Protein AF-A0A2D6JM67-F1 (afdb_monomer)

Foldseek 3Di:
DPPVVVVVVVVVVVVPPPPPPPPPDPQQDKAWEFAFDQDPVRDTDGDTDIDGDAPDLQQ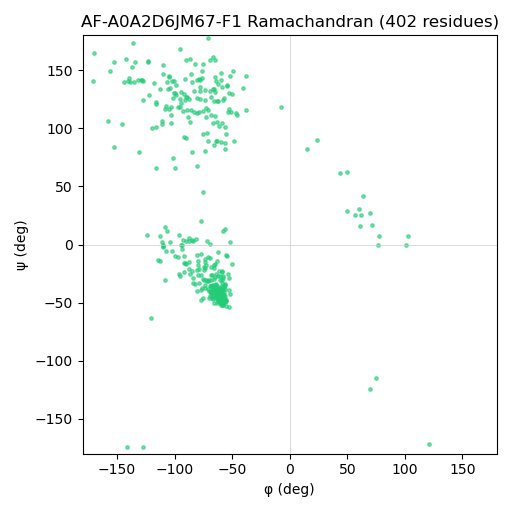SHDLQAGEFEDPDPVQFDQDPVVRATEGNGDGGGWDWDDDPRYTYTDDDVVNRLVSLLRRLSRLVVVLCVVLVNPCSQLGQNYEYEQHDPDEQAWAQDLRHSYIYAHDYDPPAPRCSNDSLSSQLRSLLSLLCRQAVVVQQVPPPPDHLVVCLVVPPDPLSVLLVLLLLLQSNLVSLLRSCLSPVQQQRCPRRDDPDDCLSRQLDQLDDDDPPVDPPDPDVVVSPSLNSNLNSLLVQLLCVLVVHHSNCSSVDDNVSSSVSSSVSSVCSNPCLSVQSSVVPSNDPVSSQVSSQVVSCVSVVDNDDGPCSDPDDPVVVVPDDPPPPVPVPDDDPPPPDDDDDDDDD

Mean predicted aligned error: 12.89 Å

Secondary structure (DSSP, 8-state):
--SSTTHHHHHHHHT-----------TT-EEEEEEEEE-TTS-EEEEEEEEEPPS-TTT---SS-EEEE---GGGEEEETTTTEEEE-PPPP--EEEEETTEEEEESSHHHHHHHHHHHHHHHHHHHHHHTT--GGGS---EEEET-SS-SS-EEEETTTTEEEE-PPPTTS--GGG-HHHHHHHHHHHHHIIIIIHHHHHH-SSS-HHHHHTT---HHHHHHHHHHHHHHHHHHHHHHHHHH--SBTTTTT-TT--GGGBTTSPPPP------TT---HHHHHHHHHHHHHHHHHHHHHHTT--GGGGGG--HHHHHHHHHHHHHHHHSTHHHHHHHH-SS-HHHHHHHHHHHHHHHHTS-----------HHHHHS-----GGGG-----TT----------

Sequence (404 aa):
MKNILKLSIVCLVMLAVNVSCSKPEPDSAMIKMQVPVLHEDGEYKLTVVEVPRPKSMETLESDFVNFKYYVGSDDIKYNRRDGKFRIDGESPNFEFVKKGDVYIPAGQIESLEAATMYYLMYSLKQKMSALNWNFDNYWPRRIVLHSVPSKNNAFYSAGGDYFGMVVYEEKYIPATINADVWYHEAFHSIYYHAYANQLNQNSNTYNPLTKMLFANDGLAIAKMDSVKTYNEGFSDLFAFLMTGSTEIMNHFARGHSSYRNFSEKPKSYAPFSDTNYVSEDHFYIMGSYFAKSFLAIQMEKYGLEFSEVSQLSEDIRNEILKEALRFLTEDVFTDIYLENDGSVEASIKVLNQYRNEVLGKESTELHFYSSDPEAMKNAKPQSILEEFTSVSEDGSFLEVKNEK

pLDDT: mean 71.81, std 20.61, range [26.39, 97.81]

Solvent-accessible surface area (backbone atoms only — not comparable to full-atom values): 23514 Å² total; per-residue (Å²): 138,81,73,70,72,65,60,61,55,60,60,55,59,67,70,63,66,70,75,73,72,66,66,81,71,59,77,82,38,72,39,36,35,50,29,63,40,79,45,97,88,75,46,74,41,82,37,81,42,81,41,70,41,41,85,35,77,41,47,51,32,52,98,68,35,37,49,24,39,50,90,54,76,86,32,55,41,73,38,84,89,81,72,38,37,40,75,70,45,57,65,53,82,37,41,69,46,75,61,87,78,33,39,32,54,31,90,56,70,64,21,44,33,52,51,23,39,54,47,53,55,49,52,48,51,51,55,38,50,76,68,72,43,80,52,85,82,36,57,56,34,33,37,31,41,53,55,51,94,63,67,58,40,70,43,55,38,81,68,53,50,28,38,34,33,27,50,66,56,97,87,62,57,50,49,58,60,38,64,42,52,52,38,23,34,50,36,53,37,38,48,37,53,62,35,59,49,49,63,52,69,75,37,92,57,85,33,66,70,63,46,48,78,70,44,97,44,70,64,60,49,37,27,47,53,47,53,51,18,43,52,52,12,43,11,52,46,47,13,26,47,72,71,65,48,40,59,52,53,57,77,64,43,95,86,65,54,81,63,52,24,60,61,51,73,64,71,56,78,72,80,74,84,59,96,84,68,87,47,78,63,51,41,55,46,54,5,27,37,52,32,43,49,54,49,44,50,53,32,50,73,74,76,44,59,64,90,48,52,81,68,60,49,70,67,58,30,51,52,50,45,52,50,55,56,46,49,56,67,42,64,54,62,55,48,45,54,71,70,26,82,54,50,71,67,44,53,51,52,54,52,44,53,51,41,29,67,76,64,72,40,95,61,81,72,84,69,70,51,81,65,59,71,69,62,56,77,67,54,68,83,79,63,83,71,75,83,72,83,82,79,76,94,76,83,72,86,79,79,83,73,89,77,134

Structure (mmCIF, N/CA/C/O backbone):
data_AF-A0A2D6JM67-F1
#
_entry.id   AF-A0A2D6JM67-F1
#
loop_
_atom_site.group_PDB
_atom_site.id
_atom_site.type_symbol
_atom_site.label_atom_id
_atom_site.label_alt_id
_atom_site.label_comp_id
_atom_site.label_asym_id
_atom_site.label_entity_id
_atom_site.label_seq_id
_atom_site.pdbx_PDB_ins_code
_atom_site.Cartn_x
_atom_site.Cartn_y
_atom_site.Cartn_z
_atom_site.occupancy
_atom_site.B_iso_or_equiv
_atom_site.auth_seq_id
_atom_site.auth_comp_id
_atom_site.auth_asym_id
_atom_site.auth_atom_id
_atom_site.pdbx_PDB_model_num
ATOM 1 N N . MET A 1 1 ? 24.566 -26.084 -67.868 1.00 47.06 1 MET A N 1
ATOM 2 C CA . MET A 1 1 ? 23.140 -26.043 -67.452 1.00 47.06 1 MET A CA 1
ATOM 3 C C . MET A 1 1 ? 22.813 -26.760 -66.125 1.00 47.06 1 MET A C 1
ATOM 5 O O . MET A 1 1 ? 21.640 -26.932 -65.837 1.00 47.06 1 MET A O 1
ATOM 9 N N . LYS A 1 2 ? 23.782 -27.130 -65.264 1.00 42.22 2 LYS A N 1
ATOM 10 C CA . LYS A 1 2 ? 23.502 -27.752 -63.942 1.00 42.22 2 LYS A CA 1
ATOM 11 C C . LYS A 1 2 ? 23.807 -26.866 -62.718 1.00 42.22 2 LYS A C 1
ATOM 13 O O . LYS A 1 2 ? 23.504 -27.267 -61.603 1.00 42.22 2 LYS A O 1
ATOM 18 N N . ASN A 1 3 ? 24.313 -25.645 -62.923 1.00 48.44 3 ASN A N 1
ATOM 19 C CA . ASN A 1 3 ? 24.705 -24.737 -61.830 1.00 48.44 3 ASN A CA 1
ATOM 20 C C . ASN A 1 3 ? 23.795 -23.507 -61.656 1.00 48.44 3 ASN A C 1
ATOM 22 O O . ASN A 1 3 ? 23.993 -22.751 -60.717 1.00 48.44 3 ASN A O 1
ATOM 26 N N . ILE A 1 4 ? 22.773 -23.323 -62.502 1.00 44.06 4 ILE A N 1
ATOM 27 C CA . ILE A 1 4 ? 21.796 -22.224 -62.350 1.00 44.06 4 ILE A CA 1
ATOM 28 C C . ILE A 1 4 ? 20.627 -22.641 -61.436 1.00 44.06 4 ILE A C 1
ATOM 30 O O . ILE A 1 4 ? 20.009 -21.801 -60.797 1.00 44.06 4 ILE A O 1
ATOM 34 N N . LEU A 1 5 ? 20.390 -23.948 -61.261 1.00 39.91 5 LEU A N 1
ATOM 35 C CA . LEU A 1 5 ? 19.282 -24.461 -60.444 1.00 39.91 5 LEU A CA 1
ATOM 36 C C . LEU A 1 5 ? 19.554 -24.450 -58.924 1.00 39.91 5 LEU A C 1
ATOM 38 O O . LEU A 1 5 ? 18.626 -24.613 -58.140 1.00 39.91 5 LEU A O 1
ATOM 42 N N . LYS A 1 6 ? 20.810 -24.262 -58.487 1.00 39.25 6 LYS A N 1
ATOM 43 C CA . LYS A 1 6 ? 21.170 -24.230 -57.054 1.00 39.25 6 LYS A CA 1
ATOM 44 C C . LYS A 1 6 ? 21.108 -22.835 -56.427 1.00 39.25 6 LYS A C 1
ATOM 46 O O . LYS A 1 6 ? 21.035 -22.742 -55.207 1.00 39.25 6 LYS A O 1
ATOM 51 N N . LEU A 1 7 ? 21.081 -21.766 -57.227 1.00 39.16 7 LEU A N 1
ATOM 52 C CA . LEU A 1 7 ? 21.013 -20.395 -56.705 1.00 39.16 7 LEU A CA 1
ATOM 53 C C . LEU A 1 7 ? 19.572 -19.946 -56.400 1.00 39.16 7 LEU A C 1
ATOM 55 O O . LEU A 1 7 ? 19.356 -19.094 -55.545 1.00 39.16 7 LEU A O 1
ATOM 59 N N . SER A 1 8 ? 18.575 -20.572 -57.031 1.00 42.03 8 SER A N 1
ATOM 60 C CA . SER A 1 8 ? 17.158 -20.234 -56.840 1.00 42.03 8 SER A CA 1
ATOM 61 C C . SER A 1 8 ? 16.553 -20.805 -55.551 1.00 42.03 8 SER A C 1
ATOM 63 O O . SER A 1 8 ? 15.562 -20.275 -55.063 1.00 42.03 8 SER A O 1
ATOM 65 N N . ILE A 1 9 ? 17.153 -21.847 -54.963 1.00 43.31 9 ILE A N 1
ATOM 66 C CA . ILE A 1 9 ? 16.665 -22.462 -53.713 1.00 43.31 9 ILE A CA 1
ATOM 67 C C . ILE A 1 9 ? 17.188 -21.706 -52.480 1.00 43.31 9 ILE A C 1
ATOM 69 O O . ILE A 1 9 ? 16.490 -21.611 -51.477 1.00 43.31 9 ILE A O 1
ATOM 73 N N . VAL A 1 10 ? 18.361 -21.070 -52.568 1.00 42.75 10 VAL A N 1
ATOM 74 C CA . VAL A 1 10 ? 18.924 -20.284 -51.453 1.00 42.75 10 VAL A CA 1
ATOM 75 C C . VAL A 1 10 ? 18.195 -18.942 -51.274 1.00 42.75 10 VAL A C 1
ATOM 77 O O . VAL A 1 10 ? 18.020 -18.493 -50.146 1.00 42.75 10 VAL A O 1
ATOM 80 N N . CYS A 1 11 ? 17.664 -18.343 -52.349 1.00 40.84 11 CYS A N 1
ATOM 81 C CA . CYS A 1 11 ? 16.815 -17.147 -52.234 1.00 40.84 11 CYS A CA 1
ATOM 82 C C . CYS A 1 11 ? 15.379 -17.453 -51.772 1.00 40.84 11 CYS A C 1
ATOM 84 O O . CYS A 1 11 ? 14.761 -16.601 -51.141 1.00 40.84 11 CYS A O 1
ATOM 86 N N . LEU A 1 12 ? 14.848 -18.659 -52.022 1.00 38.91 12 LEU A N 1
ATOM 87 C CA . LEU A 1 12 ? 13.495 -19.024 -51.577 1.00 38.91 12 LEU A CA 1
ATOM 88 C C . LEU A 1 12 ? 13.432 -19.424 -50.092 1.00 38.91 12 LEU A C 1
ATOM 90 O O . LEU A 1 12 ? 12.396 -19.248 -49.461 1.00 38.91 12 LEU A O 1
ATOM 94 N N . VAL A 1 13 ? 14.535 -19.913 -49.516 1.00 44.84 13 VAL A N 1
ATOM 95 C CA . VAL A 1 13 ? 14.616 -20.247 -48.079 1.00 44.84 13 VAL A CA 1
ATOM 96 C C . VAL A 1 13 ? 14.865 -18.999 -47.213 1.00 44.84 13 VAL A C 1
ATOM 98 O O . VAL A 1 13 ? 14.464 -18.973 -46.055 1.00 44.84 13 VAL A O 1
ATOM 101 N N . MET A 1 14 ? 15.410 -17.916 -47.780 1.00 40.56 14 MET A N 1
ATOM 102 C CA . MET A 1 14 ? 15.553 -16.616 -47.093 1.00 40.56 14 MET A CA 1
ATOM 103 C C . MET A 1 14 ? 14.252 -15.789 -47.060 1.00 40.56 14 MET A C 1
ATOM 105 O O . MET A 1 14 ? 14.123 -14.892 -46.235 1.00 40.56 14 MET A O 1
ATOM 109 N N . LEU A 1 15 ? 13.267 -16.111 -47.907 1.00 41.38 15 LEU A N 1
ATOM 110 C CA . LEU A 1 15 ? 11.929 -15.492 -47.921 1.00 41.38 15 LEU A CA 1
ATOM 111 C C . LEU A 1 15 ? 10.888 -16.260 -47.086 1.00 41.38 15 LEU A C 1
ATOM 113 O O . LEU A 1 15 ? 9.744 -15.828 -46.985 1.00 41.38 15 LEU A O 1
ATOM 117 N N . ALA A 1 16 ? 11.287 -17.377 -46.468 1.00 41.66 16 ALA A N 1
ATOM 118 C CA . ALA A 1 16 ? 10.452 -18.184 -45.577 1.00 41.66 16 ALA A CA 1
ATOM 119 C C . ALA A 1 16 ? 10.833 -18.038 -44.093 1.00 41.66 16 ALA A C 1
ATOM 121 O O . ALA A 1 16 ? 10.313 -18.770 -43.250 1.00 41.66 16 ALA A O 1
ATOM 122 N N . VAL A 1 17 ? 11.671 -17.053 -43.746 1.00 45.75 17 VAL A N 1
ATOM 123 C CA . VAL A 1 17 ? 11.610 -16.457 -42.410 1.00 45.75 17 VAL A CA 1
ATOM 124 C C . VAL A 1 17 ? 10.352 -15.601 -42.414 1.00 45.75 17 VAL A C 1
ATOM 126 O O . VAL A 1 17 ? 10.387 -14.397 -42.658 1.00 45.75 17 VAL A O 1
ATOM 129 N N . ASN A 1 18 ? 9.211 -16.261 -42.211 1.00 41.31 18 ASN A N 1
ATOM 130 C CA . ASN A 1 18 ? 8.035 -15.593 -41.698 1.00 41.31 18 ASN A CA 1
ATOM 131 C C . ASN A 1 18 ? 8.486 -14.950 -40.390 1.00 41.31 18 ASN A C 1
ATOM 133 O O . ASN A 1 18 ? 8.502 -15.583 -39.334 1.00 41.31 18 ASN A O 1
ATOM 137 N N . VAL A 1 19 ? 8.862 -13.676 -40.485 1.00 45.53 19 VAL A N 1
ATOM 138 C CA . VAL A 1 19 ? 8.504 -12.685 -39.490 1.00 45.53 19 VAL A CA 1
ATOM 139 C C . VAL A 1 19 ? 7.010 -12.895 -39.311 1.00 45.53 19 VAL A C 1
ATOM 141 O O . VAL A 1 19 ? 6.181 -12.360 -40.043 1.00 45.53 19 VAL A O 1
ATOM 144 N N . SER A 1 20 ? 6.667 -13.789 -38.386 1.00 38.22 20 SER A N 1
ATOM 145 C CA . SER A 1 20 ? 5.405 -13.710 -37.699 1.00 38.22 20 SER A CA 1
ATOM 146 C C . SER A 1 20 ? 5.486 -12.348 -37.035 1.00 38.22 20 SER A C 1
ATOM 148 O O . SER A 1 20 ? 6.022 -12.199 -35.940 1.00 38.22 20 SER A O 1
ATOM 150 N N . CYS A 1 21 ? 5.047 -11.322 -37.766 1.00 40.84 21 CYS A N 1
ATOM 151 C CA . CYS A 1 21 ? 4.434 -10.161 -37.173 1.00 40.84 21 CYS A CA 1
ATOM 152 C C . CYS A 1 21 ? 3.274 -10.741 -36.374 1.00 40.84 21 CYS A C 1
ATOM 154 O O . CYS A 1 21 ? 2.139 -10.806 -36.849 1.00 40.84 21 CYS A O 1
ATOM 156 N N . SER A 1 22 ? 3.581 -11.231 -35.170 1.00 42.41 22 SER A N 1
ATOM 157 C CA . SER A 1 22 ? 2.628 -11.265 -34.087 1.00 42.41 22 SER A CA 1
ATOM 158 C C . SER A 1 22 ? 2.011 -9.883 -34.130 1.00 42.41 22 SER A C 1
ATOM 160 O O . SER A 1 22 ? 2.719 -8.885 -33.953 1.00 42.41 22 SER A O 1
ATOM 162 N N . LYS A 1 23 ? 0.726 -9.823 -34.504 1.00 41.81 23 LYS A N 1
ATOM 163 C CA . LYS A 1 23 ? -0.067 -8.609 -34.332 1.00 41.81 23 LYS A CA 1
ATOM 164 C C . LYS A 1 23 ? 0.318 -8.056 -32.962 1.00 41.81 23 LYS A C 1
ATOM 166 O O . LYS A 1 23 ? 0.426 -8.888 -32.056 1.00 41.81 23 LYS A O 1
ATOM 171 N N . PRO A 1 24 ? 0.577 -6.743 -32.820 1.00 46.91 24 PRO A N 1
ATOM 172 C CA . PRO A 1 24 ? 0.787 -6.174 -31.499 1.00 46.91 24 PRO A CA 1
ATOM 173 C C . PRO A 1 24 ? -0.339 -6.718 -30.631 1.00 46.91 24 PRO A C 1
ATOM 175 O O . PRO A 1 24 ? -1.517 -6.541 -30.961 1.00 46.91 24 PRO A O 1
ATOM 178 N N . GLU A 1 25 ? 0.022 -7.559 -29.659 1.00 53.38 25 GLU A N 1
ATOM 179 C CA . GLU A 1 25 ? -0.986 -8.067 -28.746 1.00 53.38 25 GLU A CA 1
ATOM 180 C C . GLU A 1 25 ? -1.590 -6.825 -28.105 1.00 53.38 25 GLU A C 1
ATOM 182 O O . GLU A 1 25 ? -0.842 -5.887 -27.812 1.00 53.38 25 GLU A O 1
ATOM 187 N N . PRO A 1 26 ? -2.922 -6.768 -27.988 1.00 56.78 26 PRO A N 1
ATOM 188 C CA . PRO A 1 26 ? -3.579 -5.579 -27.482 1.00 56.78 26 PRO A CA 1
ATOM 189 C C . PRO A 1 26 ? -2.943 -5.174 -26.151 1.00 56.78 26 PRO A C 1
ATOM 191 O O . PRO A 1 26 ? -2.579 -6.042 -25.359 1.00 56.78 26 PRO A O 1
ATOM 194 N N . ASP A 1 27 ? -2.859 -3.870 -25.889 1.00 53.66 27 ASP A N 1
ATOM 195 C CA . ASP A 1 27 ? -2.328 -3.302 -24.637 1.00 53.66 27 ASP A CA 1
ATOM 196 C C . ASP A 1 27 ? -3.046 -3.842 -23.374 1.00 53.66 27 ASP A C 1
ATOM 198 O O . ASP A 1 27 ? -2.602 -3.629 -22.254 1.00 53.66 27 ASP A O 1
ATOM 202 N N . SER A 1 28 ? -4.147 -4.585 -23.545 1.00 61.03 28 SER A N 1
ATOM 203 C CA . SER A 1 28 ? -4.879 -5.310 -22.504 1.00 61.03 28 SER A CA 1
ATOM 204 C C . SER A 1 28 ? -4.417 -6.759 -22.269 1.00 61.03 28 SER A C 1
ATOM 206 O O . SER A 1 28 ? -5.078 -7.486 -21.529 1.00 61.03 28 SER A O 1
ATOM 208 N N . ALA A 1 29 ? -3.378 -7.247 -22.950 1.00 85.38 29 ALA A N 1
ATOM 209 C CA . ALA A 1 29 ? -2.914 -8.624 -22.800 1.00 85.38 29 ALA A CA 1
ATOM 210 C C . ALA A 1 29 ? -2.188 -8.809 -21.460 1.00 85.38 29 ALA A C 1
ATOM 212 O O . ALA A 1 29 ? -1.319 -8.014 -21.107 1.00 85.38 29 ALA A O 1
ATOM 213 N N . MET A 1 30 ? -2.513 -9.874 -20.727 1.00 94.94 30 MET A N 1
ATOM 214 C CA . MET A 1 30 ? -1.766 -10.265 -19.530 1.00 94.94 30 MET A CA 1
ATOM 215 C C . MET A 1 30 ? -0.444 -10.929 -19.933 1.00 94.94 30 MET A C 1
ATOM 217 O O . MET A 1 30 ? -0.376 -11.662 -20.922 1.00 94.94 30 MET A O 1
ATOM 221 N N . ILE A 1 31 ? 0.612 -10.685 -19.164 1.00 95.94 31 ILE A N 1
ATOM 222 C CA . ILE A 1 31 ? 1.915 -11.340 -19.287 1.00 95.94 31 ILE A CA 1
ATOM 223 C C . ILE A 1 31 ? 2.287 -12.011 -17.971 1.00 95.94 31 ILE A C 1
ATOM 225 O O . ILE A 1 31 ? 1.832 -11.604 -16.905 1.00 95.94 31 ILE A O 1
ATOM 229 N N . LYS A 1 32 ? 3.164 -13.013 -18.048 1.00 97.81 32 LYS A N 1
ATOM 230 C CA . LYS A 1 32 ? 3.756 -13.645 -16.871 1.00 97.81 32 LYS A CA 1
ATOM 231 C C . LYS A 1 32 ? 5.095 -13.007 -16.550 1.00 97.81 32 LYS A C 1
ATOM 233 O O . LYS A 1 32 ? 5.947 -12.890 -17.431 1.00 97.81 32 LYS A O 1
ATOM 238 N N . MET A 1 33 ? 5.298 -12.645 -15.293 1.00 97.38 33 MET A N 1
ATOM 239 C CA . MET A 1 33 ? 6.533 -12.053 -14.790 1.00 97.38 33 MET A CA 1
ATOM 240 C C . MET A 1 33 ? 6.994 -12.816 -13.550 1.00 97.38 33 MET A C 1
ATOM 242 O O . MET A 1 33 ? 6.164 -13.236 -12.753 1.00 97.38 33 MET A O 1
ATOM 246 N N . GLN A 1 34 ? 8.297 -13.032 -13.386 1.00 96.94 34 GLN A N 1
ATOM 247 C CA . GLN A 1 34 ? 8.837 -13.642 -12.171 1.00 96.94 34 GLN A CA 1
ATOM 248 C C . GLN A 1 34 ? 9.299 -12.557 -11.194 1.00 96.94 34 GLN A C 1
ATOM 250 O O . GLN A 1 34 ? 10.211 -11.801 -11.517 1.00 96.94 34 GLN A O 1
ATOM 255 N N . VAL A 1 35 ? 8.692 -12.499 -10.007 1.00 95.38 35 VAL A N 1
ATOM 256 C CA . VAL A 1 35 ? 8.996 -11.501 -8.964 1.00 95.38 35 VAL A CA 1
ATOM 257 C C . VAL A 1 35 ? 9.068 -12.160 -7.580 1.00 95.38 35 VAL A C 1
ATOM 259 O O . VAL A 1 35 ? 8.443 -13.204 -7.375 1.00 95.38 35 VAL A O 1
ATOM 262 N N . PRO A 1 36 ? 9.831 -11.613 -6.620 1.00 92.50 36 PRO A N 1
ATOM 263 C CA . PRO A 1 36 ? 9.746 -12.017 -5.224 1.00 92.50 36 PRO A CA 1
ATOM 264 C C . PRO A 1 36 ? 8.368 -11.661 -4.656 1.00 92.50 36 PRO A C 1
ATOM 266 O O . PRO A 1 36 ? 7.887 -10.542 -4.803 1.00 92.50 36 PRO A O 1
ATOM 269 N N . VAL A 1 37 ? 7.739 -12.626 -3.995 1.00 90.56 37 VAL A N 1
ATOM 270 C CA . VAL A 1 37 ? 6.470 -12.452 -3.276 1.00 90.56 37 VAL A CA 1
ATOM 271 C C . VAL A 1 37 ? 6.639 -13.067 -1.894 1.00 90.56 37 VAL A C 1
ATOM 273 O O . VAL A 1 37 ? 7.297 -14.100 -1.784 1.00 90.56 37 VAL A O 1
ATOM 276 N N . LEU A 1 38 ? 6.077 -12.443 -0.861 1.00 85.12 38 LEU A N 1
ATOM 277 C CA . LEU A 1 38 ? 6.002 -13.020 0.481 1.00 85.12 38 LEU A CA 1
ATOM 278 C C . LEU A 1 38 ? 4.941 -14.129 0.499 1.00 85.12 38 LEU A C 1
ATOM 280 O O . LEU A 1 38 ? 3.798 -13.891 0.111 1.00 85.12 38 LEU A O 1
ATOM 284 N N . HIS A 1 39 ? 5.320 -15.339 0.905 1.00 84.88 39 HIS A N 1
ATOM 285 C CA . HIS A 1 39 ? 4.410 -16.482 1.035 1.00 84.88 39 HIS A CA 1
ATOM 286 C C . HIS A 1 39 ? 3.890 -16.619 2.470 1.00 84.88 39 HIS A C 1
ATOM 288 O O . HIS A 1 39 ? 4.398 -15.990 3.394 1.00 84.88 39 HIS A O 1
ATOM 294 N N . GLU A 1 40 ? 2.871 -17.462 2.660 1.00 81.25 40 GLU A N 1
ATOM 295 C CA . GLU A 1 40 ? 2.232 -17.714 3.965 1.00 81.25 40 GLU A CA 1
ATOM 296 C C . GLU A 1 40 ? 3.198 -18.245 5.036 1.00 81.25 40 GLU A C 1
ATOM 298 O O . GLU A 1 40 ? 2.939 -18.104 6.227 1.00 81.25 40 GLU A O 1
ATOM 303 N N . ASP A 1 41 ? 4.316 -18.847 4.629 1.00 80.88 41 ASP A N 1
ATOM 304 C CA . ASP A 1 41 ? 5.371 -19.311 5.532 1.00 80.88 41 ASP A CA 1
ATOM 305 C C . ASP A 1 41 ? 6.332 -18.200 5.980 1.00 80.88 41 ASP A C 1
ATOM 307 O O . ASP A 1 41 ? 7.304 -18.477 6.680 1.00 80.88 41 ASP A O 1
ATOM 311 N N . GLY A 1 42 ? 6.064 -16.949 5.597 1.00 78.75 42 GLY A N 1
ATOM 312 C CA . GLY A 1 42 ? 6.883 -15.792 5.947 1.00 78.75 42 GLY A CA 1
ATOM 313 C C . GLY A 1 42 ? 8.157 -15.665 5.112 1.00 78.75 42 GLY A C 1
ATOM 314 O O . GLY A 1 42 ? 8.985 -14.798 5.391 1.00 78.75 42 GLY A O 1
ATOM 315 N N . GLU A 1 43 ? 8.335 -16.496 4.079 1.00 83.06 43 GLU A N 1
ATOM 316 C CA . GLU A 1 43 ? 9.503 -16.444 3.202 1.00 83.06 43 GLU A CA 1
ATOM 317 C C . GLU A 1 43 ? 9.189 -15.765 1.863 1.00 83.06 43 GLU A C 1
ATOM 319 O O . GLU A 1 43 ? 8.150 -15.991 1.236 1.00 83.06 43 GLU A O 1
ATOM 324 N N . TYR A 1 44 ? 10.134 -14.959 1.373 1.00 84.56 44 TYR A N 1
ATOM 325 C CA . TYR A 1 44 ? 10.069 -14.429 0.014 1.00 84.56 44 TYR A CA 1
ATOM 326 C C . TYR A 1 44 ? 10.494 -15.494 -0.994 1.00 84.56 44 TYR A C 1
ATOM 328 O O . TYR A 1 44 ? 11.608 -16.017 -0.934 1.00 84.56 44 TYR A O 1
ATOM 336 N N . LYS A 1 45 ? 9.635 -15.774 -1.977 1.00 89.88 45 LYS A N 1
ATOM 337 C CA . LYS A 1 45 ? 9.919 -16.733 -3.052 1.00 89.88 45 LYS A CA 1
ATOM 338 C C . LYS A 1 45 ? 9.694 -16.106 -4.414 1.00 89.88 45 LYS A C 1
ATOM 340 O O . LYS A 1 45 ? 8.718 -15.386 -4.637 1.00 89.88 45 LYS A O 1
ATOM 345 N N . LEU A 1 46 ? 10.580 -16.436 -5.353 1.00 93.19 46 LEU A N 1
ATOM 346 C CA . LEU A 1 46 ? 10.405 -16.071 -6.755 1.00 93.19 46 LEU A CA 1
ATOM 347 C C . LEU A 1 46 ? 9.172 -16.778 -7.317 1.00 93.19 46 LEU A C 1
ATOM 349 O O . LEU A 1 46 ? 9.167 -17.991 -7.526 1.00 93.19 46 LEU A O 1
ATOM 353 N N . THR A 1 47 ? 8.143 -15.990 -7.585 1.00 95.94 47 THR A N 1
ATOM 354 C CA . THR A 1 47 ? 6.818 -16.444 -7.991 1.00 95.94 47 THR A CA 1
ATOM 355 C C . THR A 1 47 ? 6.518 -15.915 -9.382 1.00 95.94 47 THR A C 1
ATOM 357 O O . THR A 1 47 ? 6.847 -14.775 -9.706 1.00 95.94 47 THR A O 1
ATOM 360 N N . VAL A 1 48 ? 5.913 -16.750 -10.226 1.00 97.75 48 VAL A N 1
ATOM 361 C CA . VAL A 1 48 ? 5.400 -16.300 -11.522 1.00 97.75 48 VAL A CA 1
ATOM 362 C C . VAL A 1 48 ? 4.021 -15.694 -11.296 1.00 97.75 48 VAL A C 1
ATOM 364 O O . VAL A 1 48 ? 3.096 -16.404 -10.912 1.00 97.75 48 VAL A O 1
ATOM 367 N N . VAL A 1 49 ? 3.903 -14.392 -11.532 1.00 97.19 49 VAL A N 1
ATOM 368 C CA . VAL A 1 49 ? 2.673 -13.608 -11.387 1.00 97.19 49 VAL A CA 1
ATOM 369 C C . VAL A 1 49 ? 2.157 -13.173 -12.754 1.00 97.19 49 VAL A C 1
ATOM 371 O O . VAL A 1 49 ? 2.932 -13.043 -13.704 1.00 97.19 49 VAL A O 1
ATOM 374 N N . GLU A 1 50 ? 0.851 -12.936 -12.858 1.00 97.19 50 GLU A N 1
ATOM 375 C CA . GLU A 1 50 ? 0.235 -12.370 -14.059 1.00 97.19 50 GLU A CA 1
ATOM 376 C C . GLU A 1 50 ? -0.044 -10.880 -13.862 1.00 97.19 50 GLU A C 1
ATOM 378 O O . GLU A 1 50 ? -0.697 -10.475 -12.902 1.00 97.19 50 GLU A O 1
ATOM 383 N N . VAL A 1 51 ? 0.449 -10.059 -14.787 1.00 96.12 51 VAL A N 1
ATOM 384 C CA . VAL A 1 51 ? 0.278 -8.600 -14.780 1.00 96.12 51 VAL A CA 1
ATOM 385 C C . VAL A 1 51 ? -0.121 -8.109 -16.173 1.00 96.12 51 VAL A C 1
ATOM 387 O O . VAL A 1 51 ? 0.162 -8.799 -17.157 1.00 96.12 51 VAL A O 1
ATOM 390 N N . PRO A 1 52 ? -0.763 -6.936 -16.314 1.00 95.06 52 PRO A N 1
ATOM 391 C CA . PRO A 1 52 ? -1.020 -6.349 -17.617 1.00 95.06 52 PRO A CA 1
ATOM 392 C C . PRO A 1 52 ? 0.299 -6.096 -18.332 1.00 95.06 52 PRO A C 1
ATOM 394 O O . PRO A 1 52 ? 1.321 -5.799 -17.710 1.00 95.06 52 PRO A O 1
ATOM 397 N N . ARG A 1 53 ? 0.289 -6.211 -19.654 1.00 95.00 53 ARG A N 1
ATOM 398 C CA . ARG A 1 53 ? 1.442 -5.854 -20.466 1.00 95.00 53 ARG A CA 1
ATOM 399 C C . ARG A 1 53 ? 1.724 -4.353 -20.316 1.00 95.00 53 ARG A C 1
ATOM 401 O O . ARG A 1 53 ? 0.846 -3.549 -20.628 1.00 95.00 53 ARG A O 1
ATOM 408 N N . PRO A 1 54 ? 2.937 -3.947 -19.903 1.00 94.44 54 PRO A N 1
ATOM 409 C CA . PRO A 1 54 ? 3.322 -2.548 -19.983 1.00 94.44 54 PRO A CA 1
ATOM 410 C C . PRO A 1 54 ? 3.493 -2.139 -21.449 1.00 94.44 54 PRO A C 1
ATOM 412 O O . PRO A 1 54 ? 3.771 -2.972 -22.315 1.00 94.44 54 PRO A O 1
ATOM 415 N N . LYS A 1 55 ? 3.412 -0.836 -21.727 1.00 92.88 55 LYS A N 1
ATOM 416 C CA . LYS A 1 55 ? 3.672 -0.272 -23.062 1.00 92.88 55 LYS A CA 1
ATOM 417 C C . LYS A 1 55 ? 5.060 -0.650 -23.585 1.00 92.88 55 LYS A C 1
ATOM 419 O O . LYS A 1 55 ? 5.242 -0.849 -24.782 1.00 92.88 55 LYS A O 1
ATOM 424 N N . SER A 1 56 ? 6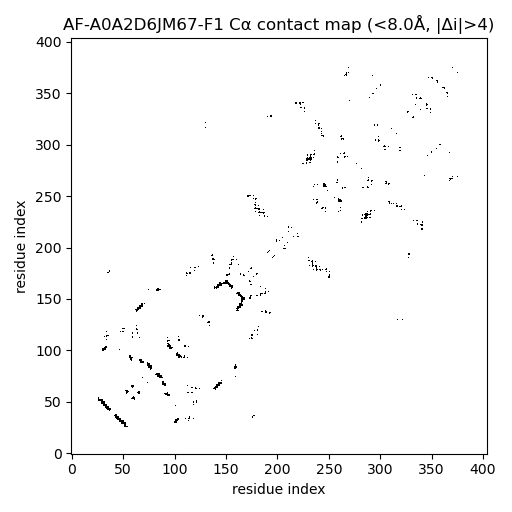.033 -0.741 -22.680 1.00 93.19 56 SER A N 1
ATOM 425 C CA . SER A 1 56 ? 7.370 -1.262 -22.946 1.00 93.19 56 SER A CA 1
ATOM 426 C C . SER A 1 56 ? 7.878 -2.026 -21.729 1.00 93.19 56 SER A C 1
ATOM 428 O O . SER A 1 56 ? 7.695 -1.581 -20.597 1.00 93.19 56 SER A O 1
ATOM 430 N N . MET A 1 57 ? 8.551 -3.154 -21.960 1.00 93.38 57 MET A N 1
ATOM 431 C CA . MET A 1 57 ? 9.256 -3.872 -20.892 1.00 93.38 57 MET A CA 1
ATOM 432 C C . MET A 1 57 ? 10.453 -3.074 -20.363 1.00 93.38 57 MET A C 1
ATOM 434 O O . MET A 1 57 ? 10.806 -3.230 -19.204 1.00 93.38 57 MET A O 1
ATOM 438 N N . GLU A 1 58 ? 11.036 -2.198 -21.186 1.00 94.06 58 GLU A N 1
ATOM 439 C CA . GLU A 1 58 ? 12.195 -1.375 -20.814 1.00 94.06 58 GLU A CA 1
ATOM 440 C C . GLU A 1 58 ? 11.822 -0.294 -19.795 1.00 94.06 58 GLU A C 1
ATOM 442 O O . GLU A 1 58 ? 12.633 0.068 -18.958 1.00 94.06 58 GLU A O 1
ATOM 447 N N . THR A 1 59 ? 10.589 0.218 -19.823 1.00 93.56 59 THR A N 1
ATOM 448 C CA . THR A 1 59 ? 10.159 1.304 -18.921 1.00 93.56 59 THR A CA 1
ATOM 449 C C . THR A 1 59 ? 9.115 0.871 -17.900 1.00 93.56 59 THR A C 1
ATOM 451 O O . THR A 1 59 ? 8.839 1.617 -16.960 1.00 93.56 59 THR A O 1
ATOM 454 N N . LEU A 1 60 ? 8.497 -0.298 -18.108 1.00 94.31 60 LEU A N 1
ATOM 455 C CA . LEU A 1 60 ? 7.326 -0.787 -17.375 1.00 94.31 60 LEU A CA 1
ATOM 456 C C . LEU A 1 60 ? 6.183 0.244 -17.287 1.00 94.31 60 LEU A C 1
ATOM 458 O O . LEU A 1 60 ? 5.405 0.248 -16.338 1.00 94.31 60 LEU A O 1
ATOM 462 N N . GLU A 1 61 ? 6.064 1.139 -18.271 1.00 93.00 61 GLU A N 1
ATOM 463 C CA . GLU A 1 61 ? 5.011 2.154 -18.269 1.00 93.00 61 GLU A CA 1
ATOM 464 C C . GLU A 1 61 ? 3.626 1.522 -18.487 1.00 93.00 61 GLU A C 1
ATOM 466 O O . GLU A 1 61 ? 3.418 0.757 -19.431 1.00 93.00 61 GLU A O 1
ATOM 471 N N . SER A 1 62 ? 2.652 1.895 -17.657 1.00 91.25 62 SER A N 1
ATOM 472 C CA . SER A 1 62 ? 1.248 1.485 -17.746 1.00 91.25 62 SER A CA 1
ATOM 473 C C . SER A 1 62 ? 0.296 2.635 -17.394 1.00 91.25 62 SER A C 1
ATOM 475 O O . SER A 1 62 ? 0.692 3.788 -17.221 1.00 91.25 62 SER A O 1
ATOM 477 N N . ASP A 1 63 ? -0.999 2.340 -17.329 1.00 86.50 63 ASP A N 1
ATOM 478 C CA . ASP A 1 63 ? -2.031 3.253 -16.837 1.00 86.50 63 ASP A CA 1
ATOM 479 C C . ASP A 1 63 ? -1.991 3.447 -15.310 1.00 86.50 63 ASP A C 1
ATOM 481 O O . ASP A 1 63 ? -2.542 4.434 -14.823 1.00 86.50 63 ASP A O 1
ATOM 485 N N . PHE A 1 64 ? -1.322 2.559 -14.566 1.00 87.31 64 PHE A N 1
ATOM 486 C CA . PHE A 1 64 ? -1.203 2.623 -13.102 1.00 87.31 64 PHE A CA 1
ATOM 487 C C . PHE A 1 64 ? 0.223 2.871 -12.592 1.00 87.31 64 PHE A C 1
ATOM 489 O O . PHE A 1 64 ? 0.372 3.222 -11.424 1.00 87.31 64 PHE A O 1
ATOM 496 N N . VAL A 1 65 ? 1.257 2.739 -13.432 1.00 90.81 65 VAL A N 1
ATOM 497 C CA . VAL A 1 65 ? 2.662 2.962 -13.054 1.00 90.81 65 VAL A CA 1
ATOM 498 C C . VAL A 1 65 ? 3.444 3.675 -14.162 1.00 90.81 65 VAL A C 1
ATOM 500 O O . VAL A 1 65 ? 3.298 3.404 -15.351 1.00 90.81 65 VAL A O 1
ATOM 503 N N . ASN A 1 66 ? 4.313 4.595 -13.759 1.00 91.19 66 ASN A N 1
ATOM 504 C CA . ASN A 1 66 ? 5.245 5.344 -14.582 1.00 91.19 66 ASN A CA 1
ATOM 505 C C . ASN A 1 66 ? 6.524 5.585 -13.767 1.00 91.19 66 ASN A C 1
ATOM 507 O O . ASN A 1 66 ? 6.545 6.428 -12.866 1.00 91.19 66 ASN A O 1
ATOM 511 N N . PHE A 1 67 ? 7.576 4.824 -14.064 1.00 91.50 67 PHE A N 1
ATOM 512 C CA . PHE A 1 67 ? 8.856 4.964 -13.378 1.00 91.50 67 PHE A CA 1
ATOM 513 C C . PHE A 1 67 ? 9.670 6.133 -13.930 1.00 91.50 67 PHE A C 1
ATOM 515 O O . PHE A 1 67 ? 9.712 6.374 -15.143 1.00 91.50 67 PHE A O 1
ATOM 522 N N . LYS A 1 68 ? 10.347 6.834 -13.021 1.00 89.25 68 LYS A N 1
ATOM 523 C CA . LYS A 1 68 ? 11.230 7.966 -13.296 1.00 89.25 68 LYS A CA 1
ATOM 524 C C . LYS A 1 68 ? 12.481 7.879 -12.434 1.00 89.25 68 LYS A C 1
ATOM 526 O O . LYS A 1 68 ? 12.381 7.549 -11.257 1.00 89.25 68 LYS A O 1
ATOM 531 N N . TYR A 1 69 ? 13.642 8.198 -12.992 1.00 83.56 69 TYR A N 1
ATOM 532 C CA . TYR A 1 69 ? 14.827 8.463 -12.184 1.00 83.56 69 TYR A CA 1
ATOM 533 C C . TYR A 1 69 ? 14.755 9.863 -11.587 1.00 83.56 69 TYR A C 1
ATOM 535 O O . TYR A 1 69 ? 14.316 10.814 -12.238 1.00 83.56 69 TYR A O 1
ATOM 543 N N . TYR A 1 70 ? 15.210 9.979 -10.345 1.00 70.19 70 TYR A N 1
ATOM 544 C CA . TYR A 1 70 ? 15.519 11.257 -9.735 1.00 70.19 70 TYR A CA 1
ATOM 545 C C . TYR A 1 70 ? 16.947 11.667 -10.097 1.00 70.19 70 TYR A C 1
ATOM 547 O O . TYR A 1 70 ? 17.892 10.994 -9.688 1.00 70.19 70 TYR A O 1
ATOM 555 N N . VAL A 1 71 ? 17.123 12.770 -10.832 1.00 58.59 71 VAL A N 1
ATOM 556 C CA . VAL A 1 71 ? 18.463 13.296 -11.163 1.00 58.59 71 VAL A CA 1
ATOM 557 C C . VAL A 1 71 ? 18.779 14.591 -10.391 1.00 58.59 71 VAL A C 1
ATOM 559 O O . VAL A 1 71 ? 19.764 15.272 -10.660 1.00 58.59 71 VAL A O 1
ATOM 562 N N . GLY A 1 72 ? 18.006 14.896 -9.340 1.00 61.50 72 GLY A N 1
ATOM 563 C CA . GLY A 1 72 ? 18.259 16.004 -8.413 1.00 61.50 72 GLY A CA 1
ATOM 564 C C . GLY A 1 72 ? 17.128 17.032 -8.348 1.00 61.50 72 GLY A C 1
ATOM 565 O O . GLY A 1 72 ? 16.045 16.846 -8.900 1.00 61.50 72 GLY A O 1
ATOM 566 N N . SER A 1 73 ? 17.381 18.142 -7.645 1.00 61.16 73 SER A N 1
ATOM 567 C CA . SER A 1 73 ? 16.387 19.198 -7.387 1.00 61.16 73 SER A CA 1
ATOM 568 C C . SER A 1 73 ? 15.855 19.883 -8.649 1.00 61.16 73 SER A C 1
ATOM 570 O O . SER A 1 73 ? 14.766 20.451 -8.614 1.00 61.16 73 SER A O 1
ATOM 572 N N . ASP A 1 74 ? 16.605 19.832 -9.750 1.00 62.62 74 ASP A N 1
ATOM 573 C CA . ASP A 1 74 ? 16.280 20.531 -10.999 1.00 62.62 74 ASP A CA 1
ATOM 574 C C . ASP A 1 74 ? 15.128 19.865 -11.777 1.00 62.62 74 ASP A C 1
ATOM 576 O O . ASP A 1 74 ? 14.448 20.521 -12.577 1.00 62.62 74 ASP A O 1
ATOM 580 N N . ASP A 1 75 ? 14.846 18.593 -11.482 1.00 67.00 75 ASP A N 1
ATOM 581 C CA . ASP A 1 75 ? 13.758 17.834 -12.102 1.00 67.00 75 ASP A CA 1
ATOM 582 C C . ASP A 1 75 ? 12.423 18.009 -11.370 1.00 67.00 75 ASP A C 1
ATOM 584 O O . ASP A 1 75 ? 11.374 17.706 -11.942 1.00 67.00 75 ASP A O 1
ATOM 588 N N . ILE A 1 76 ? 12.431 18.542 -10.138 1.00 67.56 76 ILE A N 1
ATOM 589 C CA . ILE A 1 76 ? 11.218 18.901 -9.394 1.00 67.56 76 ILE A CA 1
ATOM 590 C C . ILE A 1 76 ? 10.874 20.368 -9.670 1.00 67.56 76 ILE A C 1
ATOM 592 O O . ILE A 1 76 ? 11.302 21.294 -8.980 1.00 67.56 76 ILE A O 1
ATOM 596 N N . LYS A 1 77 ? 10.033 20.599 -10.675 1.00 70.38 77 LYS A N 1
ATOM 597 C CA . LYS A 1 77 ? 9.605 21.945 -11.070 1.00 70.38 77 LYS A CA 1
ATOM 598 C C . LYS A 1 77 ? 8.263 22.286 -10.451 1.00 70.38 77 LYS A C 1
ATOM 600 O O . LYS A 1 77 ? 7.246 21.670 -10.762 1.00 70.38 77 LYS A O 1
ATOM 605 N N . TYR A 1 78 ? 8.227 23.322 -9.620 1.00 69.12 78 TYR A N 1
ATOM 606 C CA . TYR A 1 78 ? 6.963 23.874 -9.144 1.00 69.12 78 TYR A CA 1
ATOM 607 C C . TYR A 1 78 ? 6.234 24.602 -10.278 1.00 69.12 78 TYR A C 1
ATOM 609 O O . TYR A 1 78 ? 6.703 25.626 -10.787 1.00 69.12 78 TYR A O 1
ATOM 617 N N . ASN A 1 79 ? 5.064 24.106 -10.663 1.00 66.19 79 ASN A N 1
ATOM 618 C CA . ASN A 1 79 ? 4.206 24.790 -11.609 1.00 66.19 79 ASN A CA 1
ATOM 619 C C . ASN A 1 79 ? 3.279 25.759 -10.864 1.00 66.19 79 ASN A C 1
ATOM 621 O O . ASN A 1 79 ? 2.332 25.380 -10.185 1.00 66.19 79 ASN A O 1
ATOM 625 N N . ARG A 1 80 ? 3.534 27.058 -11.044 1.00 66.69 80 ARG A N 1
ATOM 626 C CA . ARG A 1 80 ? 2.764 28.134 -10.399 1.00 66.69 80 ARG A CA 1
ATOM 627 C C . ARG A 1 80 ? 1.305 28.232 -10.859 1.00 66.69 80 ARG A C 1
ATOM 629 O O . ARG A 1 80 ? 0.526 28.914 -10.207 1.00 66.69 80 ARG A O 1
ATOM 636 N N . ARG A 1 81 ? 0.943 27.628 -11.995 1.00 65.19 81 ARG A N 1
ATOM 637 C CA . ARG A 1 81 ? -0.400 27.731 -12.586 1.00 65.19 81 ARG A CA 1
ATOM 638 C C . ARG A 1 81 ? -1.397 26.789 -11.927 1.00 65.19 81 ARG A C 1
ATOM 640 O O . ARG A 1 81 ? -2.548 27.165 -11.751 1.00 65.19 81 ARG A O 1
ATOM 647 N N . ASP A 1 82 ? -0.959 25.574 -11.622 1.00 63.62 82 ASP A N 1
ATOM 648 C CA . ASP A 1 82 ? -1.763 24.541 -10.963 1.00 63.62 82 ASP A CA 1
ATOM 649 C C . ASP A 1 82 ? -1.339 24.320 -9.501 1.00 63.62 82 ASP A C 1
ATOM 651 O O . ASP A 1 82 ? -2.007 23.589 -8.776 1.00 63.62 82 ASP A O 1
ATOM 655 N N . GLY A 1 83 ? -0.264 24.978 -9.055 1.00 63.38 83 GLY A N 1
ATOM 656 C CA . GLY A 1 83 ? 0.245 24.902 -7.691 1.00 63.38 83 GLY A CA 1
ATOM 657 C C . GLY A 1 83 ? 0.908 23.567 -7.355 1.00 63.38 83 GLY A C 1
ATOM 658 O O . GLY A 1 83 ? 1.074 23.273 -6.172 1.00 63.38 83 GLY A O 1
ATOM 659 N N . LYS A 1 84 ? 1.265 22.753 -8.359 1.00 63.06 84 LYS A N 1
ATOM 660 C CA . LYS A 1 84 ? 1.780 21.388 -8.172 1.00 63.06 84 LYS A CA 1
ATOM 661 C C . LYS A 1 84 ? 3.255 21.278 -8.533 1.00 63.06 84 LYS A C 1
ATOM 663 O O . LYS A 1 84 ? 3.727 21.920 -9.473 1.00 63.06 84 LYS A O 1
ATOM 668 N N . PHE A 1 85 ? 3.984 20.414 -7.829 1.00 65.81 85 PHE A N 1
ATOM 669 C CA . PHE A 1 85 ? 5.320 20.021 -8.264 1.00 65.81 85 PHE A CA 1
ATOM 670 C C . PHE A 1 85 ? 5.217 18.989 -9.390 1.00 65.81 85 PHE A C 1
ATOM 672 O O . PHE A 1 85 ? 4.463 18.019 -9.319 1.00 65.81 85 PHE A O 1
ATOM 679 N N . ARG A 1 86 ? 5.976 19.214 -10.458 1.00 70.81 86 ARG A N 1
ATOM 680 C CA . ARG A 1 86 ? 6.127 18.300 -11.587 1.00 70.81 86 ARG A CA 1
ATOM 681 C C . ARG A 1 86 ? 7.493 17.660 -11.505 1.00 70.81 86 ARG A C 1
ATOM 683 O O . ARG A 1 86 ? 8.454 18.341 -11.174 1.00 70.81 86 ARG A O 1
ATOM 690 N N . ILE A 1 87 ? 7.543 16.370 -11.803 1.00 70.69 87 ILE A N 1
ATOM 691 C CA . ILE A 1 87 ? 8.791 15.614 -11.846 1.00 70.69 87 ILE A CA 1
ATOM 692 C C . ILE A 1 87 ? 9.048 15.265 -13.299 1.00 70.69 87 ILE A C 1
ATOM 694 O O . ILE A 1 87 ? 8.355 14.412 -13.856 1.00 70.69 87 ILE A O 1
ATOM 698 N N . ASP A 1 88 ? 10.010 15.957 -13.895 1.00 74.06 88 ASP A N 1
ATOM 699 C CA . ASP A 1 88 ? 10.447 15.753 -15.274 1.00 74.06 88 ASP A CA 1
ATOM 700 C C . ASP A 1 88 ? 11.727 14.901 -15.273 1.00 74.06 88 ASP A C 1
ATOM 702 O O . ASP A 1 88 ? 12.796 15.387 -15.616 1.00 74.06 88 ASP A O 1
ATOM 706 N N . GLY A 1 89 ? 11.624 13.641 -14.845 1.00 76.94 89 GLY A N 1
ATOM 707 C CA . GLY A 1 89 ? 12.758 12.710 -14.828 1.00 76.94 89 GLY A CA 1
ATOM 708 C C . GLY A 1 89 ? 12.914 11.907 -16.125 1.00 76.94 89 GLY A C 1
ATOM 709 O O . GLY A 1 89 ? 11.948 11.688 -16.879 1.00 76.94 89 GLY A O 1
ATOM 710 N N . GLU A 1 90 ? 14.123 11.398 -16.353 1.00 85.12 90 GLU A N 1
ATOM 711 C CA . GLU A 1 90 ? 14.366 10.365 -17.360 1.00 85.12 90 GLU A CA 1
ATOM 712 C C . GLU A 1 90 ? 13.648 9.068 -16.968 1.00 85.12 90 GLU A C 1
ATOM 714 O O . GLU A 1 90 ? 13.506 8.736 -15.789 1.00 85.12 90 GLU A O 1
ATOM 719 N N . SER A 1 91 ? 13.135 8.342 -17.960 1.00 87.88 91 SER A N 1
ATOM 720 C CA . SER A 1 91 ? 12.580 7.013 -17.711 1.00 87.88 91 SER A CA 1
ATOM 721 C C . SER A 1 91 ? 13.722 6.004 -17.577 1.00 87.88 91 SER A C 1
ATOM 723 O O . SER A 1 91 ? 14.652 6.053 -18.384 1.00 87.88 91 SER A O 1
ATOM 725 N N . PRO A 1 92 ? 13.665 5.102 -16.586 1.00 88.25 92 PRO A N 1
ATOM 726 C CA . PRO A 1 92 ? 14.669 4.063 -16.435 1.00 88.25 92 PRO A CA 1
ATOM 727 C C . PRO A 1 92 ? 14.628 3.067 -17.593 1.00 88.25 92 PRO A C 1
ATOM 729 O O . PRO A 1 92 ? 13.629 2.975 -18.311 1.00 88.25 92 PRO A O 1
ATOM 732 N N . ASN A 1 93 ? 15.727 2.330 -17.753 1.00 92.19 93 ASN A N 1
ATOM 733 C CA . ASN A 1 93 ? 15.841 1.233 -18.705 1.00 92.19 93 ASN A CA 1
ATOM 734 C C . ASN A 1 93 ? 16.048 -0.077 -17.938 1.00 92.19 93 ASN A C 1
ATOM 736 O O . ASN A 1 93 ? 17.140 -0.349 -17.445 1.00 92.19 93 ASN A O 1
ATOM 740 N N . PHE A 1 94 ? 14.976 -0.849 -17.805 1.00 94.50 94 PHE A N 1
ATOM 741 C CA . PHE A 1 94 ? 14.953 -2.134 -17.127 1.00 94.50 94 PHE A CA 1
ATOM 742 C C . PHE A 1 94 ? 15.247 -3.275 -18.093 1.00 94.50 94 PHE A C 1
ATOM 744 O O . PHE A 1 94 ? 14.779 -3.309 -19.233 1.00 94.50 94 PHE A O 1
ATOM 751 N N . GLU A 1 95 ? 15.975 -4.267 -17.601 1.00 94.81 95 GLU A N 1
ATOM 752 C CA . GLU A 1 95 ? 16.398 -5.414 -18.391 1.00 94.81 95 GLU A CA 1
ATOM 753 C C . GLU A 1 95 ? 15.594 -6.663 -18.015 1.00 94.81 95 GLU A C 1
ATOM 755 O O . GLU A 1 95 ? 15.427 -7.001 -16.843 1.00 94.81 95 GLU A O 1
ATOM 760 N N . PHE A 1 96 ? 15.114 -7.388 -19.028 1.00 95.81 96 PHE A N 1
ATOM 761 C CA . PHE A 1 96 ? 14.360 -8.630 -18.857 1.00 95.81 96 PHE A CA 1
ATOM 762 C C . PHE A 1 96 ? 14.845 -9.704 -19.827 1.00 95.81 96 PHE A C 1
ATOM 764 O O . PHE A 1 96 ? 15.045 -9.451 -21.016 1.00 95.81 96 PHE A O 1
ATOM 771 N N . VAL A 1 97 ? 14.937 -10.942 -19.345 1.00 96.06 97 VAL A N 1
ATOM 772 C CA . VAL A 1 97 ? 15.115 -12.132 -20.182 1.00 96.06 97 VAL A CA 1
ATOM 773 C C . VAL A 1 97 ? 13.788 -12.875 -20.268 1.00 96.06 97 VAL A C 1
ATOM 775 O O . VAL A 1 97 ? 13.117 -13.107 -19.265 1.00 96.06 97 VAL A O 1
ATOM 778 N N . LYS A 1 98 ? 13.407 -13.292 -21.476 1.00 95.81 98 LYS A N 1
ATOM 779 C CA . LYS A 1 98 ? 12.208 -14.107 -21.688 1.00 95.81 98 LYS A CA 1
ATOM 780 C C . LYS A 1 98 ? 12.568 -15.593 -21.718 1.00 95.81 98 LYS A C 1
ATOM 782 O O . LYS A 1 98 ? 13.350 -16.020 -22.566 1.00 95.81 98 LYS A O 1
ATOM 787 N N . LYS A 1 99 ? 11.972 -16.392 -20.827 1.00 94.88 99 LYS A N 1
ATOM 788 C CA . LYS A 1 99 ? 12.115 -17.858 -20.787 1.00 94.88 99 LYS A CA 1
ATOM 789 C C . LYS A 1 99 ? 10.743 -18.505 -20.968 1.00 94.88 99 LYS A C 1
ATOM 791 O O . LYS A 1 99 ? 9.953 -18.579 -20.033 1.00 94.88 99 LYS A O 1
ATOM 796 N N . GLY A 1 100 ? 10.458 -18.974 -22.182 1.00 94.75 100 GLY A N 1
ATOM 797 C CA . GLY A 1 100 ? 9.105 -19.402 -22.546 1.00 94.75 100 GLY A CA 1
ATOM 798 C C . GLY A 1 100 ? 8.160 -18.201 -22.641 1.00 94.75 100 GLY A C 1
ATOM 799 O O . GLY A 1 100 ? 8.434 -17.259 -23.387 1.00 94.75 100 GLY A O 1
ATOM 800 N N . ASP A 1 101 ? 7.061 -18.228 -21.892 1.00 95.19 101 ASP A N 1
ATOM 801 C CA . ASP A 1 101 ? 6.083 -17.139 -21.776 1.00 95.19 101 ASP A CA 1
ATOM 802 C C . ASP A 1 101 ? 6.332 -16.209 -20.573 1.00 95.19 101 ASP A C 1
ATOM 804 O O . ASP A 1 101 ? 5.611 -15.226 -20.410 1.00 95.19 101 ASP A O 1
ATOM 808 N N . VAL A 1 102 ? 7.369 -16.475 -19.772 1.00 96.88 102 VAL A N 1
ATOM 809 C CA . VAL A 1 102 ? 7.689 -15.723 -18.551 1.00 96.88 102 VAL A CA 1
ATOM 810 C C . VAL A 1 102 ? 8.799 -14.701 -18.801 1.00 96.88 102 VAL A C 1
ATOM 812 O O . VAL A 1 102 ? 9.860 -15.039 -19.336 1.00 96.88 102 VAL A O 1
ATOM 815 N N . TYR A 1 103 ? 8.566 -13.458 -18.381 1.00 97.44 103 TYR A N 1
ATOM 816 C CA . TYR A 1 103 ? 9.568 -12.397 -18.288 1.00 97.44 103 TYR A CA 1
ATOM 817 C C . TYR A 1 103 ? 10.267 -12.459 -16.927 1.00 97.44 103 TYR A C 1
ATOM 819 O O . TYR A 1 103 ? 9.618 -12.435 -15.884 1.00 97.44 103 TYR A O 1
ATOM 827 N N . ILE A 1 104 ? 11.593 -12.547 -16.936 1.00 96.50 104 ILE A N 1
ATOM 828 C CA . ILE A 1 104 ? 12.426 -12.644 -15.736 1.00 96.50 104 ILE A CA 1
ATOM 829 C C . ILE A 1 104 ? 13.308 -11.390 -15.688 1.00 96.50 104 ILE A C 1
ATOM 831 O O . ILE A 1 104 ? 14.046 -11.168 -16.654 1.00 96.50 104 ILE A O 1
ATOM 835 N N . PRO A 1 105 ? 13.238 -10.567 -14.624 1.00 94.31 105 PRO A N 1
ATOM 836 C CA . PRO A 1 105 ? 14.140 -9.433 -14.447 1.00 94.31 105 PRO A CA 1
ATOM 837 C C . PRO A 1 105 ? 15.601 -9.879 -14.527 1.00 94.31 105 PRO A C 1
ATOM 839 O O . PRO A 1 105 ? 15.977 -10.915 -13.976 1.00 94.31 105 PRO A O 1
ATOM 842 N N . ALA A 1 106 ? 16.416 -9.115 -15.241 1.00 90.88 106 ALA A N 1
ATOM 843 C CA . ALA A 1 106 ? 17.827 -9.388 -15.460 1.00 90.88 106 ALA A CA 1
ATOM 844 C C . ALA A 1 106 ? 18.656 -8.108 -15.290 1.00 90.88 106 ALA A C 1
ATOM 846 O O . ALA A 1 106 ? 18.115 -7.014 -15.117 1.00 90.88 106 ALA A O 1
ATOM 847 N N . GLY A 1 107 ? 19.978 -8.262 -15.330 1.00 85.12 107 GLY A N 1
ATOM 848 C CA . GLY A 1 107 ? 20.902 -7.144 -15.196 1.00 85.12 107 GLY A CA 1
ATOM 849 C C . GLY A 1 107 ? 20.994 -6.666 -13.751 1.00 85.12 107 GLY A C 1
ATOM 850 O O . GLY A 1 107 ? 21.501 -7.389 -12.892 1.00 85.12 107 GLY A O 1
ATOM 851 N N . GLN A 1 108 ? 20.545 -5.438 -13.510 1.00 83.81 108 GLN A N 1
ATOM 852 C CA . GLN A 1 108 ? 20.676 -4.750 -12.227 1.00 83.81 108 GLN A CA 1
ATOM 853 C C . GLN A 1 108 ? 19.515 -5.077 -11.269 1.00 83.81 108 GLN A C 1
ATOM 855 O O . GLN A 1 108 ? 18.445 -5.523 -11.699 1.00 83.81 108 GLN A O 1
ATOM 860 N N . ILE A 1 109 ? 19.722 -4.863 -9.964 1.00 84.25 109 ILE A N 1
ATOM 861 C CA . ILE A 1 109 ? 18.712 -5.138 -8.925 1.00 84.25 109 ILE A CA 1
ATOM 862 C C . ILE A 1 109 ? 17.445 -4.298 -9.146 1.00 84.25 109 ILE A C 1
ATOM 864 O O . ILE A 1 109 ? 16.338 -4.775 -8.916 1.00 84.25 109 ILE A O 1
ATOM 868 N N . GLU A 1 110 ? 17.596 -3.110 -9.721 1.00 87.44 110 GLU A N 1
ATOM 869 C CA . GLU A 1 110 ? 16.545 -2.158 -10.058 1.00 87.44 110 GLU A CA 1
ATOM 870 C C . GLU A 1 110 ? 15.481 -2.765 -10.985 1.00 87.44 110 GLU A C 1
ATOM 872 O O . GLU A 1 110 ? 14.297 -2.461 -10.840 1.00 87.44 110 GLU A O 1
ATOM 877 N N . SER A 1 111 ? 15.858 -3.666 -11.904 1.00 91.38 111 SER A N 1
ATOM 878 C CA . SER A 1 111 ? 14.895 -4.390 -12.749 1.00 91.38 111 SER A CA 1
ATOM 879 C C . SER A 1 111 ? 13.983 -5.292 -11.911 1.00 91.38 111 SER A C 1
ATOM 881 O O . SER A 1 111 ? 12.783 -5.384 -12.176 1.00 91.38 111 SER A O 1
ATOM 883 N N . L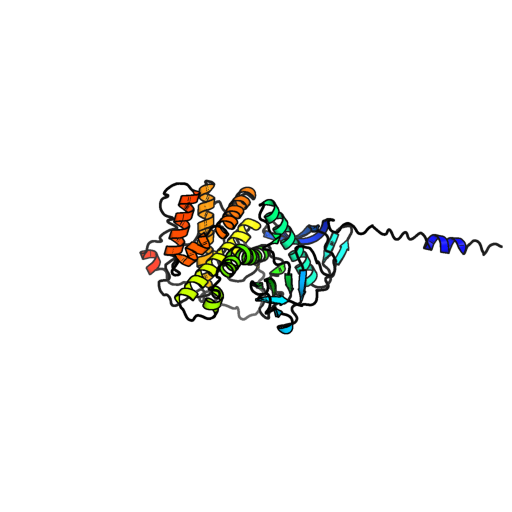EU A 1 112 ? 14.542 -5.970 -10.898 1.00 91.25 112 LEU A N 1
ATOM 884 C CA . LEU A 1 112 ? 13.795 -6.840 -9.983 1.00 91.25 112 LEU A CA 1
ATOM 885 C C . LEU A 1 112 ? 12.875 -6.015 -9.082 1.00 91.25 112 LEU A C 1
ATOM 887 O O . LEU A 1 112 ? 11.706 -6.365 -8.905 1.00 91.25 112 LEU A O 1
ATOM 891 N N . GLU A 1 113 ? 13.390 -4.913 -8.542 1.00 89.81 113 GLU A N 1
ATOM 892 C CA . GLU A 1 113 ? 12.616 -3.980 -7.731 1.00 89.81 113 GLU A CA 1
ATOM 893 C C . GLU A 1 113 ? 11.443 -3.421 -8.538 1.00 89.81 113 GLU A C 1
ATOM 895 O O . GLU A 1 113 ? 10.298 -3.544 -8.117 1.00 89.81 113 GLU A O 1
ATOM 900 N N . ALA A 1 114 ? 11.691 -2.883 -9.735 1.00 92.62 114 ALA A N 1
ATOM 901 C CA . ALA A 1 114 ? 10.653 -2.295 -10.577 1.00 92.62 114 ALA A CA 1
ATOM 902 C C . ALA A 1 114 ? 9.600 -3.308 -11.030 1.00 92.62 114 ALA A C 1
ATOM 904 O O . ALA A 1 114 ? 8.409 -2.999 -11.015 1.00 92.62 114 ALA A O 1
ATOM 905 N N . ALA A 1 115 ? 10.009 -4.532 -11.362 1.00 94.62 115 ALA A N 1
ATOM 906 C CA . ALA A 1 115 ? 9.089 -5.628 -11.645 1.00 94.62 115 ALA A CA 1
ATOM 907 C C . ALA A 1 115 ? 8.179 -5.943 -10.444 1.00 94.62 115 ALA A C 1
ATOM 909 O O . ALA A 1 115 ? 6.965 -6.095 -10.599 1.00 94.62 115 ALA A O 1
ATOM 910 N N . THR A 1 116 ? 8.753 -5.988 -9.239 1.00 94.06 116 THR A N 1
ATOM 911 C CA . THR A 1 116 ? 8.007 -6.248 -7.999 1.00 94.06 116 THR A CA 1
ATOM 912 C C . THR A 1 116 ? 7.045 -5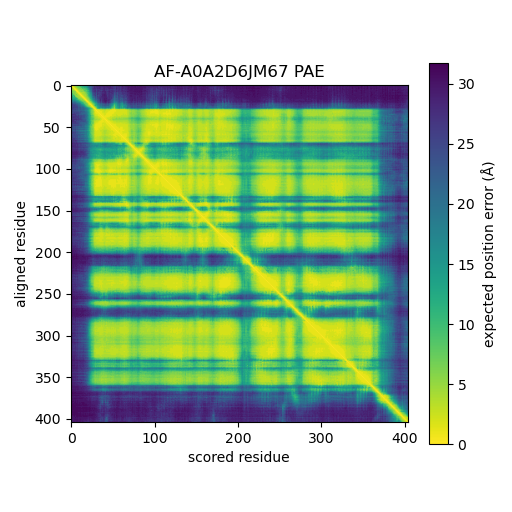.108 -7.686 1.00 94.06 116 THR A C 1
ATOM 914 O O . THR A 1 116 ? 5.863 -5.353 -7.461 1.00 94.06 116 THR A O 1
ATOM 917 N N . MET A 1 117 ? 7.510 -3.858 -7.764 1.00 93.44 117 MET A N 1
ATOM 918 C CA . MET A 1 117 ? 6.678 -2.663 -7.609 1.00 93.44 117 MET A CA 1
ATOM 919 C C . MET A 1 117 ? 5.515 -2.664 -8.603 1.00 93.44 117 MET A C 1
ATOM 921 O O . MET A 1 117 ? 4.370 -2.449 -8.220 1.00 93.44 117 MET A O 1
ATOM 925 N N . TYR A 1 118 ? 5.781 -2.959 -9.877 1.00 94.94 118 TYR A N 1
ATOM 926 C CA . TYR A 1 118 ? 4.751 -3.030 -10.911 1.00 94.94 118 TYR A CA 1
ATOM 927 C C . TYR A 1 118 ? 3.663 -4.055 -10.561 1.00 94.94 118 TYR A C 1
ATOM 929 O O . TYR A 1 118 ? 2.472 -3.754 -10.657 1.00 94.94 118 TYR A O 1
ATOM 937 N N . TYR A 1 119 ? 4.065 -5.241 -10.093 1.00 95.62 119 TYR A N 1
ATOM 938 C CA . TYR A 1 119 ? 3.143 -6.263 -9.602 1.00 95.62 119 TYR A CA 1
ATOM 939 C C . TYR A 1 119 ? 2.336 -5.796 -8.381 1.00 95.62 119 TYR A C 1
ATOM 941 O O . TYR A 1 119 ? 1.112 -5.921 -8.386 1.00 95.62 119 TYR A O 1
ATOM 949 N N . LEU A 1 120 ? 2.981 -5.229 -7.359 1.00 93.44 120 LEU A N 1
ATOM 950 C CA . LEU A 1 120 ? 2.311 -4.780 -6.132 1.00 93.44 120 LEU A CA 1
ATOM 951 C C . LEU A 1 120 ? 1.294 -3.667 -6.413 1.00 93.44 120 LEU A C 1
ATOM 953 O O . LEU A 1 120 ? 0.167 -3.713 -5.922 1.00 93.44 120 LEU A O 1
ATOM 957 N N . MET A 1 121 ? 1.650 -2.715 -7.274 1.00 91.81 121 MET A N 1
ATOM 958 C CA . MET A 1 121 ? 0.762 -1.632 -7.698 1.00 91.81 121 MET A CA 1
ATOM 959 C C . MET A 1 121 ? -0.440 -2.166 -8.488 1.00 91.81 121 MET A C 1
ATOM 961 O O . MET A 1 121 ? -1.564 -1.691 -8.314 1.00 91.81 121 MET A O 1
ATOM 965 N N . TYR A 1 122 ? -0.231 -3.182 -9.330 1.00 92.81 122 TYR A N 1
ATOM 966 C CA . TYR A 1 122 ? -1.324 -3.848 -10.034 1.00 92.81 122 TYR A CA 1
ATOM 967 C C . TYR A 1 122 ? -2.245 -4.627 -9.085 1.00 92.81 122 TYR A C 1
ATOM 969 O O . TYR A 1 122 ? -3.465 -4.493 -9.174 1.00 92.81 122 TYR A O 1
ATOM 977 N N . SER A 1 123 ? -1.671 -5.400 -8.160 1.00 92.31 123 SER A N 1
ATOM 978 C CA . SER A 1 123 ? -2.408 -6.164 -7.146 1.00 92.31 123 SER A CA 1
ATOM 979 C C . SER A 1 123 ? -3.293 -5.249 -6.298 1.00 92.31 123 SER A C 1
ATOM 981 O O . SER A 1 123 ? -4.492 -5.484 -6.140 1.00 92.31 123 SER A O 1
ATOM 983 N N . LEU A 1 124 ? -2.738 -4.123 -5.852 1.00 90.94 124 LEU A N 1
ATOM 984 C CA . LEU A 1 124 ? -3.487 -3.105 -5.135 1.00 90.94 124 LEU A CA 1
ATOM 985 C C . LEU A 1 124 ? -4.613 -2.509 -5.991 1.00 90.94 124 LEU A C 1
ATOM 987 O O . LEU A 1 124 ? -5.752 -2.454 -5.531 1.00 90.94 124 LEU A O 1
ATOM 991 N N . LYS A 1 125 ? -4.358 -2.154 -7.258 1.00 89.06 125 LYS A N 1
ATOM 992 C CA . LYS A 1 125 ? -5.418 -1.687 -8.170 1.00 89.06 125 LYS A CA 1
ATOM 993 C C . LYS A 1 125 ? -6.554 -2.708 -8.304 1.00 89.06 125 LYS A C 1
ATOM 995 O O . LYS A 1 125 ? -7.724 -2.318 -8.265 1.00 89.06 125 LYS A O 1
ATOM 1000 N N . GLN A 1 126 ? -6.235 -3.995 -8.459 1.00 90.06 126 GLN A N 1
ATOM 1001 C CA . GLN A 1 126 ? -7.238 -5.060 -8.540 1.00 90.06 126 GLN A CA 1
ATOM 1002 C C . GLN A 1 126 ? -8.071 -5.138 -7.261 1.00 90.06 126 GLN A C 1
ATOM 1004 O O . GLN A 1 126 ? -9.301 -5.129 -7.330 1.00 90.06 126 GLN A O 1
ATOM 1009 N N . LYS A 1 127 ? -7.406 -5.168 -6.102 1.00 89.81 127 LYS A N 1
ATOM 1010 C CA . LYS A 1 127 ? -8.068 -5.274 -4.802 1.00 89.81 127 LYS A CA 1
ATOM 1011 C C . LYS A 1 127 ? -8.989 -4.082 -4.554 1.00 89.81 127 LYS A C 1
ATOM 1013 O O . LYS A 1 127 ? -10.157 -4.275 -4.246 1.00 89.81 127 LYS A O 1
ATOM 1018 N N . MET A 1 128 ? -8.536 -2.861 -4.818 1.00 88.25 128 MET A N 1
ATOM 1019 C CA . MET A 1 128 ? -9.359 -1.656 -4.641 1.00 88.25 128 MET A CA 1
ATOM 1020 C C . MET A 1 128 ? -10.544 -1.608 -5.612 1.00 88.25 128 MET A C 1
ATOM 1022 O O . MET A 1 128 ? -11.653 -1.240 -5.220 1.00 88.25 128 MET A O 1
ATOM 1026 N N . SER A 1 129 ? -10.348 -2.069 -6.852 1.00 87.56 129 SER A N 1
ATOM 1027 C CA . SER A 1 129 ? -11.436 -2.210 -7.828 1.00 87.56 129 SER A CA 1
ATOM 1028 C C . SER A 1 129 ? -12.488 -3.224 -7.366 1.00 87.56 129 SER A C 1
ATOM 1030 O O . SER A 1 129 ? -13.682 -2.965 -7.495 1.00 87.56 129 SER A O 1
ATOM 1032 N N . ALA A 1 130 ? -12.071 -4.349 -6.773 1.00 88.56 130 ALA A N 1
ATOM 1033 C CA . ALA A 1 130 ? -12.981 -5.353 -6.214 1.00 88.56 130 ALA A CA 1
ATOM 1034 C C . ALA A 1 130 ? -13.811 -4.815 -5.032 1.00 88.56 130 ALA A C 1
ATOM 1036 O O . ALA A 1 130 ? -14.925 -5.280 -4.790 1.00 88.56 130 ALA A O 1
ATOM 1037 N N . LEU A 1 131 ? -13.308 -3.795 -4.330 1.00 86.75 131 LEU A N 1
ATOM 1038 C CA . LEU A 1 131 ? -14.025 -3.097 -3.259 1.00 86.75 131 LEU A CA 1
ATOM 1039 C C . LEU A 1 131 ? -14.943 -1.973 -3.776 1.00 86.75 131 LEU A C 1
ATOM 1041 O O . LEU A 1 131 ? -15.555 -1.282 -2.964 1.00 86.75 131 LEU A O 1
ATOM 1045 N N . ASN A 1 132 ? -15.068 -1.790 -5.098 1.00 86.50 132 ASN A N 1
ATOM 1046 C CA . ASN A 1 132 ? -15.764 -0.668 -5.747 1.00 86.50 132 ASN A CA 1
ATOM 1047 C C . ASN A 1 132 ? -15.239 0.714 -5.330 1.00 86.50 132 ASN A C 1
ATOM 1049 O O . ASN A 1 132 ? -15.961 1.711 -5.400 1.00 86.50 132 ASN A O 1
ATOM 1053 N N . TRP A 1 133 ? -13.981 0.794 -4.904 1.00 81.75 133 TRP A N 1
ATOM 1054 C CA . TRP A 1 133 ? -13.367 2.058 -4.540 1.00 81.75 133 TRP A CA 1
ATOM 1055 C C . TRP A 1 133 ? -12.660 2.623 -5.776 1.00 81.75 133 TRP A C 1
ATOM 1057 O O . TRP A 1 133 ? -11.754 1.991 -6.323 1.00 81.75 133 TRP A O 1
ATOM 1067 N N . ASN A 1 134 ? -13.128 3.772 -6.285 1.00 72.44 134 ASN A N 1
ATOM 1068 C CA . ASN A 1 134 ? -12.654 4.324 -7.558 1.00 72.44 134 ASN A CA 1
ATOM 1069 C C . ASN A 1 134 ? -11.223 4.856 -7.433 1.00 72.44 134 ASN A C 1
ATOM 1071 O O . ASN A 1 134 ? -11.000 6.030 -7.152 1.00 72.44 134 ASN A O 1
ATOM 1075 N N . PHE A 1 135 ? -10.269 3.971 -7.679 1.00 66.88 135 PHE A N 1
ATOM 1076 C CA . PHE A 1 135 ? -8.849 4.192 -7.465 1.00 66.88 135 PHE A CA 1
ATOM 1077 C C . PHE A 1 135 ? -8.218 5.213 -8.418 1.00 66.88 135 PHE A C 1
ATOM 1079 O O . PHE A 1 135 ? -7.245 5.871 -8.061 1.00 66.88 135 PHE A O 1
ATOM 1086 N N . ASP A 1 136 ? -8.782 5.396 -9.614 1.00 69.56 136 ASP A N 1
ATOM 1087 C CA . ASP A 1 136 ? -8.132 6.144 -10.697 1.00 69.56 136 ASP A CA 1
ATOM 1088 C C . ASP A 1 136 ? -7.950 7.645 -10.393 1.00 69.56 136 ASP A C 1
ATOM 1090 O O . ASP A 1 136 ? -7.093 8.291 -11.001 1.00 69.56 136 ASP A O 1
ATOM 1094 N N . ASN A 1 137 ? -8.717 8.196 -9.443 1.00 65.44 137 ASN A N 1
ATOM 1095 C CA . ASN A 1 137 ? -8.627 9.598 -9.018 1.00 65.44 137 ASN A CA 1
ATOM 1096 C C . ASN A 1 137 ? -7.660 9.840 -7.848 1.00 65.44 137 ASN A C 1
ATOM 1098 O O . ASN A 1 137 ? -7.301 10.989 -7.600 1.00 65.44 137 ASN A O 1
ATOM 1102 N N . TYR A 1 138 ? -7.261 8.787 -7.133 1.00 67.44 138 TYR A N 1
ATOM 1103 C CA . TYR A 1 138 ? -6.476 8.879 -5.895 1.00 67.44 138 TYR A CA 1
ATOM 1104 C C . TYR A 1 138 ? -5.065 8.306 -6.062 1.00 67.44 138 TYR A C 1
ATOM 1106 O O . TYR A 1 138 ? -4.352 8.147 -5.079 1.00 67.44 138 TYR A O 1
ATOM 1114 N N . TRP A 1 139 ? -4.677 7.957 -7.295 1.00 71.44 139 TRP A N 1
ATOM 1115 C CA . TRP A 1 139 ? -3.492 7.150 -7.554 1.00 71.44 139 TRP A CA 1
ATOM 1116 C C . TRP A 1 139 ? -2.335 7.936 -8.180 1.00 71.44 139 TRP A C 1
ATOM 1118 O O . TRP A 1 139 ? -2.431 8.358 -9.343 1.00 71.44 139 TRP A O 1
ATOM 1128 N N . PRO A 1 140 ? -1.188 8.053 -7.489 1.00 65.44 140 PRO A N 1
ATOM 1129 C CA . PRO A 1 140 ? 0.031 8.552 -8.084 1.00 65.44 140 PRO A CA 1
ATOM 1130 C C . PRO A 1 140 ? 0.540 7.466 -9.010 1.00 65.44 140 PRO A C 1
ATOM 1132 O O . PRO A 1 140 ? 1.046 6.428 -8.594 1.00 65.44 140 PRO A O 1
ATOM 1135 N N . ARG A 1 141 ? 0.454 7.722 -10.309 1.00 79.94 141 ARG A N 1
ATOM 1136 C CA . ARG A 1 141 ? 1.052 6.816 -11.294 1.00 79.94 141 ARG A CA 1
ATOM 1137 C C . ARG A 1 141 ? 2.575 6.850 -11.222 1.00 79.94 141 ARG A C 1
ATOM 1139 O O . ARG A 1 141 ? 3.223 5.963 -11.749 1.00 79.94 141 ARG A O 1
ATOM 1146 N N . ARG A 1 142 ? 3.166 7.894 -10.637 1.00 87.38 142 ARG A N 1
ATOM 1147 C CA . ARG A 1 142 ? 4.606 8.143 -10.704 1.00 87.38 142 ARG A CA 1
ATOM 1148 C C . ARG A 1 142 ? 5.342 7.484 -9.546 1.00 87.38 142 ARG A C 1
ATOM 1150 O O . ARG A 1 142 ? 5.038 7.753 -8.387 1.00 87.38 142 ARG A O 1
ATOM 1157 N N . ILE A 1 143 ? 6.355 6.697 -9.892 1.00 89.50 143 ILE A N 1
ATOM 1158 C CA . ILE A 1 143 ? 7.327 6.135 -8.956 1.00 89.50 143 ILE A CA 1
ATOM 1159 C C . ILE A 1 143 ? 8.691 6.714 -9.311 1.00 89.50 143 ILE A C 1
ATOM 1161 O O . ILE A 1 143 ? 9.150 6.598 -10.447 1.00 89.50 143 ILE A O 1
ATOM 1165 N N . VAL A 1 144 ? 9.323 7.362 -8.343 1.00 87.81 144 VAL A N 1
ATOM 1166 C CA . VAL A 1 144 ? 10.617 8.016 -8.484 1.00 87.81 144 VAL A CA 1
ATOM 1167 C C . VAL A 1 144 ? 11.672 7.168 -7.795 1.00 87.81 144 VAL A C 1
ATOM 1169 O O . VAL A 1 144 ? 11.638 6.979 -6.581 1.00 87.81 144 VAL A O 1
ATOM 1172 N N . LEU A 1 145 ? 12.618 6.671 -8.580 1.00 85.50 145 LEU A N 1
ATOM 1173 C CA . LEU A 1 145 ? 13.742 5.874 -8.110 1.00 85.50 145 LEU A CA 1
ATOM 1174 C C . LEU A 1 145 ? 14.882 6.792 -7.649 1.00 85.50 145 LEU A C 1
ATOM 1176 O O . LEU A 1 145 ? 15.174 7.793 -8.306 1.00 85.50 145 LEU A O 1
ATOM 1180 N N . HIS A 1 146 ? 15.540 6.421 -6.548 1.00 77.50 146 HIS A N 1
ATOM 1181 C CA . HIS A 1 146 ? 16.700 7.103 -5.950 1.00 77.50 146 HIS A CA 1
ATOM 1182 C C . HIS A 1 146 ? 16.394 8.528 -5.446 1.00 77.50 146 HIS A C 1
ATOM 1184 O O . HIS A 1 146 ? 17.176 9.457 -5.637 1.00 77.50 146 HIS A O 1
ATOM 1190 N N . SER A 1 147 ? 15.237 8.712 -4.806 1.00 65.12 147 SER A N 1
ATOM 1191 C CA . SER A 1 147 ? 14.590 10.021 -4.632 1.00 65.12 147 SER A CA 1
ATOM 1192 C C . SER A 1 147 ? 15.211 10.991 -3.612 1.00 65.12 147 SER A C 1
ATOM 1194 O O . SER A 1 147 ? 14.848 12.159 -3.633 1.00 65.12 147 SER A O 1
ATOM 1196 N N . VAL A 1 148 ? 16.141 10.591 -2.741 1.00 65.19 148 VAL A N 1
ATOM 1197 C CA . VAL A 1 148 ? 16.854 11.463 -1.773 1.00 65.19 148 VAL A CA 1
ATOM 1198 C C . VAL A 1 148 ? 18.012 10.683 -1.126 1.00 65.19 148 VAL A C 1
ATOM 1200 O O . VAL A 1 148 ? 18.011 9.455 -1.189 1.00 65.19 148 VAL A O 1
ATOM 1203 N N . PRO A 1 149 ? 18.982 11.343 -0.455 1.00 55.53 149 PRO A N 1
ATOM 1204 C CA . PRO A 1 149 ? 20.107 10.676 0.213 1.00 55.53 149 PRO A CA 1
ATOM 1205 C C . PRO A 1 149 ? 19.765 10.021 1.569 1.00 55.53 149 PRO A C 1
ATOM 1207 O O . PRO A 1 149 ? 20.673 9.800 2.373 1.00 55.53 149 PRO A O 1
ATOM 1210 N N . SER A 1 150 ? 18.494 9.718 1.869 1.00 61.72 150 SER A N 1
ATOM 1211 C CA . SER A 1 150 ? 18.203 8.789 2.974 1.00 61.72 150 SER A CA 1
ATOM 1212 C C . SER A 1 150 ? 18.610 7.366 2.561 1.00 61.72 150 SER A C 1
ATOM 1214 O O . SER A 1 150 ? 19.088 7.151 1.450 1.00 61.72 150 SER A O 1
ATOM 1216 N N . LYS A 1 151 ? 18.476 6.375 3.442 1.00 66.88 151 LYS A N 1
ATOM 1217 C CA . LYS A 1 151 ? 18.846 4.978 3.154 1.00 66.88 151 LYS A CA 1
ATOM 1218 C C . LYS A 1 151 ? 17.683 4.067 3.494 1.00 66.88 151 LYS A C 1
ATOM 1220 O O . LYS A 1 151 ? 17.032 4.327 4.500 1.00 66.88 151 LYS A O 1
ATOM 1225 N N . ASN A 1 152 ? 17.456 3.036 2.675 1.00 70.62 152 ASN A N 1
ATOM 1226 C CA . ASN A 1 152 ? 16.468 1.982 2.918 1.00 70.62 152 ASN A CA 1
ATOM 1227 C C . ASN A 1 152 ? 15.121 2.539 3.418 1.00 70.62 152 ASN A C 1
ATOM 1229 O O . ASN A 1 152 ? 14.719 2.265 4.544 1.00 70.62 152 ASN A O 1
ATOM 1233 N N . ASN A 1 153 ? 14.468 3.374 2.605 1.00 77.00 153 ASN A N 1
ATOM 1234 C CA . ASN A 1 153 ? 13.169 3.961 2.931 1.00 77.00 153 ASN A CA 1
ATOM 1235 C C . ASN A 1 153 ? 12.267 4.047 1.688 1.00 77.00 153 ASN A C 1
ATOM 1237 O O . ASN A 1 153 ? 12.750 4.052 0.551 1.00 77.00 153 ASN A O 1
ATOM 1241 N N . ALA A 1 154 ? 10.966 4.151 1.917 1.00 85.31 154 ALA A N 1
ATOM 1242 C CA . ALA A 1 154 ? 9.979 4.552 0.928 1.00 85.31 154 ALA A CA 1
ATOM 1243 C C . ALA A 1 154 ? 9.223 5.770 1.467 1.00 85.31 154 ALA A C 1
ATOM 1245 O O . ALA A 1 154 ? 9.260 6.041 2.663 1.00 85.31 154 ALA A O 1
ATOM 1246 N N . PHE A 1 155 ? 8.610 6.551 0.585 1.00 86.19 155 PHE A N 1
ATOM 1247 C CA . PHE A 1 155 ? 7.681 7.594 1.008 1.00 86.19 155 PHE A CA 1
ATOM 1248 C C . PHE A 1 155 ? 6.705 7.941 -0.108 1.00 86.19 155 PHE A C 1
ATOM 1250 O O . PHE A 1 155 ? 7.060 7.954 -1.287 1.00 86.19 155 PHE A O 1
ATOM 1257 N N . TYR A 1 156 ? 5.501 8.352 0.250 1.00 87.19 156 TYR A N 1
ATOM 1258 C CA . TYR A 1 156 ? 4.627 9.107 -0.632 1.00 87.19 156 TYR A CA 1
ATOM 1259 C C . TYR A 1 156 ? 4.826 10.618 -0.448 1.00 87.19 156 TYR A C 1
ATOM 1261 O O . TYR A 1 156 ? 4.766 11.160 0.655 1.00 87.19 156 TYR A O 1
ATOM 1269 N N . SER A 1 157 ? 5.021 11.343 -1.551 1.00 83.12 157 SER A N 1
ATOM 1270 C CA . SER A 1 157 ? 5.092 12.804 -1.545 1.00 83.12 157 SER A CA 1
ATOM 1271 C C . SER A 1 157 ? 3.798 13.418 -2.062 1.00 83.12 157 SER A C 1
ATOM 1273 O O . SER A 1 157 ? 3.573 13.502 -3.268 1.00 83.12 157 SER A O 1
ATOM 1275 N N . ALA A 1 158 ? 2.986 13.953 -1.152 1.00 79.12 158 ALA A N 1
ATOM 1276 C CA . ALA A 1 158 ? 1.755 14.670 -1.486 1.00 79.12 158 ALA A CA 1
ATOM 1277 C C . ALA A 1 158 ? 1.974 15.875 -2.422 1.00 79.12 158 ALA A C 1
ATOM 1279 O O . ALA A 1 158 ? 1.199 16.106 -3.346 1.00 79.12 158 ALA A O 1
ATOM 1280 N N . GLY A 1 159 ? 3.046 16.649 -2.207 1.00 72.06 159 GLY A N 1
ATOM 1281 C CA . GLY A 1 159 ? 3.317 17.856 -2.997 1.00 72.06 159 GLY A CA 1
ATOM 1282 C C . GLY A 1 159 ? 3.677 17.560 -4.456 1.00 72.06 159 GLY A C 1
ATOM 1283 O O . GLY A 1 159 ? 3.313 18.323 -5.355 1.00 72.06 159 GLY A O 1
ATOM 1284 N N . GLY A 1 160 ? 4.394 16.459 -4.690 1.00 72.94 160 GLY A N 1
ATOM 1285 C CA . GLY A 1 160 ? 4.766 16.015 -6.031 1.00 72.94 160 GLY A CA 1
ATOM 1286 C C . GLY A 1 160 ? 3.846 14.956 -6.625 1.00 72.94 160 GLY A C 1
ATOM 1287 O O . GLY A 1 160 ? 3.988 14.691 -7.818 1.00 72.94 160 GLY A O 1
ATOM 1288 N N . ASP A 1 161 ? 2.941 14.377 -5.833 1.00 79.44 161 ASP A N 1
ATOM 1289 C CA . ASP A 1 161 ? 2.053 13.266 -6.190 1.00 79.44 161 ASP A CA 1
ATOM 1290 C C . ASP A 1 161 ? 2.833 12.103 -6.833 1.00 79.44 161 ASP A C 1
ATOM 1292 O O . ASP A 1 161 ? 2.695 11.808 -8.028 1.00 79.44 161 ASP A O 1
ATOM 1296 N N . TYR A 1 162 ? 3.748 11.523 -6.047 1.00 85.62 162 TYR A N 1
ATOM 1297 C CA . TYR A 1 162 ? 4.604 10.396 -6.435 1.00 85.62 162 TYR A CA 1
ATOM 1298 C C . TYR A 1 162 ? 5.027 9.547 -5.229 1.00 85.62 162 TYR A C 1
ATOM 1300 O O . TYR A 1 162 ? 5.099 10.049 -4.107 1.00 85.62 162 TYR A O 1
ATOM 1308 N N . PHE A 1 163 ? 5.380 8.289 -5.491 1.00 88.19 163 PHE A N 1
ATOM 1309 C CA . PHE A 1 163 ? 6.094 7.425 -4.549 1.00 88.19 163 PHE A CA 1
ATOM 1310 C C . PHE A 1 163 ? 7.598 7.563 -4.760 1.00 88.19 163 PHE A C 1
ATOM 1312 O O . PHE A 1 163 ? 8.078 7.401 -5.880 1.00 88.19 163 PHE A O 1
ATOM 1319 N N . GLY A 1 164 ? 8.339 7.903 -3.717 1.00 86.25 164 GLY A N 1
ATOM 1320 C CA . GLY A 1 164 ? 9.788 7.994 -3.720 1.00 86.25 164 GLY A CA 1
ATOM 1321 C C . GLY A 1 164 ? 10.413 6.739 -3.131 1.00 86.25 164 GLY A C 1
ATOM 1322 O O . GLY A 1 164 ? 10.073 6.342 -2.020 1.00 86.25 164 GLY A O 1
ATOM 1323 N N . MET A 1 165 ? 11.361 6.158 -3.861 1.00 82.56 165 MET A N 1
ATOM 1324 C CA . MET A 1 165 ? 12.140 5.013 -3.409 1.00 82.56 165 MET A CA 1
ATOM 1325 C C . MET A 1 165 ? 13.587 5.408 -3.198 1.00 82.56 165 MET A C 1
ATOM 1327 O O . MET A 1 165 ? 14.218 6.056 -4.038 1.00 82.56 165 MET A O 1
ATOM 1331 N N . VAL A 1 166 ? 14.115 4.983 -2.065 1.00 75.88 166 VAL A N 1
ATOM 1332 C CA . VAL A 1 166 ? 15.458 5.316 -1.623 1.00 75.88 166 VAL A CA 1
ATOM 1333 C C . VAL A 1 166 ? 16.362 4.106 -1.813 1.00 75.88 166 VAL A C 1
ATOM 1335 O O . VAL A 1 166 ? 15.923 2.972 -1.640 1.00 75.88 166 VAL A O 1
ATOM 1338 N N . VAL A 1 167 ? 17.621 4.359 -2.178 1.00 68.12 167 VAL A N 1
ATOM 1339 C CA . VAL A 1 167 ? 18.595 3.322 -2.537 1.00 68.12 167 VAL A CA 1
ATOM 1340 C C . VAL A 1 167 ? 18.687 2.251 -1.447 1.00 68.12 167 VAL A C 1
ATOM 1342 O O . VAL A 1 167 ? 18.845 2.544 -0.254 1.00 68.12 167 VAL A O 1
ATOM 1345 N N . TYR A 1 168 ? 18.589 1.006 -1.897 1.00 66.88 168 TYR A N 1
ATOM 1346 C CA . TYR A 1 168 ? 18.780 -0.185 -1.096 1.00 66.88 168 TYR A CA 1
ATOM 1347 C C . TYR A 1 168 ? 20.232 -0.301 -0.605 1.00 66.88 168 TYR A C 1
ATOM 1349 O O . TYR A 1 168 ? 21.178 -0.151 -1.376 1.00 66.88 168 TYR A O 1
ATOM 1357 N N . GLU A 1 169 ? 20.417 -0.607 0.681 1.00 64.38 169 GLU A N 1
ATOM 1358 C CA . GLU A 1 169 ? 21.713 -1.044 1.203 1.00 64.38 169 GLU A CA 1
ATOM 1359 C C . GLU A 1 169 ? 21.698 -2.567 1.351 1.00 64.38 169 GLU A C 1
ATOM 1361 O O . GLU A 1 169 ? 20.795 -3.094 1.999 1.00 64.38 169 GLU A O 1
ATOM 1366 N N . GLU A 1 170 ? 22.723 -3.254 0.826 1.00 60.91 170 GLU A N 1
ATOM 1367 C CA . GLU A 1 170 ? 22.900 -4.726 0.723 1.00 60.91 170 GLU A CA 1
ATOM 1368 C C . GLU A 1 170 ? 22.711 -5.547 2.025 1.00 60.91 170 GLU A C 1
ATOM 1370 O O . GLU A 1 170 ? 22.913 -6.759 2.047 1.00 60.91 170 GLU A O 1
ATOM 1375 N N . LYS A 1 171 ? 22.362 -4.905 3.142 1.00 61.25 171 LYS A N 1
ATOM 1376 C CA . LYS A 1 171 ? 22.178 -5.511 4.464 1.00 61.25 171 LYS A CA 1
ATOM 1377 C C . LYS A 1 171 ? 20.744 -5.961 4.765 1.00 61.25 171 LYS A C 1
ATOM 1379 O O . LYS A 1 171 ? 20.574 -6.704 5.729 1.00 61.25 171 LYS A O 1
ATOM 1384 N N . TYR A 1 172 ? 19.736 -5.515 4.010 1.00 67.12 172 TYR A N 1
ATOM 1385 C CA . TYR A 1 172 ? 18.316 -5.755 4.334 1.00 67.12 172 TYR A CA 1
ATOM 1386 C C . TYR A 1 172 ? 17.529 -6.362 3.175 1.00 67.12 172 TYR A C 1
ATOM 1388 O O . TYR A 1 172 ? 18.102 -6.719 2.159 1.00 67.12 172 TYR A O 1
ATOM 1396 N N . ILE A 1 173 ? 16.218 -6.517 3.306 1.00 71.00 173 ILE A N 1
ATOM 1397 C CA . ILE A 1 173 ? 15.347 -6.692 2.143 1.00 71.00 173 ILE A CA 1
ATOM 1398 C C . ILE A 1 173 ? 15.024 -5.292 1.595 1.00 71.00 173 ILE A C 1
ATOM 1400 O O . ILE A 1 173 ? 14.676 -4.422 2.397 1.00 71.00 173 ILE A O 1
ATOM 1404 N N . PRO A 1 174 ? 15.138 -5.041 0.276 1.00 79.12 174 PRO A N 1
ATOM 1405 C CA . PRO A 1 174 ? 14.765 -3.750 -0.287 1.00 79.12 174 PRO A CA 1
ATOM 1406 C C . PRO A 1 174 ? 13.327 -3.344 0.056 1.00 79.12 174 PRO A C 1
ATOM 1408 O O . PRO A 1 174 ? 12.402 -4.149 -0.051 1.00 79.12 174 PRO A O 1
ATOM 1411 N N . ALA A 1 175 ? 13.120 -2.070 0.406 1.00 80.69 175 ALA A N 1
ATOM 1412 C CA . ALA A 1 175 ? 11.789 -1.500 0.679 1.00 80.69 175 ALA A CA 1
ATOM 1413 C C . ALA A 1 175 ? 10.816 -1.772 -0.472 1.00 80.69 175 ALA A C 1
ATOM 1415 O O . ALA A 1 175 ? 9.647 -2.096 -0.287 1.00 80.69 175 ALA A O 1
ATOM 1416 N N . THR A 1 176 ? 11.368 -1.669 -1.679 1.00 81.06 176 THR A N 1
ATOM 1417 C CA . THR A 1 176 ? 10.731 -1.849 -2.980 1.00 81.06 176 THR A CA 1
ATOM 1418 C C . THR A 1 176 ? 10.106 -3.223 -3.175 1.00 81.06 176 THR A C 1
ATOM 1420 O O . THR A 1 176 ? 9.186 -3.325 -3.984 1.00 81.06 176 THR A O 1
ATOM 1423 N N . ILE A 1 177 ? 10.550 -4.257 -2.452 1.00 85.81 177 ILE A N 1
ATOM 1424 C CA . ILE A 1 177 ? 9.986 -5.606 -2.573 1.00 85.81 177 ILE A CA 1
ATOM 1425 C C . ILE A 1 177 ? 9.035 -5.976 -1.430 1.00 85.81 177 ILE A C 1
ATOM 1427 O O . ILE A 1 177 ? 8.403 -7.028 -1.491 1.00 85.81 177 ILE A O 1
ATOM 1431 N N . ASN A 1 178 ? 8.892 -5.121 -0.411 1.00 86.88 178 ASN A N 1
ATOM 1432 C CA . ASN A 1 178 ? 8.003 -5.372 0.717 1.00 86.88 178 ASN A CA 1
ATOM 1433 C C . ASN A 1 178 ? 6.589 -4.830 0.445 1.00 86.88 178 ASN A C 1
ATOM 1435 O O . ASN A 1 178 ? 6.381 -3.622 0.331 1.00 86.88 178 ASN A O 1
ATOM 1439 N N . ALA A 1 179 ? 5.605 -5.730 0.375 1.00 90.19 179 ALA A N 1
ATOM 1440 C CA . ALA A 1 179 ? 4.207 -5.373 0.135 1.00 90.19 179 ALA A CA 1
ATOM 1441 C C . ALA A 1 179 ? 3.618 -4.470 1.232 1.00 90.19 179 ALA A C 1
ATOM 1443 O O . ALA A 1 179 ? 2.863 -3.555 0.909 1.00 90.19 179 ALA A O 1
ATOM 1444 N N . ASP A 1 180 ? 3.993 -4.681 2.499 1.00 90.12 180 ASP A N 1
ATOM 1445 C CA . ASP A 1 180 ? 3.502 -3.867 3.614 1.00 90.12 180 ASP A CA 1
ATOM 1446 C C . ASP A 1 180 ? 3.935 -2.406 3.449 1.00 90.12 180 ASP A C 1
ATOM 1448 O O . ASP A 1 180 ? 3.129 -1.499 3.631 1.00 90.12 180 ASP A O 1
ATOM 1452 N N . VAL A 1 181 ? 5.187 -2.179 3.031 1.00 88.69 181 VAL A N 1
ATOM 1453 C CA . VAL A 1 181 ? 5.719 -0.835 2.755 1.00 88.69 181 VAL A CA 1
ATOM 1454 C C . VAL A 1 181 ? 4.939 -0.183 1.617 1.00 88.69 181 VAL A C 1
ATOM 1456 O O . VAL A 1 181 ? 4.464 0.938 1.758 1.00 88.69 181 VAL A O 1
ATOM 1459 N N . TRP A 1 182 ? 4.723 -0.891 0.507 1.00 88.81 182 TRP A N 1
ATOM 1460 C CA . TRP A 1 182 ? 3.976 -0.339 -0.628 1.00 88.81 182 TRP A CA 1
ATOM 1461 C C . TRP A 1 182 ? 2.546 0.039 -0.292 1.00 88.81 182 TRP A C 1
ATOM 1463 O O . TRP A 1 182 ? 2.064 1.083 -0.727 1.00 88.81 182 TRP A O 1
ATOM 1473 N N . TYR A 1 183 ? 1.854 -0.811 0.456 1.00 92.19 183 TYR A N 1
ATOM 1474 C CA . TYR A 1 183 ? 0.470 -0.552 0.818 1.00 92.19 183 TYR A CA 1
ATOM 1475 C C . TYR A 1 183 ? 0.365 0.546 1.878 1.00 92.19 183 TYR A C 1
ATOM 1477 O O . TYR A 1 183 ? -0.541 1.372 1.783 1.00 92.19 183 TYR A O 1
ATOM 1485 N N . HIS A 1 184 ? 1.322 0.625 2.805 1.00 93.06 184 HIS A N 1
ATOM 1486 C CA . HIS A 1 184 ? 1.448 1.745 3.734 1.00 93.06 184 HIS A CA 1
ATOM 1487 C C . HIS A 1 184 ? 1.617 3.074 2.981 1.00 93.06 184 HIS A C 1
ATOM 1489 O O . HIS A 1 184 ? 0.831 4.001 3.169 1.00 93.06 184 HIS A O 1
ATOM 1495 N N . GLU A 1 185 ? 2.575 3.158 2.054 1.00 90.50 185 GLU A N 1
ATOM 1496 C CA . GLU A 1 185 ? 2.783 4.387 1.283 1.00 90.50 185 GLU A CA 1
ATOM 1497 C C . GLU A 1 185 ? 1.585 4.718 0.389 1.00 90.50 185 GLU A C 1
ATOM 1499 O O . GLU A 1 185 ? 1.170 5.875 0.277 1.00 90.50 185 GLU A O 1
ATOM 1504 N N . ALA A 1 186 ? 0.983 3.704 -0.237 1.00 90.94 186 ALA A N 1
ATOM 1505 C CA . ALA A 1 186 ? -0.224 3.866 -1.038 1.00 90.94 186 ALA A CA 1
ATOM 1506 C C . ALA A 1 186 ? -1.369 4.495 -0.241 1.00 90.94 186 ALA A C 1
ATOM 1508 O O . ALA A 1 186 ? -2.095 5.343 -0.772 1.00 90.94 186 ALA A O 1
ATOM 1509 N N . PHE A 1 187 ? -1.510 4.122 1.031 1.00 91.56 187 PHE A N 1
ATOM 1510 C CA . PHE A 1 187 ? -2.514 4.706 1.902 1.00 91.56 187 PHE A CA 1
ATOM 1511 C C . PHE A 1 187 ? -2.317 6.207 2.095 1.00 91.56 187 PHE A C 1
ATOM 1513 O O . PHE A 1 187 ? -3.289 6.955 2.024 1.00 91.56 187 PHE A O 1
ATOM 1520 N N . HIS A 1 188 ? -1.085 6.691 2.253 1.00 90.06 188 HIS A N 1
ATOM 1521 C CA . HIS A 1 188 ? -0.845 8.133 2.354 1.00 90.06 188 HIS A CA 1
ATOM 1522 C C . HIS A 1 188 ? -1.331 8.901 1.126 1.00 90.06 188 HIS A C 1
ATOM 1524 O O . HIS A 1 188 ? -1.796 10.040 1.241 1.00 90.06 188 HIS A O 1
ATOM 1530 N N . SER A 1 189 ? -1.265 8.284 -0.054 1.00 87.31 189 SER A N 1
ATOM 1531 C CA . SER A 1 189 ? -1.830 8.879 -1.258 1.00 87.31 189 SER A CA 1
ATOM 1532 C C . SER A 1 189 ? -3.354 8.895 -1.252 1.00 87.31 189 SER A C 1
ATOM 1534 O O . SER A 1 189 ? -3.957 9.943 -1.509 1.00 87.31 189 SER A O 1
ATOM 1536 N N . ILE A 1 190 ? -3.968 7.769 -0.879 1.00 87.00 190 ILE A N 1
ATOM 1537 C CA . ILE A 1 190 ? -5.414 7.655 -0.667 1.00 87.00 190 ILE A CA 1
ATOM 1538 C C . ILE A 1 190 ? -5.881 8.744 0.296 1.00 87.00 190 ILE A C 1
ATOM 1540 O O . ILE A 1 190 ? -6.747 9.541 -0.054 1.00 87.00 190 ILE A O 1
ATOM 1544 N N . TYR A 1 191 ? -5.257 8.829 1.467 1.00 86.25 191 TYR A N 1
ATOM 1545 C CA . TYR A 1 191 ? -5.526 9.824 2.491 1.00 86.25 191 TYR A CA 1
ATOM 1546 C C . TYR A 1 191 ? -5.404 11.254 1.945 1.00 86.25 191 TYR A C 1
ATOM 1548 O O . TYR A 1 191 ? -6.304 12.081 2.120 1.00 86.25 191 TYR A O 1
ATOM 1556 N N . TYR A 1 192 ? -4.319 11.554 1.226 1.00 83.12 192 TYR A N 1
ATOM 1557 C CA . TYR A 1 192 ? -4.107 12.882 0.662 1.00 83.12 192 TYR A CA 1
ATOM 1558 C C . TYR A 1 192 ? -5.213 13.281 -0.319 1.00 83.12 192 TYR A C 1
ATOM 1560 O O . TYR A 1 192 ? -5.766 14.375 -0.210 1.00 83.12 192 TYR A O 1
ATOM 1568 N N . HIS A 1 193 ? -5.547 12.420 -1.278 1.00 79.12 193 HIS A N 1
ATOM 1569 C CA . HIS A 1 193 ? -6.513 12.758 -2.324 1.00 79.12 193 HIS A CA 1
ATOM 1570 C C . HIS A 1 193 ? -7.968 12.658 -1.839 1.00 79.12 193 HIS A C 1
ATOM 1572 O O . HIS A 1 193 ? -8.806 13.446 -2.281 1.00 79.12 193 HIS A O 1
ATOM 1578 N N . ALA A 1 194 ? -8.274 11.728 -0.928 1.00 78.38 194 ALA A N 1
ATOM 1579 C CA . ALA A 1 194 ? -9.614 11.533 -0.375 1.00 78.38 194 ALA A CA 1
ATOM 1580 C C . ALA A 1 194 ? -9.981 12.600 0.655 1.00 78.38 194 ALA A C 1
ATOM 1582 O O . ALA A 1 194 ? -11.117 13.061 0.651 1.00 78.38 194 ALA A O 1
ATOM 1583 N N . TYR A 1 195 ? -9.025 13.032 1.477 1.00 75.75 195 TYR A N 1
ATOM 1584 C CA . TYR A 1 195 ? -9.288 13.921 2.605 1.00 75.75 195 TYR A CA 1
ATOM 1585 C C . TYR A 1 195 ? -8.511 15.242 2.509 1.00 75.75 195 TYR A C 1
ATOM 1587 O O . TYR A 1 195 ? -9.100 16.314 2.347 1.00 75.75 195 TYR A O 1
ATOM 1595 N N . ALA A 1 196 ? -7.175 15.199 2.539 1.00 66.88 196 ALA A N 1
ATOM 1596 C CA . ALA A 1 196 ? -6.368 16.413 2.715 1.00 66.88 196 ALA A CA 1
ATOM 1597 C C . ALA A 1 196 ? -6.518 17.426 1.561 1.00 66.88 196 ALA A C 1
ATOM 1599 O O . ALA A 1 196 ? -6.520 18.641 1.769 1.00 66.88 196 ALA A O 1
ATOM 1600 N N . ASN A 1 197 ? -6.667 16.946 0.326 1.00 67.06 197 ASN A N 1
ATOM 1601 C CA . ASN A 1 197 ? -6.872 17.785 -0.850 1.00 67.06 197 ASN A CA 1
ATOM 1602 C C . ASN A 1 197 ? -8.274 18.423 -0.867 1.00 67.06 197 ASN A C 1
ATOM 1604 O O . ASN A 1 197 ? -8.422 19.550 -1.337 1.00 67.06 197 ASN A O 1
ATOM 1608 N N . GLN A 1 198 ? -9.294 17.756 -0.316 1.00 66.25 198 GLN A N 1
ATOM 1609 C CA . GLN A 1 198 ? -10.643 18.324 -0.222 1.00 66.25 198 GLN A CA 1
ATOM 1610 C C . GLN A 1 198 ? -10.690 19.503 0.758 1.00 66.25 198 GLN A C 1
ATOM 1612 O O . GLN A 1 198 ? -11.272 20.544 0.437 1.00 66.25 198 GLN A O 1
ATOM 1617 N N . LEU A 1 199 ? -9.983 19.402 1.890 1.00 62.38 199 LEU A N 1
ATOM 1618 C CA . LEU A 1 199 ? -9.807 20.526 2.818 1.00 62.38 199 LEU A CA 1
ATOM 1619 C C . LEU A 1 199 ? -9.170 21.748 2.135 1.00 62.38 199 LEU A C 1
ATOM 1621 O O . LEU A 1 199 ? -9.555 22.883 2.410 1.00 62.38 199 LEU A O 1
ATOM 1625 N N . ASN A 1 200 ? -8.236 21.522 1.203 1.00 56.66 200 ASN A N 1
ATOM 1626 C CA . ASN A 1 200 ? -7.569 22.593 0.457 1.00 56.66 200 ASN A CA 1
ATOM 1627 C C . ASN A 1 200 ? -8.475 23.265 -0.592 1.00 56.66 200 ASN A C 1
ATOM 1629 O O . ASN A 1 200 ? -8.289 24.446 -0.886 1.00 56.66 200 ASN A O 1
ATOM 1633 N N . GLN A 1 201 ? -9.431 22.535 -1.179 1.00 55.97 201 GLN A N 1
ATOM 1634 C CA . GLN A 1 201 ? -10.303 23.050 -2.246 1.00 55.97 201 GLN A CA 1
ATOM 1635 C C . GLN A 1 201 ? -11.515 23.826 -1.716 1.00 55.97 201 GLN A C 1
ATOM 1637 O O . GLN A 1 201 ? -11.937 24.797 -2.342 1.00 55.97 201 GLN A O 1
ATOM 1642 N N . ASN A 1 202 ? -12.051 23.445 -0.554 1.00 50.72 202 ASN A N 1
ATOM 1643 C CA . ASN A 1 202 ? -13.244 24.082 0.017 1.00 50.72 202 ASN A CA 1
ATOM 1644 C C . ASN A 1 202 ? -12.950 25.407 0.748 1.00 50.72 202 ASN A C 1
ATOM 1646 O O . ASN A 1 202 ? -13.870 26.162 1.069 1.00 50.72 202 ASN A O 1
ATOM 1650 N N . SER A 1 203 ? -11.679 25.755 0.966 1.00 47.66 203 SER A N 1
ATOM 1651 C CA . SER A 1 203 ? -11.289 27.042 1.541 1.00 47.66 203 SER A CA 1
ATOM 1652 C C . SER A 1 203 ? -11.070 28.105 0.451 1.00 47.66 203 SER A C 1
ATOM 1654 O O . SER A 1 203 ? -9.957 28.295 -0.034 1.00 47.66 203 SER A O 1
ATOM 1656 N N . ASN A 1 204 ? -12.110 28.875 0.104 1.00 42.44 204 ASN A N 1
ATOM 1657 C CA . ASN A 1 204 ? -11.985 30.104 -0.716 1.00 42.44 204 ASN A CA 1
ATOM 1658 C C . ASN A 1 204 ? -11.131 31.207 -0.047 1.00 42.44 204 ASN A C 1
ATOM 1660 O O . ASN A 1 204 ? -10.828 32.241 -0.641 1.00 42.44 204 ASN A O 1
ATOM 1664 N N . THR A 1 205 ? -10.730 30.999 1.201 1.00 41.00 205 THR A N 1
ATOM 1665 C CA . THR A 1 205 ? -9.720 31.769 1.920 1.00 41.00 205 THR A CA 1
ATOM 1666 C C . THR A 1 205 ? -8.430 30.972 1.966 1.00 41.00 205 THR A C 1
ATOM 1668 O O . THR A 1 205 ? -8.419 29.907 2.568 1.00 41.00 205 THR A O 1
ATOM 1671 N N . TYR A 1 206 ? -7.364 31.521 1.375 1.00 42.81 206 TYR A N 1
ATOM 1672 C CA . TYR A 1 206 ? -5.957 31.326 1.753 1.00 42.81 206 TYR A CA 1
ATOM 1673 C C . TYR A 1 206 ? -5.725 30.128 2.704 1.00 42.81 206 TYR A C 1
ATOM 1675 O O . TYR A 1 206 ? -5.707 30.287 3.925 1.00 42.81 206 TYR A O 1
ATOM 1683 N N . ASN A 1 207 ? -5.652 28.951 2.077 1.00 49.00 207 ASN A N 1
ATOM 1684 C CA . ASN A 1 207 ? -5.409 27.593 2.570 1.00 49.00 207 ASN A CA 1
ATOM 1685 C C . ASN A 1 207 ? -5.011 27.472 4.068 1.00 49.00 207 ASN A C 1
ATOM 1687 O O . ASN A 1 207 ? -3.945 27.959 4.443 1.00 49.00 207 ASN A O 1
ATOM 1691 N N . PRO A 1 208 ? -5.806 26.781 4.914 1.00 45.78 208 PRO A N 1
ATOM 1692 C CA . PRO A 1 208 ? -5.468 26.471 6.304 1.00 45.78 208 PRO A CA 1
ATOM 1693 C C . PRO A 1 208 ? -4.162 25.690 6.448 1.00 45.78 208 PRO A C 1
ATOM 1695 O O . PRO A 1 208 ? -3.346 26.086 7.260 1.00 45.78 208 PRO A O 1
ATOM 1698 N N . LEU A 1 209 ? -3.902 24.678 5.616 1.00 43.00 209 LEU A N 1
ATOM 1699 C CA . LEU A 1 209 ? -2.666 23.886 5.581 1.00 43.00 209 LEU A CA 1
ATOM 1700 C C . LEU A 1 209 ? -1.421 24.717 5.201 1.00 43.00 209 LEU A C 1
ATOM 1702 O O . LEU A 1 209 ? -0.331 24.479 5.712 1.00 43.00 209 LEU A O 1
ATOM 1706 N N . THR A 1 210 ? -1.555 25.723 4.328 1.00 41.84 210 THR A N 1
ATOM 1707 C CA . THR A 1 210 ? -0.447 26.617 3.945 1.00 41.84 210 THR A CA 1
ATOM 1708 C C . THR A 1 210 ? -0.372 27.865 4.823 1.00 41.84 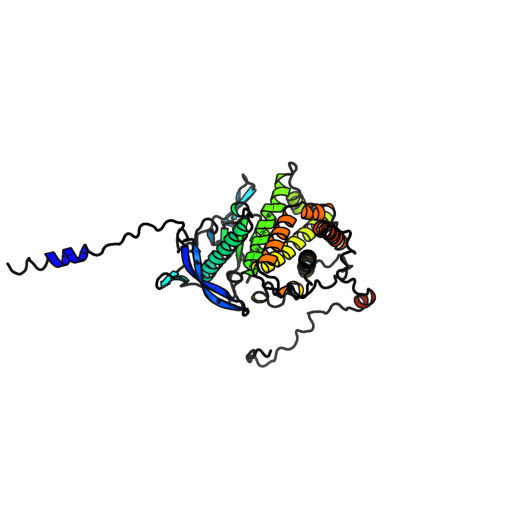210 THR A C 1
ATOM 1710 O O . THR A 1 210 ? 0.718 28.372 5.025 1.00 41.84 210 THR A O 1
ATOM 1713 N N . LYS A 1 211 ? -1.452 28.318 5.473 1.00 44.00 211 LYS A N 1
ATOM 1714 C CA . LYS A 1 211 ? -1.333 29.163 6.670 1.00 44.00 211 LYS A CA 1
ATOM 1715 C C . LYS A 1 211 ? -0.655 28.379 7.795 1.00 44.00 211 LYS A C 1
ATOM 1717 O O . LYS A 1 211 ? 0.191 28.967 8.428 1.00 44.00 211 LYS A O 1
ATOM 1722 N N . MET A 1 212 ? -0.936 27.087 7.986 1.00 44.81 212 MET A N 1
ATOM 1723 C CA . MET A 1 212 ? -0.368 26.182 9.006 1.00 44.81 212 MET A CA 1
ATOM 1724 C C . MET A 1 212 ? 1.114 25.866 8.791 1.00 44.81 212 MET A C 1
ATOM 1726 O O . MET A 1 212 ? 1.867 25.880 9.753 1.00 44.81 212 MET A O 1
ATOM 1730 N N . LEU A 1 213 ? 1.564 25.656 7.549 1.00 38.62 213 LEU A N 1
ATOM 1731 C CA . LEU A 1 213 ? 2.996 25.534 7.225 1.00 38.62 213 LEU A CA 1
ATOM 1732 C C . LEU A 1 213 ? 3.780 26.837 7.480 1.00 38.62 213 LEU A C 1
ATOM 1734 O O . LEU A 1 213 ? 5.005 26.807 7.558 1.00 38.62 213 LEU A O 1
ATOM 1738 N N . PHE A 1 214 ? 3.085 27.974 7.611 1.00 38.66 214 PHE A N 1
ATOM 1739 C CA . PHE A 1 214 ? 3.673 29.302 7.818 1.00 38.66 214 PHE A CA 1
ATOM 1740 C C . PHE A 1 214 ? 3.153 30.032 9.076 1.00 38.66 214 PHE A C 1
ATOM 1742 O O . PHE A 1 214 ? 3.472 31.207 9.270 1.00 38.66 214 PHE A O 1
ATOM 1749 N N . ALA A 1 215 ? 2.369 29.376 9.938 1.00 41.84 215 ALA A N 1
ATOM 1750 C CA . ALA A 1 215 ? 1.796 29.958 11.149 1.00 41.84 215 ALA A CA 1
ATOM 1751 C C . ALA A 1 215 ? 2.520 29.373 12.356 1.00 41.84 215 ALA A C 1
ATOM 1753 O O . ALA A 1 215 ? 2.456 28.176 12.612 1.00 41.84 215 ALA A O 1
ATOM 1754 N N . ASN A 1 216 ? 3.158 30.244 13.134 1.00 44.12 216 ASN A N 1
ATOM 1755 C CA . ASN A 1 216 ? 3.748 29.917 14.433 1.00 44.12 216 ASN A CA 1
ATOM 1756 C C . ASN A 1 216 ? 2.663 29.758 15.523 1.00 44.12 216 ASN A C 1
ATOM 1758 O O . ASN A 1 216 ? 2.786 30.342 16.598 1.00 44.12 216 ASN A O 1
ATOM 1762 N N . ASP A 1 217 ? 1.570 29.048 15.238 1.00 53.59 217 ASP A N 1
ATOM 1763 C CA . ASP A 1 217 ? 0.507 28.763 16.207 1.00 53.59 217 ASP A CA 1
ATOM 1764 C C . ASP A 1 217 ? 0.644 27.318 16.703 1.00 53.59 217 ASP A C 1
ATOM 1766 O O . ASP A 1 217 ? 0.438 26.365 15.950 1.00 53.59 217 ASP A O 1
ATOM 1770 N N . GLY A 1 218 ? 1.015 27.157 17.977 1.00 54.22 218 GLY A N 1
ATOM 1771 C CA . GLY A 1 218 ? 1.278 25.852 18.586 1.00 54.22 218 GLY A CA 1
ATOM 1772 C C . GLY A 1 218 ? 0.082 24.897 18.548 1.00 54.22 218 GLY A C 1
ATOM 1773 O O . GLY A 1 218 ? 0.280 23.694 18.407 1.00 54.22 218 GLY A O 1
ATOM 1774 N N . LEU A 1 219 ? -1.154 25.410 18.588 1.00 57.53 219 LEU A N 1
ATOM 1775 C CA . LEU A 1 219 ? -2.357 24.575 18.505 1.00 57.53 219 LEU A CA 1
ATOM 1776 C C . LEU A 1 219 ? -2.556 24.003 17.095 1.00 57.53 219 LEU A C 1
ATOM 1778 O O . LEU A 1 219 ? -2.964 22.855 16.928 1.00 57.53 219 LEU A O 1
ATOM 1782 N N . ALA A 1 220 ? -2.251 24.797 16.070 1.00 59.56 220 ALA A N 1
ATOM 1783 C CA . ALA A 1 220 ? -2.367 24.370 14.682 1.00 59.56 220 ALA A CA 1
ATOM 1784 C C . ALA A 1 220 ? -1.318 23.299 14.332 1.00 59.56 220 ALA A C 1
ATOM 1786 O O . ALA A 1 220 ? -1.619 22.364 13.590 1.00 59.56 220 ALA A O 1
ATOM 1787 N N . ILE A 1 221 ? -0.116 23.410 14.910 1.00 59.53 221 ILE A N 1
ATOM 1788 C CA . ILE A 1 221 ? 0.947 22.400 14.811 1.00 59.53 221 ILE A CA 1
ATOM 1789 C C . ILE A 1 221 ? 0.519 21.104 15.514 1.00 59.53 221 ILE A C 1
ATOM 1791 O O . ILE A 1 221 ? 0.530 20.055 14.878 1.00 59.53 221 ILE A O 1
ATOM 1795 N N . ALA A 1 222 ? 0.042 21.180 16.762 1.00 60.47 222 ALA A N 1
ATOM 1796 C CA . ALA A 1 222 ? -0.402 20.006 17.522 1.00 60.47 222 ALA A CA 1
ATOM 1797 C C . ALA A 1 222 ? -1.523 19.227 16.808 1.00 60.47 222 ALA A C 1
ATOM 1799 O O . ALA A 1 222 ? -1.425 18.015 16.634 1.00 60.47 222 ALA A O 1
ATOM 1800 N N . LYS A 1 223 ? -2.547 19.925 16.296 1.00 65.00 223 LYS A N 1
ATOM 1801 C CA . LYS A 1 223 ? -3.623 19.303 15.503 1.00 65.00 223 LYS A CA 1
ATOM 1802 C C . LYS A 1 223 ? -3.099 18.616 14.241 1.00 65.00 223 LYS A C 1
ATOM 1804 O O . LYS A 1 223 ? -3.598 17.560 13.856 1.00 65.00 223 LYS A O 1
ATOM 1809 N N . MET A 1 224 ? -2.101 19.205 13.584 1.00 65.44 224 MET A N 1
ATOM 1810 C CA . MET A 1 224 ? -1.483 18.615 12.398 1.00 65.44 224 MET A CA 1
ATOM 1811 C C . MET A 1 224 ? -0.702 17.349 12.744 1.00 65.44 224 MET A C 1
ATOM 1813 O O . MET A 1 224 ? -0.777 16.369 12.004 1.00 65.44 224 MET A O 1
ATOM 1817 N N . ASP A 1 225 ? 0.012 17.356 13.863 1.00 69.19 225 ASP A N 1
ATOM 1818 C CA . ASP A 1 225 ? 0.776 16.200 14.317 1.00 69.19 225 ASP A CA 1
ATOM 1819 C C . ASP A 1 225 ? -0.146 15.041 14.712 1.00 69.19 225 ASP A C 1
ATOM 1821 O O . ASP A 1 225 ? 0.139 13.903 14.342 1.00 69.19 225 ASP A O 1
ATOM 1825 N N . SER A 1 226 ? -1.307 15.308 15.321 1.00 69.88 226 SER A N 1
ATOM 1826 C CA . SER A 1 226 ? -2.333 14.281 15.567 1.00 69.88 226 SER A CA 1
ATOM 1827 C C . SER A 1 226 ? -2.909 13.708 14.272 1.00 69.88 226 SER A C 1
ATOM 1829 O O . SER A 1 226 ? -3.008 12.498 14.107 1.00 69.88 226 SER A O 1
ATOM 1831 N N . VAL A 1 227 ? -3.250 14.556 13.301 1.00 76.62 227 VAL A N 1
ATOM 1832 C CA . VAL A 1 227 ? -3.794 14.087 12.019 1.00 76.62 227 VAL A CA 1
ATOM 1833 C C . VAL A 1 227 ? -2.778 13.231 11.251 1.00 76.62 227 VAL A C 1
ATOM 1835 O O . VAL A 1 227 ? -3.130 12.174 10.725 1.00 76.62 227 VAL A O 1
ATOM 1838 N N . LYS A 1 228 ? -1.507 13.644 11.232 1.00 79.88 228 LYS A N 1
ATOM 1839 C CA . LYS A 1 228 ? -0.414 12.843 10.671 1.00 79.88 228 LYS A CA 1
ATOM 1840 C C . LYS A 1 228 ? -0.237 11.520 11.432 1.00 79.88 228 LYS A C 1
ATOM 1842 O O . LYS A 1 228 ? -0.079 10.483 10.802 1.00 79.88 228 LYS A O 1
ATOM 1847 N N . THR A 1 229 ? -0.329 11.555 12.762 1.00 82.69 229 THR A N 1
ATOM 1848 C CA . THR A 1 229 ? -0.233 10.378 13.642 1.00 82.69 229 THR A CA 1
ATOM 1849 C C . THR A 1 229 ? -1.269 9.326 13.249 1.00 82.69 229 THR A C 1
ATOM 1851 O O . THR A 1 229 ? -0.941 8.155 13.066 1.00 82.69 229 THR A O 1
ATOM 1854 N N . TYR A 1 230 ? -2.524 9.737 13.051 1.00 85.06 230 TYR A N 1
ATOM 1855 C CA . TYR A 1 230 ? -3.578 8.815 12.623 1.00 85.06 230 TYR A CA 1
ATOM 1856 C C . TYR A 1 230 ? -3.379 8.322 11.195 1.00 85.06 230 TYR A C 1
ATOM 1858 O O . TYR A 1 230 ? -3.589 7.139 10.951 1.00 85.06 230 TYR A O 1
ATOM 1866 N N . ASN A 1 231 ? -2.960 9.191 10.267 1.00 87.81 231 ASN A N 1
ATOM 1867 C CA . ASN A 1 231 ? -2.636 8.788 8.896 1.00 87.81 231 ASN A CA 1
ATOM 1868 C C . ASN A 1 231 ? -1.641 7.614 8.892 1.00 87.81 231 ASN A C 1
ATOM 1870 O O . ASN A 1 231 ? -1.859 6.640 8.190 1.00 87.81 231 ASN A O 1
ATOM 1874 N N . GLU A 1 232 ? -0.624 7.643 9.746 1.00 88.25 232 GLU A N 1
ATOM 1875 C CA . GLU A 1 232 ? 0.412 6.600 9.779 1.00 88.25 232 GLU A CA 1
ATOM 1876 C C . GLU A 1 232 ? -0.045 5.318 10.460 1.00 88.25 232 GLU A C 1
ATOM 1878 O O . GLU A 1 232 ? 0.196 4.224 9.951 1.00 88.25 232 GLU A O 1
ATOM 1883 N N . GLY A 1 233 ? -0.810 5.441 11.546 1.00 90.31 233 GLY A N 1
ATOM 1884 C CA . GLY A 1 233 ? -1.492 4.293 12.137 1.00 90.31 233 GLY A CA 1
ATOM 1885 C C . GLY A 1 233 ? -2.426 3.589 11.151 1.00 90.31 233 GLY A C 1
ATOM 1886 O O . GLY A 1 233 ? -2.447 2.360 11.071 1.00 90.31 233 GLY A O 1
ATOM 1887 N N . PHE A 1 234 ? -3.200 4.358 10.382 1.00 92.56 234 PHE A N 1
ATOM 1888 C CA . PHE A 1 234 ? -4.079 3.795 9.364 1.00 92.56 234 PHE A CA 1
ATOM 1889 C C . PHE A 1 234 ? -3.324 3.257 8.153 1.00 92.56 234 PHE A C 1
ATOM 1891 O O . PHE A 1 234 ? -3.788 2.273 7.587 1.00 92.56 234 PHE A O 1
ATOM 1898 N N . SER A 1 235 ? -2.179 3.827 7.774 1.00 92.88 235 SER A N 1
ATOM 1899 C CA . SER A 1 235 ? -1.316 3.234 6.752 1.00 92.88 235 SER A CA 1
ATOM 1900 C C . SER A 1 235 ? -0.848 1.838 7.157 1.00 92.88 235 SER A C 1
ATOM 1902 O O . SER A 1 235 ? -0.926 0.908 6.354 1.00 92.88 235 SER A O 1
ATOM 1904 N N . ASP A 1 236 ? -0.444 1.658 8.418 1.00 93.50 236 ASP A N 1
ATOM 1905 C CA . ASP A 1 236 ? -0.076 0.346 8.960 1.00 93.50 236 ASP A CA 1
ATOM 1906 C C . ASP A 1 236 ? -1.279 -0.617 8.997 1.00 93.50 236 ASP A C 1
ATOM 1908 O O . ASP A 1 236 ? -1.164 -1.778 8.598 1.00 93.50 236 ASP A O 1
ATOM 1912 N N . LEU A 1 237 ? -2.461 -0.141 9.411 1.00 94.75 237 LEU A N 1
ATOM 1913 C CA . LEU A 1 237 ? -3.693 -0.940 9.375 1.00 94.75 237 LEU A CA 1
ATOM 1914 C C . LEU A 1 237 ? -4.080 -1.328 7.946 1.00 94.75 237 LEU A C 1
ATOM 1916 O O . LEU A 1 237 ? -4.496 -2.457 7.703 1.00 94.75 237 LEU A O 1
ATOM 1920 N N . PHE A 1 238 ? -3.951 -0.408 6.997 1.00 95.25 238 PHE A N 1
ATOM 1921 C CA . PHE A 1 238 ? -4.238 -0.656 5.594 1.00 95.25 238 PHE A CA 1
ATOM 1922 C C . PHE A 1 238 ? -3.300 -1.726 5.038 1.00 95.25 238 PHE A C 1
ATOM 1924 O O . PHE A 1 238 ? -3.776 -2.678 4.422 1.00 95.25 238 PHE A O 1
ATOM 1931 N N . ALA A 1 239 ? -1.997 -1.633 5.323 1.00 94.19 239 ALA A N 1
ATOM 1932 C CA . ALA A 1 239 ? -1.032 -2.671 4.977 1.00 94.19 239 ALA A CA 1
ATOM 1933 C C . ALA A 1 239 ? -1.444 -4.040 5.546 1.00 94.19 239 ALA A C 1
ATOM 1935 O O . ALA A 1 239 ? -1.561 -4.996 4.778 1.00 94.19 239 ALA A O 1
ATOM 1936 N N . PHE A 1 240 ? -1.798 -4.113 6.837 1.00 94.44 240 PHE A N 1
ATOM 1937 C CA . PHE A 1 240 ? -2.313 -5.335 7.474 1.00 94.44 240 PHE A CA 1
ATOM 1938 C C . PHE A 1 240 ? -3.553 -5.898 6.772 1.00 94.44 240 PHE A C 1
ATOM 1940 O O . PHE A 1 240 ? -3.609 -7.085 6.460 1.00 94.44 240 PHE A O 1
ATOM 1947 N N . LEU A 1 241 ? -4.563 -5.074 6.496 1.00 95.06 241 LEU A N 1
ATOM 1948 C CA . LEU A 1 241 ? -5.796 -5.538 5.851 1.00 95.06 241 LEU A CA 1
ATOM 1949 C C . LEU A 1 241 ? -5.544 -6.014 4.412 1.00 95.06 241 LEU A C 1
ATOM 1951 O O . LEU A 1 241 ? -6.213 -6.928 3.908 1.00 95.06 241 LEU A O 1
ATOM 1955 N N . MET A 1 242 ? -4.547 -5.425 3.755 1.00 93.00 242 MET A N 1
ATOM 1956 C CA . MET A 1 242 ? -4.141 -5.777 2.406 1.00 93.00 242 MET A CA 1
ATOM 1957 C C . MET A 1 242 ? -3.350 -7.088 2.345 1.00 93.00 242 MET A C 1
ATOM 1959 O O . MET A 1 242 ? -3.683 -7.917 1.492 1.00 93.00 242 MET A O 1
ATOM 1963 N N . THR A 1 243 ? -2.365 -7.298 3.226 1.00 91.56 243 THR A N 1
ATOM 1964 C CA . THR A 1 243 ? -1.462 -8.469 3.206 1.00 91.56 243 THR A CA 1
ATOM 1965 C C . THR A 1 243 ? -1.896 -9.610 4.121 1.00 91.56 243 THR A C 1
ATOM 1967 O O . THR A 1 243 ? -1.584 -10.764 3.848 1.00 91.56 243 THR A O 1
ATOM 1970 N N . GLY A 1 244 ? -2.623 -9.313 5.197 1.00 91.19 244 GLY A N 1
ATOM 1971 C CA . GLY A 1 244 ? -2.876 -10.236 6.305 1.00 91.19 244 GLY A CA 1
ATOM 1972 C C . GLY A 1 244 ? -1.687 -10.401 7.261 1.00 91.19 244 GLY A C 1
ATOM 1973 O O . GLY A 1 244 ? -1.809 -11.143 8.233 1.00 91.19 244 GLY A O 1
ATOM 1974 N N . SER A 1 245 ? -0.560 -9.721 7.019 1.00 89.75 245 SER A N 1
ATOM 1975 C CA . SER A 1 245 ? 0.623 -9.782 7.882 1.00 89.75 245 SER A CA 1
ATOM 1976 C C . SER A 1 245 ? 0.372 -9.024 9.178 1.00 89.75 245 SER A C 1
ATOM 1978 O O . SER A 1 245 ? 0.166 -7.813 9.165 1.00 89.75 245 SER A O 1
ATOM 1980 N N . THR A 1 246 ? 0.405 -9.709 10.321 1.00 88.12 246 THR A N 1
ATOM 1981 C CA . THR A 1 246 ? 0.288 -9.026 11.617 1.00 88.12 246 THR A CA 1
ATOM 1982 C C . THR A 1 246 ? 1.562 -8.284 12.002 1.00 88.12 246 THR A C 1
ATOM 1984 O O . THR A 1 246 ? 1.488 -7.369 12.810 1.00 88.12 246 THR A O 1
ATOM 1987 N N . GLU A 1 247 ? 2.717 -8.649 11.447 1.00 85.81 247 GLU A N 1
ATOM 1988 C CA . GLU A 1 247 ? 4.017 -8.051 11.760 1.00 85.81 247 GLU A CA 1
ATOM 1989 C C . GLU A 1 247 ? 4.441 -7.061 10.671 1.00 85.81 247 GLU A C 1
ATOM 1991 O O . GLU A 1 247 ? 5.320 -7.326 9.849 1.00 85.81 247 GLU A O 1
ATOM 1996 N N . ILE A 1 248 ? 3.796 -5.896 10.668 1.00 83.38 248 ILE A N 1
ATOM 1997 C CA . ILE A 1 248 ? 3.981 -4.885 9.627 1.00 83.38 248 ILE A CA 1
ATOM 1998 C C . ILE A 1 248 ? 5.425 -4.385 9.601 1.00 83.38 248 ILE A C 1
ATOM 2000 O O . ILE A 1 248 ? 5.950 -3.892 10.599 1.00 83.38 248 ILE A O 1
ATOM 2004 N N . MET A 1 249 ? 6.060 -4.510 8.430 1.00 74.62 249 MET A N 1
ATOM 2005 C CA . MET A 1 249 ? 7.429 -4.047 8.155 1.00 74.62 249 MET A CA 1
ATOM 2006 C C . MET A 1 249 ? 8.537 -4.681 9.018 1.00 74.62 249 MET A C 1
ATOM 2008 O O . MET A 1 249 ? 9.669 -4.192 9.006 1.00 74.62 249 MET A O 1
ATOM 2012 N N . ASN A 1 250 ? 8.279 -5.801 9.703 1.00 70.50 250 ASN A N 1
ATOM 2013 C CA . ASN A 1 250 ? 9.278 -6.449 10.570 1.00 70.50 250 ASN A CA 1
ATOM 2014 C C . ASN A 1 250 ? 10.539 -6.902 9.794 1.00 70.50 250 ASN A C 1
ATOM 2016 O O . ASN A 1 250 ? 11.654 -6.900 10.308 1.00 70.50 250 ASN A O 1
ATOM 2020 N N . HIS A 1 251 ? 10.393 -7.195 8.499 1.00 60.44 251 HIS A N 1
ATOM 2021 C CA . HIS A 1 251 ? 11.506 -7.551 7.608 1.00 60.44 251 HIS A CA 1
ATOM 2022 C C . HIS A 1 251 ? 12.361 -6.357 7.140 1.00 60.44 251 HIS A C 1
ATOM 2024 O O . HIS A 1 251 ? 13.383 -6.558 6.480 1.00 60.44 251 HIS A O 1
ATOM 2030 N N . PHE A 1 252 ? 11.933 -5.123 7.424 1.00 56.59 252 PHE A N 1
ATOM 2031 C CA . PHE A 1 252 ? 12.475 -3.907 6.817 1.00 56.59 252 PHE A CA 1
ATOM 2032 C C . PHE A 1 252 ? 13.328 -3.054 7.768 1.00 56.59 252 PHE A C 1
ATOM 2034 O O . PHE A 1 252 ? 14.288 -2.425 7.322 1.00 56.59 252 PHE A O 1
ATOM 2041 N N . ALA A 1 253 ? 13.038 -3.058 9.072 1.00 53.31 253 ALA A N 1
ATOM 2042 C CA . ALA A 1 253 ? 13.720 -2.201 10.038 1.00 53.31 253 ALA A CA 1
ATOM 2043 C C . ALA A 1 253 ? 14.280 -2.995 11.227 1.00 53.31 253 ALA A C 1
ATOM 2045 O O . ALA A 1 253 ? 13.549 -3.661 11.956 1.00 53.31 253 ALA A O 1
ATOM 2046 N N . ARG A 1 254 ? 15.588 -2.865 11.491 1.00 46.16 254 ARG A N 1
ATOM 2047 C CA . ARG A 1 254 ? 16.144 -3.232 12.802 1.00 46.16 254 ARG A CA 1
ATOM 2048 C C . ARG A 1 254 ? 15.615 -2.238 13.837 1.00 46.16 254 ARG A C 1
ATOM 2050 O O . ARG A 1 254 ? 16.031 -1.086 13.821 1.00 46.16 254 ARG A O 1
ATOM 2057 N N . GLY A 1 255 ? 14.762 -2.690 14.754 1.00 48.47 255 GLY A N 1
ATOM 2058 C CA . GLY A 1 255 ? 14.526 -1.986 16.022 1.00 48.47 255 GLY A CA 1
ATOM 2059 C C . GLY A 1 255 ? 13.241 -1.166 16.157 1.00 48.47 255 GLY A C 1
ATOM 2060 O O . GLY A 1 255 ? 13.065 -0.528 17.189 1.00 48.47 255 GLY A O 1
ATOM 2061 N N . HIS A 1 256 ? 12.309 -1.225 15.207 1.00 51.44 256 HIS A N 1
ATOM 2062 C CA . HIS A 1 256 ? 10.973 -0.646 15.379 1.00 51.44 256 HIS A CA 1
ATOM 2063 C C . HIS A 1 256 ? 9.931 -1.744 15.180 1.00 51.44 256 HIS A C 1
ATOM 2065 O O . HIS A 1 256 ? 9.934 -2.398 14.153 1.00 51.44 256 HIS A O 1
ATOM 2071 N N . SER A 1 257 ? 8.955 -2.010 16.031 1.00 55.84 257 SER A N 1
ATOM 2072 C CA . SER A 1 257 ? 8.647 -1.685 17.418 1.00 55.84 257 SER A CA 1
ATOM 2073 C C . SER A 1 257 ? 7.430 -2.586 17.696 1.00 55.84 257 SER A C 1
ATOM 2075 O O . SER A 1 257 ? 6.586 -2.737 16.811 1.00 55.84 257 SER A O 1
ATOM 2077 N N . SER A 1 258 ? 7.291 -3.208 18.871 1.00 60.16 258 SER A N 1
ATOM 2078 C CA . SER A 1 258 ? 6.114 -4.062 19.183 1.00 60.16 258 SER A CA 1
ATOM 2079 C C . SER A 1 258 ? 4.742 -3.406 18.889 1.00 60.16 258 SER A C 1
ATOM 2081 O O . SER A 1 258 ? 3.718 -4.075 18.774 1.00 60.16 258 SER A O 1
ATOM 2083 N N . TYR A 1 259 ? 4.710 -2.081 18.719 1.00 70.25 259 TYR A N 1
ATOM 2084 C CA . TYR A 1 259 ? 3.531 -1.297 18.373 1.00 70.25 259 TYR A CA 1
ATOM 2085 C C . TYR A 1 259 ? 2.951 -1.621 16.991 1.00 70.25 259 TYR A C 1
ATOM 2087 O O . TYR A 1 259 ? 1.727 -1.656 16.875 1.00 70.25 259 TYR A O 1
ATOM 2095 N N . ARG A 1 260 ? 3.785 -1.951 15.994 1.00 77.00 260 ARG A N 1
ATOM 2096 C CA . ARG A 1 260 ? 3.334 -2.289 14.627 1.00 77.00 260 ARG A CA 1
ATOM 2097 C C . ARG A 1 260 ? 2.900 -3.749 14.453 1.00 77.00 260 ARG A C 1
ATOM 2099 O O . ARG A 1 260 ? 2.522 -4.162 13.361 1.00 77.00 260 ARG A O 1
ATOM 2106 N N . ASN A 1 261 ? 2.915 -4.533 15.535 1.00 86.06 261 ASN A N 1
ATOM 2107 C CA . ASN A 1 261 ? 2.397 -5.894 15.533 1.00 86.06 261 ASN A CA 1
ATOM 2108 C C . ASN A 1 261 ? 0.886 -5.898 15.820 1.00 86.06 261 ASN A C 1
ATOM 2110 O O . ASN A 1 261 ? 0.478 -5.719 16.968 1.00 86.06 261 ASN A O 1
ATOM 2114 N N . PHE A 1 262 ? 0.045 -6.120 14.812 1.00 86.62 262 PHE A N 1
ATOM 2115 C CA . PHE A 1 262 ? -1.414 -6.174 14.954 1.00 86.62 262 PHE A CA 1
ATOM 2116 C C . PHE A 1 262 ? -1.924 -7.400 15.717 1.00 86.62 262 PHE A C 1
ATOM 2118 O O . PHE A 1 262 ? -3.075 -7.379 16.137 1.00 86.62 262 PHE A O 1
ATOM 2125 N N . SER A 1 263 ? -1.089 -8.417 15.974 1.00 85.56 263 SER A N 1
ATOM 2126 C CA . SER A 1 263 ? -1.444 -9.524 16.880 1.00 85.56 263 SER A CA 1
ATOM 2127 C C . SER A 1 263 ? -1.422 -9.123 18.359 1.00 85.56 263 SER A C 1
ATOM 2129 O O . SER A 1 263 ? -2.071 -9.753 19.196 1.00 85.56 263 SER A O 1
ATOM 2131 N N . GLU A 1 264 ? -0.720 -8.038 18.691 1.00 81.75 264 GLU A N 1
ATOM 2132 C CA . GLU A 1 264 ? -0.695 -7.486 20.038 1.00 81.75 264 GLU A CA 1
ATOM 2133 C C . GLU A 1 264 ? -1.828 -6.480 20.216 1.00 81.75 264 GLU A C 1
ATOM 2135 O O . GLU A 1 264 ? -1.934 -5.500 19.465 1.00 81.75 264 GLU A O 1
ATOM 2140 N N . LYS A 1 265 ? -2.635 -6.679 21.268 1.00 74.31 265 LYS A N 1
ATOM 2141 C CA . LYS A 1 265 ? -3.639 -5.698 21.700 1.00 74.31 265 LYS A CA 1
ATOM 2142 C C . LYS A 1 265 ? -3.007 -4.304 21.818 1.00 74.31 265 LYS A C 1
ATOM 2144 O O . LYS A 1 265 ? -1.823 -4.205 22.161 1.00 74.31 265 LYS A O 1
ATOM 2149 N N . PRO A 1 266 ? -3.775 -3.224 21.580 1.00 67.19 266 PRO A N 1
ATOM 2150 C CA . PRO A 1 266 ? -3.298 -1.887 21.896 1.00 67.19 266 PRO A CA 1
ATOM 2151 C C . PRO A 1 266 ? -2.834 -1.868 23.359 1.00 67.19 266 PRO A C 1
ATOM 2153 O O . 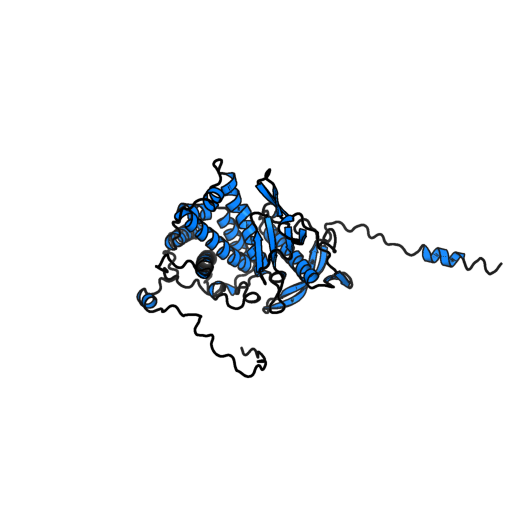PRO A 1 266 ? -3.619 -2.146 24.268 1.00 67.19 266 PRO A O 1
ATOM 2156 N N . LYS A 1 267 ? -1.536 -1.623 23.586 1.00 67.00 267 LYS A N 1
ATOM 2157 C CA . LYS A 1 267 ? -0.992 -1.462 24.941 1.00 67.00 267 LYS A CA 1
ATOM 2158 C C . LYS A 1 267 ? -1.637 -0.219 25.550 1.00 67.00 267 LYS A C 1
ATOM 2160 O O . LYS A 1 267 ? -1.864 0.755 24.830 1.00 67.00 267 LYS A O 1
ATOM 2165 N N . SER A 1 268 ? -1.968 -0.269 26.842 1.00 54.81 268 SER A N 1
ATOM 2166 C CA . SER A 1 268 ? -2.561 0.882 27.522 1.00 54.81 268 SER A CA 1
ATOM 2167 C C . SER A 1 268 ? -1.628 2.077 27.384 1.00 54.81 268 SER A C 1
ATOM 2169 O O . SER A 1 268 ? -0.432 1.994 27.673 1.00 54.81 268 SER A O 1
ATOM 2171 N N . TYR A 1 269 ? -2.169 3.180 26.881 1.00 55.28 269 TYR A N 1
ATOM 2172 C CA . TYR A 1 269 ? -1.408 4.406 26.775 1.00 55.28 269 TYR A CA 1
ATOM 2173 C C . TYR A 1 269 ? -1.308 5.005 28.174 1.00 55.28 269 TYR A C 1
ATOM 2175 O O . TYR A 1 269 ? -2.319 5.387 28.767 1.00 55.28 269 TYR A O 1
ATOM 2183 N N . ALA A 1 270 ? -0.096 5.074 28.725 1.00 46.53 270 ALA A N 1
ATOM 2184 C CA . ALA A 1 270 ? 0.126 5.989 29.823 1.00 46.53 270 ALA A CA 1
ATOM 2185 C C . ALA A 1 270 ? 0.033 7.404 29.270 1.00 46.53 270 ALA A C 1
ATOM 2187 O O . ALA A 1 270 ? 0.741 7.675 28.300 1.00 46.53 270 ALA A O 1
ATOM 2188 N N . PRO A 1 271 ? -0.798 8.305 29.831 1.00 47.22 271 PRO A N 1
ATOM 2189 C CA . PRO A 1 271 ? -0.710 9.701 29.459 1.00 47.22 271 PRO A CA 1
ATOM 2190 C C . PRO A 1 271 ? 0.715 10.130 29.801 1.00 47.22 271 PRO A C 1
ATOM 2192 O O . PRO A 1 271 ? 1.072 10.259 30.972 1.00 47.22 271 PRO A O 1
ATOM 2195 N N . PHE A 1 272 ? 1.561 10.266 28.781 1.00 46.16 272 PHE A N 1
ATOM 2196 C CA . PHE A 1 272 ? 2.845 10.930 28.903 1.00 46.16 272 PHE A CA 1
ATOM 2197 C C . PHE A 1 272 ? 2.509 12.380 29.238 1.00 46.16 272 PHE A C 1
ATOM 2199 O O . PHE A 1 272 ? 2.261 13.204 28.366 1.00 46.16 272 PHE A O 1
ATOM 2206 N N . SER A 1 273 ? 2.388 12.650 30.537 1.00 41.38 273 SER A N 1
ATOM 2207 C CA . SER A 1 273 ? 1.877 13.894 31.107 1.00 41.38 273 SER A CA 1
ATOM 2208 C C . SER A 1 273 ? 2.833 15.074 30.947 1.00 41.38 273 SER A C 1
ATOM 2210 O O . SER A 1 273 ? 2.542 16.155 31.446 1.00 41.38 273 SER A O 1
ATOM 2212 N N . ASP A 1 274 ? 3.963 14.882 30.268 1.00 44.19 274 ASP A N 1
ATOM 2213 C CA . ASP A 1 274 ? 4.920 15.937 29.979 1.00 44.19 274 ASP A CA 1
ATOM 2214 C C . ASP A 1 274 ? 4.918 16.237 28.482 1.00 44.19 274 ASP A C 1
ATOM 2216 O O . ASP A 1 274 ? 5.521 15.542 27.665 1.00 44.19 274 ASP A O 1
ATOM 2220 N N . THR A 1 275 ? 4.273 17.352 28.146 1.00 46.16 275 THR A N 1
ATOM 2221 C CA . THR A 1 275 ? 4.139 17.991 26.826 1.00 46.16 275 THR A CA 1
ATOM 2222 C C . THR A 1 275 ? 5.467 18.359 26.141 1.00 46.16 275 THR A C 1
ATOM 2224 O O . THR A 1 275 ? 5.471 19.109 25.171 1.00 46.16 275 THR A O 1
ATOM 2227 N N . ASN A 1 276 ? 6.609 17.883 26.645 1.00 42.91 276 ASN A N 1
ATOM 2228 C CA . ASN A 1 276 ? 7.946 18.302 26.225 1.00 42.91 276 ASN A CA 1
ATOM 2229 C C . ASN A 1 276 ? 8.736 17.218 25.474 1.00 42.91 276 ASN A C 1
ATOM 2231 O O . ASN A 1 276 ? 9.880 17.470 25.102 1.00 42.91 276 ASN A O 1
ATOM 2235 N N . TYR A 1 277 ? 8.157 16.037 25.232 1.00 43.59 277 TYR A N 1
ATOM 2236 C CA . TYR A 1 277 ? 8.806 14.967 24.467 1.00 43.59 277 TYR A CA 1
ATOM 2237 C C . TYR A 1 277 ? 7.873 14.414 23.382 1.00 43.59 277 TYR A C 1
ATOM 2239 O O . TYR A 1 277 ? 7.259 13.361 23.527 1.00 43.59 277 TYR A O 1
ATOM 2247 N N . VAL A 1 278 ? 7.785 15.136 22.264 1.00 52.16 278 VAL A N 1
ATOM 2248 C CA . VAL A 1 278 ? 7.302 14.574 20.995 1.00 52.16 278 VAL A CA 1
ATOM 2249 C C . VAL A 1 278 ? 8.512 13.923 20.321 1.00 52.16 278 VAL A C 1
ATOM 2251 O O . VAL A 1 278 ? 9.190 14.543 19.506 1.00 52.16 278 VAL A O 1
ATOM 2254 N N . SER A 1 279 ? 8.877 12.711 20.746 1.00 62.69 279 SER A N 1
ATOM 2255 C CA . SER A 1 279 ? 9.821 11.892 19.975 1.00 62.69 279 SER A CA 1
ATOM 2256 C C . SER A 1 279 ? 9.105 11.299 18.758 1.00 62.69 279 SER A C 1
ATOM 2258 O O . SER A 1 279 ? 7.888 11.115 18.787 1.00 62.69 279 SER A O 1
ATOM 2260 N N . GLU A 1 280 ? 9.842 10.962 17.696 1.00 60.56 280 GLU A N 1
ATOM 2261 C CA . GLU A 1 280 ? 9.291 10.239 16.533 1.00 60.56 280 GLU A CA 1
ATOM 2262 C C . GLU A 1 280 ? 8.555 8.949 16.948 1.00 60.56 280 GLU A C 1
ATOM 2264 O O . GLU A 1 280 ? 7.568 8.569 16.329 1.00 60.56 280 GLU A O 1
ATOM 2269 N N . ASP A 1 281 ? 8.950 8.314 18.055 1.00 66.56 281 ASP A N 1
ATOM 2270 C CA . ASP A 1 281 ? 8.261 7.132 18.584 1.00 66.56 281 ASP A CA 1
ATOM 2271 C C . ASP A 1 281 ? 6.836 7.427 19.079 1.00 66.56 281 ASP A C 1
ATOM 2273 O O . ASP A 1 281 ? 5.944 6.593 18.919 1.00 66.56 281 ASP A O 1
ATOM 2277 N N . HIS A 1 282 ? 6.590 8.609 19.659 1.00 70.12 282 HIS A N 1
ATOM 2278 C CA . HIS A 1 282 ? 5.266 8.994 20.169 1.00 70.12 282 HIS A CA 1
ATOM 2279 C C . HIS A 1 282 ? 4.214 8.970 19.057 1.00 70.12 282 HIS A C 1
ATOM 2281 O O . HIS A 1 282 ? 3.104 8.468 19.233 1.00 70.12 282 HIS A O 1
ATOM 2287 N N . PHE A 1 283 ? 4.610 9.478 17.895 1.00 71.38 283 PHE A N 1
ATOM 2288 C CA . PHE A 1 283 ? 3.806 9.522 16.689 1.00 71.38 283 PHE A CA 1
ATOM 2289 C C . PHE A 1 283 ? 3.354 8.123 16.251 1.00 71.38 283 PHE A C 1
ATOM 2291 O O . PHE A 1 283 ? 2.163 7.862 16.097 1.00 71.38 283 PHE A O 1
ATOM 2298 N N . TYR A 1 284 ? 4.283 7.173 16.144 1.00 75.38 284 TYR A N 1
ATOM 2299 C CA . TYR A 1 284 ? 3.937 5.812 15.733 1.00 75.38 284 TYR A CA 1
ATOM 2300 C C . TYR A 1 284 ? 3.111 5.065 16.781 1.00 75.38 284 TYR A C 1
ATOM 2302 O O . TYR A 1 284 ? 2.209 4.306 16.421 1.00 75.38 284 TYR A O 1
ATOM 2310 N N . ILE A 1 285 ? 3.374 5.287 18.072 1.00 77.69 285 ILE A N 1
ATOM 2311 C CA . ILE A 1 285 ? 2.621 4.657 19.165 1.00 77.69 285 ILE A CA 1
ATOM 2312 C C . ILE A 1 285 ? 1.159 5.104 19.137 1.00 77.69 285 ILE A C 1
ATOM 2314 O O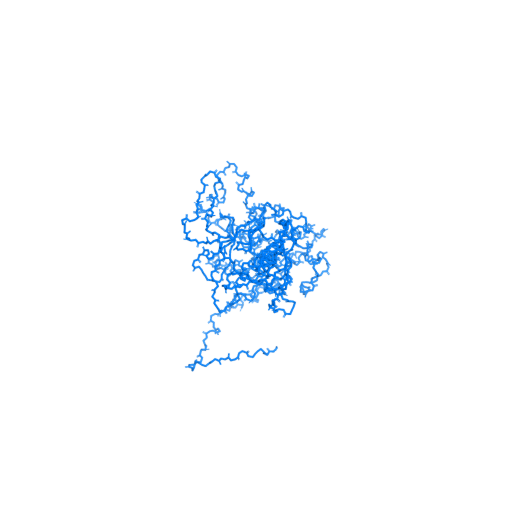 . ILE A 1 285 ? 0.259 4.262 19.161 1.00 77.69 285 ILE A O 1
ATOM 2318 N N . MET A 1 286 ? 0.915 6.414 19.062 1.00 78.50 286 MET A N 1
ATOM 2319 C CA . MET A 1 286 ? -0.437 6.972 19.065 1.00 78.50 286 MET A CA 1
ATOM 2320 C C . MET A 1 286 ? -1.226 6.576 17.814 1.00 78.50 286 MET A C 1
ATOM 2322 O O . MET A 1 286 ? -2.397 6.201 17.918 1.00 78.50 286 MET A O 1
ATOM 2326 N N . GLY A 1 287 ? -0.577 6.581 16.648 1.00 84.56 287 GLY A N 1
ATOM 2327 C CA . GLY A 1 287 ? -1.176 6.110 15.402 1.00 84.56 287 GLY A CA 1
ATOM 2328 C C . GLY A 1 287 ? -1.570 4.640 15.502 1.00 84.56 287 GLY A C 1
ATOM 2329 O O . GLY A 1 287 ? -2.725 4.282 15.265 1.00 84.56 287 GLY A O 1
ATOM 2330 N N . SER A 1 288 ? -0.634 3.795 15.946 1.00 85.88 288 SER A N 1
ATOM 2331 C CA . SER A 1 288 ? -0.865 2.358 16.139 1.00 85.88 288 SER A CA 1
ATOM 2332 C C . SER A 1 288 ? -1.995 2.088 17.132 1.00 85.88 288 SER A C 1
ATOM 2334 O O . SER A 1 288 ? -2.839 1.225 16.890 1.00 85.88 288 SER A O 1
ATOM 2336 N N . TYR A 1 289 ? -2.047 2.825 18.246 1.00 84.75 289 TYR A N 1
ATOM 2337 C CA . TYR A 1 289 ? -3.121 2.703 19.231 1.00 84.75 289 TYR A CA 1
ATOM 2338 C C . TYR A 1 289 ? -4.486 3.002 18.607 1.00 84.75 289 TYR A C 1
ATOM 2340 O O . TYR A 1 289 ? -5.416 2.207 18.760 1.00 84.75 289 TYR A O 1
ATOM 2348 N N . PHE A 1 290 ? -4.601 4.112 17.872 1.00 85.88 290 PHE A N 1
ATOM 2349 C CA . PHE A 1 290 ? -5.847 4.495 17.214 1.00 85.88 290 PHE A CA 1
ATOM 2350 C C . PHE A 1 290 ? -6.295 3.429 16.210 1.00 85.88 290 PHE A C 1
ATOM 2352 O O . PHE A 1 290 ? -7.436 2.970 16.244 1.00 85.88 290 PHE A O 1
ATOM 2359 N N . ALA A 1 291 ? -5.378 2.979 15.357 1.00 90.94 291 ALA A N 1
ATOM 2360 C CA . ALA A 1 291 ? -5.665 2.017 14.304 1.00 90.94 291 ALA A CA 1
ATOM 2361 C C . ALA A 1 291 ? -6.055 0.633 14.851 1.00 90.94 291 ALA A C 1
ATOM 2363 O O . ALA A 1 291 ? -7.016 0.018 14.384 1.00 90.94 291 ALA A O 1
ATOM 2364 N N . LYS A 1 292 ? -5.377 0.157 15.903 1.00 90.62 292 LYS A N 1
ATOM 2365 C CA . LYS A 1 292 ? -5.751 -1.083 16.603 1.00 90.62 292 LYS A CA 1
ATOM 2366 C C . LYS A 1 292 ? -7.082 -0.955 17.337 1.00 90.62 292 LYS A C 1
ATOM 2368 O O . LYS A 1 292 ? -7.836 -1.922 17.399 1.00 90.62 292 LYS A O 1
ATOM 2373 N N . SER A 1 293 ? -7.383 0.224 17.873 1.00 88.62 293 SER A N 1
ATOM 2374 C CA . SER A 1 293 ? -8.669 0.496 18.518 1.00 88.62 293 SER A CA 1
ATOM 2375 C C . SER A 1 293 ? -9.814 0.462 17.507 1.00 88.62 293 SER A C 1
ATOM 2377 O O . SER A 1 293 ? -10.824 -0.197 17.749 1.00 88.62 293 SER A O 1
ATOM 2379 N N . PHE A 1 294 ? -9.623 1.086 16.340 1.00 91.69 294 PHE A N 1
ATOM 2380 C CA . PHE A 1 294 ? -10.537 0.968 15.205 1.00 91.69 294 PHE A CA 1
ATOM 2381 C C . PHE A 1 294 ? -10.740 -0.499 14.803 1.00 91.69 294 PHE A C 1
ATOM 2383 O O . PHE A 1 294 ? -11.877 -0.958 14.687 1.00 91.69 294 PHE A O 1
ATOM 2390 N N . LEU A 1 295 ? -9.652 -1.261 14.653 1.00 93.38 295 LEU A N 1
ATOM 2391 C CA . LEU A 1 295 ? -9.725 -2.680 14.309 1.00 93.38 295 LEU A CA 1
ATOM 2392 C C . LEU A 1 295 ? -10.511 -3.484 15.352 1.00 93.38 295 LEU A C 1
ATOM 2394 O O . LEU A 1 295 ? -11.364 -4.282 14.979 1.00 93.38 295 LEU A O 1
ATOM 2398 N N . ALA A 1 296 ? -10.284 -3.248 16.645 1.00 90.88 296 ALA A N 1
ATOM 2399 C CA . ALA A 1 296 ? -11.008 -3.927 17.717 1.00 90.88 296 ALA A CA 1
ATOM 2400 C C . ALA A 1 296 ? -12.523 -3.658 17.667 1.00 90.88 296 ALA A C 1
ATOM 2402 O O . ALA A 1 296 ? -13.306 -4.591 17.827 1.00 90.88 296 ALA A O 1
ATOM 2403 N N . ILE A 1 297 ? -12.939 -2.418 17.378 1.00 90.62 297 ILE A N 1
ATOM 2404 C CA . ILE A 1 297 ? -14.358 -2.066 17.175 1.00 90.62 297 ILE A CA 1
ATOM 2405 C C . ILE A 1 297 ? -14.946 -2.870 16.010 1.00 90.62 297 ILE A C 1
ATOM 2407 O O . ILE A 1 297 ? -16.052 -3.405 16.108 1.00 90.62 297 ILE A O 1
ATOM 2411 N N . GLN A 1 298 ? -14.204 -2.980 14.907 1.00 94.19 298 GLN A N 1
ATOM 2412 C CA . GLN A 1 298 ? -14.650 -3.760 13.757 1.00 94.19 298 GLN A CA 1
ATOM 2413 C C . GLN A 1 298 ? -14.702 -5.259 14.061 1.00 94.19 298 GLN A C 1
ATOM 2415 O O . GLN A 1 298 ? -15.645 -5.926 13.657 1.00 94.19 298 GLN A O 1
ATOM 2420 N N . MET A 1 299 ? -13.745 -5.803 14.807 1.00 92.88 299 MET A N 1
ATOM 2421 C CA . MET A 1 299 ? -13.784 -7.204 15.231 1.00 92.88 299 MET A CA 1
ATOM 2422 C C . MET A 1 299 ? -14.998 -7.488 16.126 1.00 92.88 299 MET A C 1
ATOM 2424 O O . MET A 1 299 ? -15.701 -8.470 15.894 1.00 92.88 299 MET A O 1
ATOM 2428 N N . GLU A 1 300 ? -15.326 -6.582 17.054 1.00 91.44 300 GLU A N 1
ATOM 2429 C CA . GLU A 1 300 ? -16.529 -6.675 17.892 1.00 91.44 300 GLU A CA 1
ATOM 2430 C C . GLU A 1 300 ? -17.814 -6.704 17.045 1.00 91.44 300 GLU A C 1
ATOM 2432 O O . GLU A 1 300 ? -18.706 -7.513 17.309 1.00 91.44 300 GLU A O 1
ATOM 2437 N N . LYS A 1 301 ? -17.891 -5.899 15.973 1.00 91.44 301 LYS A N 1
ATOM 2438 C CA . LYS A 1 301 ? -19.007 -5.923 15.003 1.00 91.44 301 LYS A CA 1
ATOM 2439 C C . LYS A 1 301 ? -19.212 -7.315 14.387 1.00 91.44 301 LYS A C 1
ATOM 2441 O O . LYS A 1 301 ? -20.352 -7.696 14.125 1.00 91.44 301 LYS A O 1
ATOM 2446 N N . TYR A 1 302 ? -18.138 -8.079 14.184 1.00 92.75 302 TYR A N 1
ATOM 2447 C CA . TYR A 1 302 ? -18.182 -9.451 13.662 1.00 92.75 302 TYR A CA 1
ATOM 2448 C C . TYR A 1 302 ? -18.246 -10.532 14.753 1.00 92.75 302 TYR A C 1
ATOM 2450 O O . TYR A 1 302 ? -18.245 -11.717 14.426 1.00 92.75 302 TYR A O 1
ATOM 2458 N N . GLY A 1 303 ? -18.336 -10.152 16.033 1.00 92.62 303 GLY A N 1
ATOM 2459 C CA . GLY A 1 303 ? -18.359 -11.091 17.156 1.00 92.62 303 GLY A CA 1
ATOM 2460 C C . GLY A 1 303 ? -17.025 -11.806 17.389 1.00 92.62 303 GLY A C 1
ATOM 2461 O O . GLY A 1 303 ? -17.033 -12.931 17.881 1.00 92.62 303 GLY A O 1
ATOM 2462 N N . LEU A 1 304 ? -15.913 -11.174 17.005 1.00 93.00 304 LEU A N 1
ATOM 2463 C CA . LEU A 1 304 ? -14.557 -11.698 17.147 1.00 93.00 304 LEU A CA 1
ATOM 2464 C C . LEU A 1 304 ? -13.814 -11.005 18.289 1.00 93.00 304 LEU A C 1
ATOM 2466 O O . LEU A 1 304 ? -13.942 -9.796 18.498 1.00 93.00 304 LEU A O 1
ATOM 2470 N N . GLU A 1 305 ? -12.974 -11.764 18.981 1.00 91.00 305 GLU A N 1
ATOM 2471 C CA . GLU A 1 305 ? -12.046 -11.256 19.986 1.00 91.00 305 GLU A CA 1
ATOM 2472 C C . GLU A 1 305 ? -10.744 -10.791 19.330 1.00 91.00 305 GLU A C 1
ATOM 2474 O O . GLU A 1 305 ? -10.249 -11.413 18.395 1.00 91.00 305 GLU A O 1
ATOM 2479 N N . PHE A 1 306 ? -10.098 -9.746 19.864 1.00 86.44 306 PHE A N 1
ATOM 2480 C CA . PHE A 1 306 ? -8.844 -9.229 19.283 1.00 86.44 306 PHE A CA 1
ATOM 2481 C C . PHE A 1 306 ? -7.726 -10.290 19.196 1.00 86.44 306 PHE A C 1
ATOM 2483 O O . PHE A 1 306 ? -6.872 -10.227 18.319 1.00 86.44 306 PHE A O 1
ATOM 2490 N N . SER A 1 307 ? -7.736 -11.303 20.071 1.00 88.12 307 SER A N 1
ATOM 2491 C CA . SER A 1 307 ? -6.800 -12.439 20.004 1.00 88.12 307 SER A CA 1
ATOM 2492 C C . SER A 1 307 ? -6.931 -13.286 18.732 1.00 88.12 307 SER A C 1
ATOM 2494 O O . SER A 1 307 ? -6.045 -14.086 18.448 1.00 88.12 307 SER A O 1
ATOM 2496 N N . GLU A 1 308 ? -8.015 -13.125 17.974 1.00 90.94 308 GLU A N 1
ATOM 2497 C CA . GLU A 1 308 ? -8.307 -13.844 16.729 1.00 90.94 308 GLU A CA 1
ATOM 2498 C C . GLU A 1 308 ? -7.896 -13.045 15.479 1.00 90.94 308 GLU A C 1
ATOM 2500 O O . GLU A 1 308 ? -8.182 -13.447 14.356 1.00 90.94 308 GLU A O 1
ATOM 2505 N N . VAL A 1 309 ? -7.202 -11.913 15.637 1.00 90.94 309 VAL A N 1
ATOM 2506 C CA . VAL A 1 309 ? -6.828 -11.015 14.528 1.00 90.94 309 VAL A CA 1
ATOM 2507 C C . VAL A 1 309 ? -5.978 -11.691 13.444 1.00 90.94 309 VAL A C 1
ATOM 2509 O O . VAL A 1 309 ? -6.166 -11.432 12.257 1.00 90.94 309 VAL A O 1
ATOM 2512 N N . SER A 1 310 ? -5.093 -12.617 13.822 1.00 88.25 310 SER A N 1
ATOM 2513 C CA . SER A 1 310 ? -4.294 -13.411 12.877 1.00 88.25 310 SER A CA 1
ATOM 2514 C C . SER A 1 310 ? -5.118 -14.455 12.113 1.00 88.25 310 SER A C 1
ATOM 2516 O O . SER A 1 310 ? -4.628 -15.043 11.153 1.00 88.25 310 SER A O 1
ATOM 2518 N N . GLN A 1 311 ? -6.367 -14.687 12.524 1.00 90.75 311 GLN A N 1
ATOM 2519 C CA . GLN A 1 311 ? -7.293 -15.651 11.930 1.00 90.75 311 GLN A CA 1
ATOM 2520 C C . GLN A 1 311 ? -8.371 -14.978 11.071 1.00 90.75 311 GLN A C 1
ATOM 2522 O O . GLN A 1 311 ? -9.247 -15.667 10.545 1.00 90.75 311 GLN A O 1
ATOM 2527 N N . LEU A 1 312 ? -8.331 -13.647 10.911 1.00 93.62 312 LEU A N 1
ATOM 2528 C CA . LEU A 1 312 ? -9.285 -12.942 10.058 1.00 93.62 312 LEU A CA 1
ATOM 2529 C C . LEU A 1 312 ? -9.218 -13.492 8.635 1.00 93.62 312 LEU A C 1
ATOM 2531 O O . LEU A 1 312 ? -8.161 -13.466 8.005 1.00 93.62 312 LEU A O 1
ATOM 2535 N N . SER A 1 313 ? -10.356 -13.946 8.110 1.00 94.50 313 SER A N 1
ATOM 2536 C CA . SER A 1 313 ? -10.459 -14.339 6.707 1.00 94.50 313 SER A CA 1
ATOM 2537 C C . SER A 1 313 ? -10.258 -13.131 5.790 1.00 94.50 313 SER A C 1
ATOM 2539 O O . SER A 1 313 ? -10.457 -11.982 6.192 1.00 94.50 313 SER A O 1
ATOM 2541 N N . GLU A 1 314 ? -9.887 -13.382 4.535 1.00 92.81 314 GLU A N 1
ATOM 2542 C CA . GLU A 1 314 ? -9.760 -12.312 3.544 1.00 92.81 314 GLU A CA 1
ATOM 2543 C C . GLU A 1 314 ? -11.074 -11.537 3.360 1.00 92.81 314 GLU A C 1
ATOM 2545 O O . GLU A 1 314 ? -11.044 -10.310 3.291 1.00 92.81 314 GLU A O 1
ATOM 2550 N N . ASP A 1 315 ? -12.221 -12.222 3.378 1.00 94.62 315 ASP A N 1
ATOM 2551 C CA . ASP A 1 315 ? -13.540 -11.587 3.287 1.00 94.62 315 ASP A CA 1
ATOM 2552 C C . ASP A 1 315 ? -13.774 -10.592 4.430 1.00 94.62 315 ASP A C 1
ATOM 2554 O O . ASP A 1 315 ? -14.166 -9.452 4.186 1.00 94.62 315 ASP A O 1
ATOM 2558 N N . ILE A 1 316 ? -13.473 -10.981 5.676 1.00 95.62 316 ILE A N 1
ATOM 2559 C CA . ILE A 1 316 ? -13.631 -10.082 6.825 1.00 95.62 316 ILE A CA 1
ATOM 2560 C C . ILE A 1 316 ? -12.645 -8.916 6.721 1.00 95.62 316 ILE A C 1
ATOM 2562 O O . ILE A 1 316 ? -13.048 -7.769 6.909 1.00 95.62 316 ILE A O 1
ATOM 2566 N N . ARG A 1 317 ? -11.377 -9.163 6.359 1.00 95.38 317 ARG A N 1
ATOM 2567 C CA . ARG A 1 317 ? -10.401 -8.077 6.153 1.00 95.38 317 ARG A CA 1
ATOM 2568 C C . ARG A 1 317 ? -10.860 -7.096 5.073 1.00 95.38 317 ARG A C 1
ATOM 2570 O O . ARG A 1 317 ? -10.719 -5.893 5.264 1.00 95.38 317 ARG A O 1
ATOM 2577 N N . ASN A 1 318 ? -11.446 -7.581 3.980 1.00 94.62 318 ASN A N 1
ATOM 2578 C CA . ASN A 1 318 ? -11.975 -6.743 2.903 1.00 94.62 318 ASN A CA 1
ATOM 2579 C C . ASN A 1 318 ? -13.158 -5.880 3.363 1.00 94.62 318 ASN A C 1
ATOM 2581 O O . ASN A 1 318 ? -13.244 -4.713 2.980 1.00 94.62 318 ASN A O 1
ATOM 2585 N N . GLU A 1 319 ? -14.048 -6.404 4.207 1.00 94.88 319 GLU A N 1
ATOM 2586 C CA . GLU A 1 319 ? -15.129 -5.598 4.782 1.00 94.88 319 GLU A CA 1
ATOM 2587 C C . GLU A 1 319 ? -14.603 -4.548 5.771 1.00 94.88 319 GLU A C 1
ATOM 2589 O O . GLU A 1 319 ? -15.018 -3.392 5.720 1.00 94.88 319 GLU A O 1
ATOM 2594 N N . ILE A 1 320 ? -13.635 -4.904 6.621 1.00 95.31 320 ILE A N 1
ATOM 2595 C CA . ILE A 1 320 ? -12.969 -3.943 7.518 1.00 95.31 320 ILE A CA 1
ATOM 2596 C C . ILE A 1 320 ? -12.242 -2.860 6.710 1.00 95.31 320 ILE A C 1
ATOM 2598 O O . ILE A 1 320 ? -12.284 -1.687 7.069 1.00 95.31 320 ILE A O 1
ATOM 2602 N N . LEU A 1 321 ? -11.619 -3.228 5.591 1.00 94.38 321 LEU A N 1
ATOM 2603 C CA . LEU A 1 321 ? -10.945 -2.299 4.691 1.00 94.38 321 LEU A CA 1
ATOM 2604 C C . LEU A 1 321 ? -11.920 -1.301 4.056 1.00 94.38 321 LEU A C 1
ATOM 2606 O O . LEU A 1 321 ? -11.624 -0.109 4.017 1.00 94.38 321 LEU A O 1
ATOM 2610 N N . LYS A 1 322 ? -13.105 -1.747 3.619 1.00 91.94 322 LYS A N 1
ATOM 2611 C CA . LYS A 1 322 ? -14.164 -0.836 3.146 1.00 91.94 322 LYS A CA 1
ATOM 2612 C C . LYS A 1 322 ? -14.576 0.152 4.230 1.00 91.94 322 LYS A C 1
ATOM 2614 O O . LYS A 1 322 ? -14.732 1.334 3.940 1.00 91.94 322 LYS A O 1
ATOM 2619 N N . GLU A 1 323 ? -14.728 -0.319 5.465 1.00 91.75 323 GLU A N 1
ATOM 2620 C CA . GLU A 1 323 ? -15.073 0.537 6.601 1.00 91.75 323 GLU A CA 1
ATOM 2621 C C . GLU A 1 323 ? -13.957 1.531 6.926 1.00 91.75 323 GLU A C 1
ATOM 2623 O O . GLU A 1 323 ? -14.249 2.697 7.163 1.00 91.75 323 GLU A O 1
ATOM 2628 N N . ALA A 1 324 ? -12.687 1.121 6.868 1.00 91.06 324 ALA A N 1
ATOM 2629 C CA . ALA A 1 324 ? -11.549 2.021 7.049 1.00 91.06 324 ALA A CA 1
ATOM 2630 C C . ALA A 1 324 ? -11.503 3.101 5.956 1.00 91.06 324 ALA A C 1
ATOM 2632 O O . ALA A 1 324 ? -11.304 4.275 6.250 1.00 91.06 324 ALA A O 1
ATOM 2633 N N . LEU A 1 325 ? -11.753 2.731 4.696 1.00 87.94 325 LEU A N 1
ATOM 2634 C CA . LEU A 1 325 ? -11.826 3.685 3.587 1.00 87.94 325 LEU A CA 1
ATOM 2635 C C . LEU A 1 325 ? -13.014 4.642 3.726 1.00 87.94 325 LEU A C 1
ATOM 2637 O O . LEU A 1 325 ? -12.877 5.831 3.450 1.00 87.94 325 LEU A O 1
ATOM 2641 N N . ARG A 1 326 ? -14.166 4.142 4.184 1.00 85.56 326 ARG A N 1
ATOM 2642 C CA . ARG A 1 326 ? -15.349 4.955 4.481 1.00 85.56 326 ARG A CA 1
ATOM 2643 C C . ARG A 1 326 ? -15.072 5.940 5.615 1.00 85.56 326 ARG A C 1
ATOM 2645 O O . ARG A 1 326 ? -15.371 7.121 5.468 1.00 85.56 326 ARG A O 1
ATOM 2652 N N . PHE A 1 327 ? -14.422 5.474 6.678 1.00 84.25 327 PHE A N 1
ATOM 2653 C CA . PHE A 1 327 ? -14.014 6.269 7.837 1.00 84.25 327 PHE A CA 1
ATOM 2654 C C . PHE A 1 327 ? -13.094 7.447 7.469 1.00 84.25 327 PHE A C 1
ATOM 2656 O O . PHE A 1 327 ? -13.118 8.470 8.141 1.00 84.25 327 PHE A O 1
ATOM 2663 N N . LEU A 1 328 ? -12.310 7.340 6.388 1.00 77.94 328 LEU A N 1
ATOM 2664 C CA . LEU A 1 328 ? -11.494 8.451 5.866 1.00 77.94 328 LEU A CA 1
ATOM 2665 C C . LEU A 1 328 ? -12.313 9.514 5.130 1.00 77.94 328 LEU A C 1
ATOM 2667 O O . LEU A 1 328 ? -11.888 10.664 5.049 1.00 77.94 328 LEU A O 1
ATOM 2671 N N . THR A 1 329 ? -13.421 9.104 4.511 1.00 72.50 329 THR A N 1
ATOM 2672 C CA . THR A 1 329 ? -14.251 9.960 3.648 1.00 72.50 329 THR A CA 1
ATOM 2673 C C . THR A 1 329 ? -15.448 10.569 4.365 1.00 72.50 329 THR A C 1
ATOM 2675 O O . THR A 1 329 ? -15.954 11.599 3.930 1.00 72.50 329 THR A O 1
ATOM 2678 N N . GLU A 1 330 ? -15.919 9.928 5.430 1.00 69.69 330 GLU A N 1
ATOM 2679 C CA . GLU A 1 330 ? -16.880 10.505 6.364 1.00 69.69 330 GLU A CA 1
ATOM 2680 C C . GLU A 1 330 ? -16.099 11.442 7.293 1.00 69.69 330 GLU A C 1
ATOM 2682 O O . GLU A 1 330 ? -14.953 11.144 7.620 1.00 69.69 330 GLU A O 1
ATOM 2687 N N . ASP A 1 331 ? -16.677 12.586 7.671 1.00 64.38 331 ASP A N 1
ATOM 2688 C CA . ASP A 1 331 ? -16.026 13.735 8.327 1.00 64.38 331 ASP A CA 1
ATOM 2689 C C . ASP A 1 331 ? -15.287 13.440 9.653 1.00 64.38 331 ASP A C 1
ATOM 2691 O O . ASP A 1 331 ? -14.860 14.359 10.330 1.00 64.38 331 ASP A O 1
ATOM 2695 N N . VAL A 1 332 ? -15.032 12.188 10.026 1.00 66.75 332 VAL A N 1
ATOM 2696 C CA . VAL A 1 332 ? -14.369 11.778 11.263 1.00 66.75 332 VAL A CA 1
ATOM 2697 C C . VAL A 1 332 ? -12.970 12.369 11.414 1.00 66.75 332 VAL A C 1
ATOM 2699 O O . VAL A 1 332 ? -12.622 12.838 12.492 1.00 66.75 332 VAL A O 1
ATOM 2702 N N . PHE A 1 333 ? -12.150 12.409 10.359 1.00 65.00 333 PHE A N 1
ATOM 2703 C CA . PHE A 1 333 ? -10.857 13.103 10.444 1.00 65.00 333 PHE A CA 1
ATOM 2704 C C . PHE A 1 333 ? -11.028 14.619 10.578 1.00 65.00 333 PHE A C 1
ATOM 2706 O O . PHE A 1 333 ? -10.195 15.265 11.220 1.00 65.00 333 PHE A O 1
ATOM 2713 N N . THR A 1 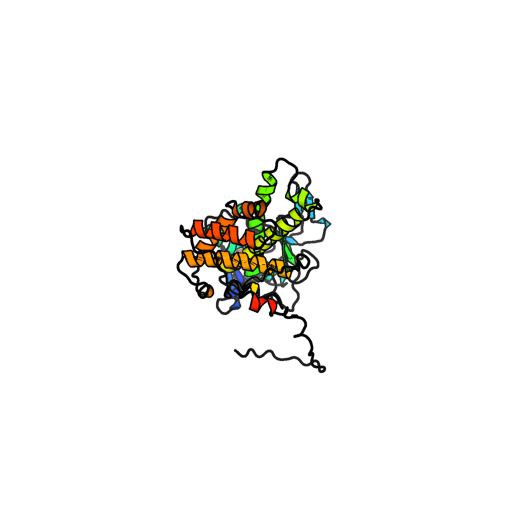334 ? -12.105 15.176 10.013 1.00 67.94 334 THR A N 1
ATOM 2714 C CA . THR A 1 334 ? -12.485 16.580 10.196 1.00 67.94 334 THR A CA 1
ATOM 2715 C C . THR A 1 334 ? -12.910 16.815 11.642 1.00 67.94 334 THR A C 1
ATOM 2717 O O . THR A 1 334 ? -12.442 17.769 12.249 1.00 67.94 334 THR A O 1
ATOM 2720 N N . ASP A 1 335 ? -13.715 15.934 12.227 1.00 70.44 335 ASP A N 1
ATOM 2721 C CA . ASP A 1 335 ? -14.194 16.008 13.606 1.00 70.44 335 ASP A CA 1
ATOM 2722 C C . ASP A 1 335 ? -13.044 15.831 14.587 1.00 70.44 335 ASP A C 1
ATOM 2724 O O . ASP A 1 335 ? -12.900 16.622 15.510 1.00 70.44 335 ASP A O 1
ATOM 2728 N N . ILE A 1 336 ? -12.138 14.886 14.329 1.00 66.38 336 ILE A N 1
ATOM 2729 C CA . ILE A 1 336 ? -10.856 14.805 15.022 1.00 66.38 336 ILE A CA 1
ATOM 2730 C C . ILE A 1 336 ? -10.132 16.141 14.870 1.00 66.38 336 ILE A C 1
ATOM 2732 O O . ILE A 1 336 ? -9.772 16.749 15.860 1.00 66.38 336 ILE A O 1
ATOM 2736 N N . TYR A 1 337 ? -9.938 16.676 13.672 1.00 65.56 337 TYR A N 1
ATOM 2737 C CA . TYR A 1 337 ? -9.218 17.940 13.519 1.00 65.56 337 TYR A CA 1
ATOM 2738 C C . TYR A 1 337 ? -9.891 19.123 14.251 1.00 65.56 337 TYR A C 1
ATOM 2740 O O . TYR A 1 337 ? -9.206 19.966 14.841 1.00 65.56 337 TYR A O 1
ATOM 2748 N N . LEU A 1 338 ? -11.221 19.208 14.229 1.00 68.31 338 LEU A N 1
ATOM 2749 C CA . LEU A 1 338 ? -12.000 20.296 14.815 1.00 68.31 338 LEU A CA 1
ATOM 2750 C C . LEU A 1 338 ? -12.098 20.169 16.339 1.00 68.31 338 LEU A C 1
ATOM 2752 O O . LEU A 1 338 ? -11.822 21.147 17.039 1.00 68.31 338 LEU A O 1
ATOM 2756 N N . GLU A 1 339 ? -12.438 18.984 16.841 1.00 68.25 339 GLU A N 1
ATOM 2757 C CA . GLU A 1 339 ? -12.681 18.701 18.257 1.00 68.25 339 GLU A CA 1
ATOM 2758 C C . GLU A 1 339 ? -11.414 18.345 19.037 1.00 68.25 339 GLU A C 1
ATOM 2760 O O . GLU A 1 339 ? -11.372 18.557 20.248 1.00 68.25 339 GLU A O 1
ATOM 2765 N N . ASN A 1 340 ? -10.382 17.822 18.374 1.00 62.81 340 ASN A N 1
ATOM 2766 C CA . ASN A 1 340 ? -9.145 17.423 19.030 1.00 62.81 340 ASN A CA 1
ATOM 2767 C C . ASN A 1 340 ? -8.254 18.648 19.265 1.00 62.81 340 ASN A C 1
ATOM 2769 O O . ASN A 1 340 ? -7.947 19.425 18.357 1.00 62.81 340 ASN A O 1
ATOM 2773 N N . ASP A 1 341 ? -7.842 18.824 20.511 1.00 64.38 341 ASP A N 1
ATOM 2774 C CA . ASP A 1 341 ? -6.814 19.762 20.963 1.00 64.38 341 ASP A CA 1
ATOM 2775 C C . ASP A 1 341 ? -5.397 19.157 20.902 1.00 64.38 341 ASP A C 1
ATOM 2777 O O . ASP A 1 341 ? -4.428 19.794 21.309 1.00 64.38 341 ASP A O 1
ATOM 2781 N N . GLY A 1 342 ? -5.280 17.947 20.358 1.00 60.78 342 GLY A N 1
ATOM 2782 C CA . GLY A 1 342 ? -4.083 17.114 20.313 1.00 60.78 342 GLY A CA 1
ATOM 2783 C C . GLY A 1 342 ? -4.068 15.991 21.359 1.00 60.78 342 GLY A C 1
ATOM 2784 O O . GLY A 1 342 ? -3.098 15.237 21.414 1.00 60.78 342 GLY A O 1
ATOM 2785 N N . SER A 1 343 ? -5.107 15.870 22.194 1.00 67.31 343 SER A N 1
ATOM 2786 C CA . SER A 1 343 ? -5.172 14.917 23.302 1.00 67.31 343 SER A CA 1
ATOM 2787 C C . SER A 1 343 ? -5.601 13.493 22.913 1.00 67.31 343 SER A C 1
ATOM 2789 O O . SER A 1 343 ? -6.311 13.217 21.936 1.00 67.31 343 SER A O 1
ATOM 2791 N N . VAL A 1 344 ? -5.183 12.544 23.752 1.00 68.00 344 VAL A N 1
ATOM 2792 C CA . VAL A 1 344 ? -5.602 11.138 23.684 1.00 68.00 344 VAL A CA 1
ATOM 2793 C C . VAL A 1 344 ? -7.102 11.027 23.965 1.00 68.00 344 VAL A C 1
ATOM 2795 O O . VAL A 1 344 ? -7.809 10.273 23.298 1.00 68.00 344 VAL A O 1
ATOM 2798 N N . GLU A 1 345 ? -7.607 11.821 24.906 1.00 72.38 345 GLU A N 1
ATOM 2799 C CA . GLU A 1 345 ? -9.003 11.859 25.333 1.00 72.38 345 GLU A CA 1
ATOM 2800 C C . GLU A 1 345 ? -9.951 12.199 24.179 1.00 72.38 345 GLU A C 1
ATOM 2802 O O . GLU A 1 345 ? -10.975 11.533 24.003 1.00 72.38 345 GLU A O 1
ATOM 2807 N N . ALA A 1 346 ? -9.598 13.182 23.346 1.00 71.81 346 ALA A N 1
ATOM 2808 C CA . ALA A 1 346 ? -10.379 13.515 22.158 1.00 71.81 346 ALA A CA 1
ATOM 2809 C C . ALA A 1 346 ? -10.414 12.353 21.149 1.00 71.81 346 ALA A C 1
ATOM 2811 O O . ALA A 1 346 ? -11.467 12.041 20.593 1.00 71.81 346 ALA A O 1
ATOM 2812 N N . SER A 1 347 ? -9.292 11.649 20.977 1.00 72.81 347 SER A N 1
ATOM 2813 C CA . SER A 1 347 ? -9.210 10.451 20.126 1.00 72.81 347 SER A CA 1
ATOM 2814 C C . SER A 1 347 ? -10.153 9.344 20.612 1.00 72.81 347 SER A C 1
ATOM 2816 O O . SER A 1 347 ? -10.881 8.743 19.822 1.00 72.81 347 SER A O 1
ATOM 2818 N N . ILE A 1 348 ? -10.162 9.095 21.927 1.00 77.38 348 ILE A N 1
ATOM 2819 C CA . ILE A 1 348 ? -11.032 8.104 22.575 1.00 77.38 348 ILE A CA 1
ATOM 2820 C C . ILE A 1 348 ? -12.502 8.489 22.405 1.00 77.38 348 ILE A C 1
ATOM 2822 O O . ILE A 1 348 ? -13.330 7.629 22.105 1.00 77.38 348 ILE A O 1
ATOM 2826 N N . LYS A 1 349 ? -12.840 9.774 22.563 1.00 81.50 349 LYS A N 1
ATOM 2827 C CA . LYS A 1 349 ? -14.205 10.275 22.368 1.00 81.50 349 LYS A CA 1
ATOM 2828 C C . LYS A 1 349 ? -14.711 9.981 20.953 1.00 81.50 349 LYS A C 1
ATOM 2830 O O . LYS A 1 349 ? -15.802 9.428 20.821 1.00 81.50 349 LYS A O 1
ATOM 2835 N N . VAL A 1 350 ? -13.913 10.283 19.929 1.00 80.62 350 VAL A N 1
ATOM 2836 C CA . VAL A 1 350 ? -14.277 10.012 18.529 1.00 80.62 350 VAL A CA 1
ATOM 2837 C C . VAL A 1 350 ? -14.443 8.511 18.278 1.00 80.62 350 VAL A C 1
ATOM 2839 O O . VAL A 1 350 ? -15.437 8.087 17.692 1.00 80.62 350 VAL A O 1
ATOM 2842 N N . LEU A 1 351 ? -13.525 7.676 18.776 1.00 82.19 351 LEU A N 1
ATOM 2843 C CA . LEU A 1 351 ? -13.638 6.219 18.642 1.00 82.19 351 LEU A CA 1
ATOM 2844 C C . LEU A 1 351 ? -14.871 5.654 19.362 1.00 82.19 351 LEU A C 1
ATOM 2846 O O . LEU A 1 351 ? -15.503 4.733 18.851 1.00 82.19 351 LEU A O 1
ATOM 2850 N N . ASN A 1 352 ? -15.246 6.208 20.516 1.00 82.69 352 ASN A N 1
ATOM 2851 C CA . ASN A 1 352 ? -16.468 5.834 21.230 1.00 82.69 352 ASN A CA 1
ATOM 2852 C C . ASN A 1 352 ? -17.731 6.229 20.457 1.00 82.69 352 ASN A C 1
ATOM 2854 O O . ASN A 1 352 ? -18.667 5.433 20.380 1.00 82.69 352 ASN A O 1
ATOM 2858 N N . GLN A 1 353 ? -17.765 7.432 19.875 1.00 84.06 353 GLN A N 1
ATOM 2859 C CA . GLN A 1 353 ? -18.868 7.863 19.010 1.00 84.06 353 GLN A CA 1
ATOM 2860 C C . GLN A 1 353 ? -19.015 6.909 17.824 1.00 84.06 353 GLN A C 1
ATOM 2862 O O . GLN A 1 353 ? -20.077 6.315 17.647 1.00 84.06 353 GLN A O 1
ATOM 2867 N N . TYR A 1 354 ? -17.916 6.655 17.112 1.00 84.81 354 TYR A N 1
ATOM 2868 C CA . TYR A 1 354 ? -17.891 5.719 15.994 1.00 84.81 354 TYR A CA 1
ATOM 2869 C C . TYR A 1 354 ? -18.315 4.301 16.401 1.00 84.81 354 TYR A C 1
ATOM 2871 O O . TYR A 1 354 ? -19.126 3.665 15.729 1.00 84.81 354 TYR A O 1
ATOM 2879 N N . ARG A 1 355 ? -17.823 3.793 17.536 1.00 84.38 355 ARG A N 1
ATOM 2880 C CA . ARG A 1 355 ? -18.229 2.485 18.063 1.00 84.38 355 ARG A CA 1
ATOM 2881 C C . ARG A 1 355 ? -19.734 2.414 18.307 1.00 84.38 355 ARG A C 1
ATOM 2883 O O . ARG A 1 355 ? -20.357 1.424 17.931 1.00 84.38 355 ARG A O 1
ATOM 2890 N N . ASN A 1 356 ? -20.319 3.441 18.919 1.00 85.69 356 ASN A N 1
ATOM 2891 C CA . ASN A 1 356 ? -21.755 3.482 19.189 1.00 85.69 356 ASN A CA 1
ATOM 2892 C C . ASN A 1 356 ? -22.577 3.518 17.890 1.00 85.69 356 ASN A C 1
ATOM 2894 O O . ASN A 1 356 ? -23.610 2.853 17.809 1.00 85.69 356 ASN A O 1
ATOM 2898 N N . GLU A 1 357 ? -22.101 4.229 16.865 1.00 85.75 357 GLU A N 1
ATOM 2899 C CA . GLU A 1 357 ? -22.714 4.246 15.531 1.00 85.75 357 GLU A CA 1
ATOM 2900 C C . GLU A 1 357 ? -22.658 2.873 14.853 1.00 85.75 357 GLU A C 1
ATOM 2902 O O . GLU A 1 357 ? -23.669 2.392 14.340 1.00 85.75 357 GLU A O 1
ATOM 2907 N N . VAL A 1 358 ? -21.498 2.211 14.888 1.00 84.25 358 VAL A N 1
ATOM 2908 C CA . VAL A 1 358 ? -21.286 0.908 14.240 1.00 84.25 358 VAL A CA 1
ATOM 2909 C C . VAL A 1 358 ? -22.039 -0.220 14.949 1.00 84.25 358 VAL A C 1
ATOM 2911 O O . VAL A 1 358 ? -22.594 -1.098 14.288 1.00 84.25 358 VAL A O 1
ATOM 2914 N N . LEU A 1 359 ? -22.064 -0.219 16.284 1.00 84.00 359 LEU A N 1
ATOM 2915 C CA . LEU A 1 359 ? -22.658 -1.298 17.081 1.00 84.00 359 LEU A CA 1
ATOM 2916 C C . LEU A 1 359 ? -24.136 -1.062 17.431 1.00 84.00 359 LEU A C 1
ATOM 2918 O O . LEU A 1 359 ? -24.796 -1.974 17.937 1.00 84.00 359 LEU A O 1
ATOM 2922 N N . GLY A 1 360 ? -24.670 0.139 17.179 1.00 77.94 360 GLY A N 1
ATOM 2923 C CA . GLY A 1 360 ? -26.079 0.478 17.404 1.00 77.94 360 GLY A CA 1
ATOM 2924 C C . GLY A 1 360 ? -26.528 0.382 18.867 1.00 77.94 360 GLY A C 1
ATOM 2925 O O . GLY A 1 360 ? -27.704 0.130 19.140 1.00 77.94 360 GLY A O 1
ATOM 2926 N N . LYS A 1 361 ? -25.599 0.528 19.818 1.00 69.44 361 LYS A N 1
ATOM 2927 C CA . LYS A 1 361 ? -25.847 0.476 21.266 1.00 69.44 361 LYS A CA 1
ATOM 2928 C C . LYS A 1 361 ? -25.017 1.553 21.952 1.00 69.44 361 LYS A C 1
ATOM 2930 O O . LYS A 1 361 ? -23.870 1.756 21.567 1.00 69.44 361 LYS A O 1
ATOM 2935 N N . GLU A 1 362 ? -25.561 2.177 23.001 1.00 62.34 362 GLU A N 1
ATOM 2936 C CA . GLU A 1 362 ? -24.734 2.835 24.021 1.00 62.34 362 GLU A CA 1
ATOM 2937 C C . GLU A 1 362 ? -23.904 1.735 24.689 1.00 62.34 362 GLU A C 1
ATOM 2939 O O . GLU A 1 362 ? -24.356 1.031 25.594 1.00 62.34 362 GLU A O 1
ATOM 2944 N N . SER A 1 363 ? -22.730 1.477 24.124 1.00 55.00 363 SER A N 1
ATOM 2945 C CA . SER A 1 363 ? -21.812 0.476 24.641 1.00 55.00 363 SER A CA 1
ATOM 2946 C C . SER A 1 363 ? -21.120 1.027 25.888 1.00 55.00 363 SER A C 1
ATOM 2948 O O . SER A 1 363 ? -20.914 2.235 26.010 1.00 55.00 363 SER A O 1
ATOM 2950 N N . THR A 1 364 ? -20.763 0.152 26.835 1.00 58.44 364 THR A N 1
ATOM 2951 C CA . THR A 1 364 ? -19.810 0.502 27.903 1.00 58.44 364 THR A CA 1
ATOM 2952 C C . THR A 1 364 ? -18.583 1.119 27.251 1.00 58.44 364 THR A C 1
ATOM 2954 O O . THR A 1 364 ? -18.097 0.505 26.305 1.00 58.44 364 THR A O 1
ATOM 2957 N N . GLU A 1 365 ? -18.127 2.293 27.706 1.00 58.75 365 GLU A N 1
ATOM 2958 C CA . GLU A 1 365 ? -16.980 3.021 27.134 1.00 58.75 365 GLU A CA 1
ATOM 2959 C C . GLU A 1 365 ? -15.858 2.070 26.701 1.00 58.75 365 GLU A C 1
ATOM 2961 O O . GLU A 1 365 ? -15.626 1.049 27.357 1.00 58.75 365 GLU A O 1
ATOM 2966 N N . LEU A 1 366 ? -15.149 2.402 25.614 1.00 57.62 366 LEU A N 1
ATOM 2967 C CA . LEU A 1 366 ? -13.897 1.739 25.246 1.00 57.62 366 LEU A CA 1
ATOM 2968 C C . LEU A 1 366 ? -12.912 1.834 26.415 1.00 57.62 366 LEU A C 1
ATOM 2970 O O . LEU A 1 366 ? -12.075 2.728 26.496 1.00 57.62 366 LEU A O 1
ATOM 2974 N N . HIS A 1 367 ? -12.992 0.874 27.328 1.00 54.56 367 HIS A N 1
ATOM 2975 C CA . HIS A 1 367 ? -11.993 0.626 28.341 1.00 54.56 367 HIS A CA 1
ATOM 2976 C C . HIS A 1 367 ? -10.885 -0.175 27.665 1.00 54.56 367 HIS A C 1
ATOM 2978 O O . HIS A 1 367 ? -10.682 -1.354 27.958 1.00 54.56 367 HIS A O 1
ATOM 2984 N N . PHE A 1 368 ? -10.159 0.446 26.732 1.00 50.81 368 PHE A N 1
ATOM 2985 C CA . PHE A 1 368 ? -8.839 -0.061 26.377 1.00 50.81 368 PHE A CA 1
ATOM 2986 C C . PHE A 1 368 ? -7.961 0.127 27.608 1.00 50.81 368 PHE A C 1
ATOM 2988 O O . PHE A 1 368 ? -7.357 1.176 27.776 1.00 50.81 368 PHE A O 1
ATOM 2995 N N . TYR A 1 369 ? -8.023 -0.865 28.501 1.00 44.81 369 TYR A N 1
ATOM 2996 C CA . TYR A 1 369 ? -7.265 -1.027 29.733 1.00 44.81 369 TYR A CA 1
ATOM 2997 C C . TYR A 1 369 ? -6.744 0.296 30.300 1.00 44.81 369 TYR A C 1
ATOM 2999 O O . TYR A 1 369 ? -5.620 0.704 30.034 1.00 44.81 369 TYR A O 1
ATOM 3007 N N . SER A 1 370 ? -7.548 0.938 31.147 1.00 37.56 370 SER A N 1
ATOM 3008 C CA . SER A 1 370 ? -6.976 1.738 32.226 1.00 37.56 370 SER A CA 1
ATOM 3009 C C . SER A 1 370 ? -6.063 0.794 33.011 1.00 37.56 370 SER A C 1
ATOM 3011 O O . SER A 1 370 ? -6.536 -0.094 33.723 1.00 37.56 370 SER A O 1
ATOM 3013 N N . SER A 1 371 ? -4.754 0.873 32.779 1.00 39.44 371 SER A N 1
ATOM 3014 C CA . SER A 1 371 ? -3.807 0.253 33.693 1.00 39.44 371 SER A CA 1
ATOM 3015 C C . SER A 1 371 ? -3.976 0.931 35.044 1.00 39.44 371 SER A C 1
ATOM 3017 O O . SER A 1 371 ? -4.135 2.148 35.113 1.00 39.44 371 SER A O 1
ATOM 3019 N N . ASP A 1 372 ? -3.948 0.121 36.099 1.00 41.06 372 ASP A N 1
ATOM 3020 C CA . ASP A 1 372 ? -3.872 0.572 37.481 1.00 41.06 372 ASP A CA 1
ATOM 3021 C C . ASP A 1 372 ? -2.946 1.805 37.595 1.00 41.06 372 ASP A C 1
ATOM 3023 O O . ASP A 1 372 ? -1.749 1.692 37.304 1.00 41.06 372 ASP A O 1
ATOM 3027 N N . PRO A 1 373 ? -3.466 2.983 37.988 1.00 41.03 373 PRO A N 1
ATOM 3028 C CA . PRO A 1 373 ? -2.673 4.204 38.115 1.00 41.03 373 PRO A CA 1
ATOM 3029 C C . PRO A 1 373 ? -1.427 4.040 39.009 1.00 41.03 373 PRO A C 1
ATOM 3031 O O . PRO A 1 373 ? -0.437 4.752 38.825 1.00 41.03 373 PRO A O 1
ATOM 3034 N N . GLU A 1 374 ? -1.439 3.089 39.955 1.00 39.09 374 GLU A N 1
ATOM 3035 C CA . GLU A 1 374 ? -0.286 2.722 40.795 1.00 39.09 374 GLU A CA 1
ATOM 3036 C C . GLU A 1 374 ? 0.791 1.931 40.030 1.00 39.09 374 GLU A C 1
ATOM 3038 O O . GLU A 1 374 ? 1.988 2.166 40.224 1.00 39.09 374 GLU A O 1
ATOM 3043 N N . ALA A 1 375 ? 0.406 1.044 39.108 1.00 39.62 375 ALA A N 1
ATOM 3044 C CA . ALA A 1 375 ? 1.351 0.312 38.260 1.00 39.62 375 ALA A CA 1
ATOM 3045 C C . ALA A 1 375 ? 2.127 1.257 37.322 1.00 39.62 375 ALA A C 1
ATOM 3047 O O . ALA A 1 375 ? 3.282 0.999 36.985 1.00 39.62 375 ALA A O 1
ATOM 3048 N N . MET A 1 376 ? 1.522 2.390 36.957 1.00 40.78 376 MET A N 1
ATOM 3049 C CA . MET A 1 376 ? 2.089 3.380 36.038 1.00 40.78 376 MET A CA 1
ATOM 3050 C C . MET A 1 376 ? 3.063 4.351 36.709 1.00 40.78 376 MET A C 1
ATOM 3052 O O . MET A 1 376 ? 4.066 4.715 36.105 1.00 40.78 376 MET A O 1
ATOM 3056 N N . LYS A 1 377 ? 2.83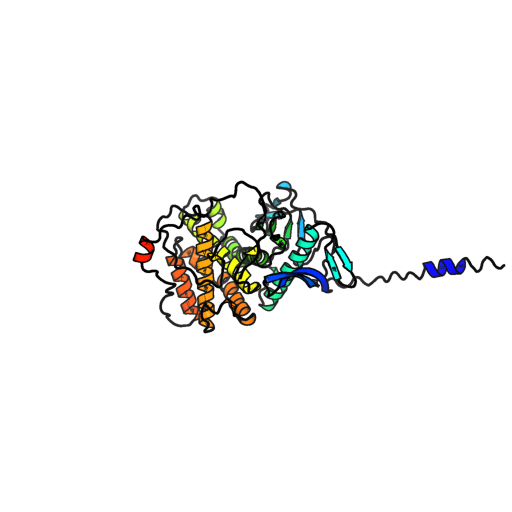6 4.723 37.978 1.00 38.66 377 LYS A N 1
ATOM 3057 C CA . LYS A 1 377 ? 3.816 5.495 38.770 1.00 38.66 377 LYS A CA 1
ATOM 3058 C C . LYS A 1 377 ? 5.132 4.746 38.986 1.00 38.66 377 LYS A C 1
ATOM 3060 O O . LYS A 1 377 ? 6.168 5.375 39.187 1.00 38.66 377 LYS A O 1
ATOM 3065 N N . ASN A 1 378 ? 5.073 3.416 38.969 1.00 37.47 378 ASN A N 1
ATOM 3066 C CA . ASN A 1 378 ? 6.208 2.535 39.230 1.00 37.47 378 ASN A CA 1
ATOM 3067 C C . ASN A 1 378 ? 6.859 1.983 37.950 1.00 37.47 378 ASN A C 1
ATOM 3069 O O . ASN A 1 378 ? 7.947 1.405 38.020 1.00 37.47 378 ASN A O 1
ATOM 3073 N N . ALA A 1 379 ? 6.237 2.181 36.783 1.00 35.25 379 ALA A N 1
ATOM 3074 C CA . ALA A 1 379 ? 6.831 1.864 35.493 1.00 35.25 379 ALA A CA 1
ATOM 3075 C C . ALA A 1 379 ? 7.936 2.886 35.189 1.00 35.25 379 ALA A C 1
ATOM 3077 O O . ALA A 1 379 ? 7.686 3.990 34.708 1.00 35.25 379 ALA A O 1
ATOM 3078 N N . LYS A 1 380 ? 9.187 2.536 35.503 1.00 31.45 380 LYS A N 1
ATOM 3079 C CA . LYS A 1 380 ? 10.334 3.301 35.004 1.00 31.45 380 LYS A CA 1
ATOM 3080 C C . LYS A 1 380 ? 10.307 3.264 33.472 1.00 31.45 380 LYS A C 1
ATOM 3082 O O . LYS A 1 380 ? 10.029 2.193 32.926 1.00 31.45 380 LYS A O 1
ATOM 3087 N N . PRO A 1 381 ? 10.647 4.363 32.775 1.00 34.88 381 PRO A N 1
ATOM 3088 C CA . PRO A 1 381 ? 10.981 4.281 31.363 1.00 34.88 381 PRO A CA 1
ATOM 3089 C C . PRO A 1 381 ? 12.071 3.219 31.241 1.00 34.88 381 PRO A C 1
ATOM 3091 O O . PRO A 1 381 ? 13.151 3.381 31.811 1.00 34.88 381 PRO A O 1
ATOM 3094 N N . GLN A 1 382 ? 11.781 2.099 30.583 1.00 33.81 382 GLN A N 1
ATOM 3095 C CA . GLN A 1 382 ? 12.844 1.192 30.186 1.00 33.81 382 GLN A CA 1
ATOM 3096 C C . GLN A 1 382 ? 13.702 1.984 29.208 1.00 33.81 382 GLN A C 1
ATOM 3098 O O . GLN A 1 382 ? 13.293 2.260 28.081 1.00 33.81 382 GLN A O 1
ATOM 3103 N N . SER A 1 383 ? 14.876 2.415 29.661 1.00 31.31 383 SER A N 1
ATOM 3104 C CA . SER A 1 383 ? 15.903 2.899 28.763 1.00 31.31 383 SER A CA 1
ATOM 3105 C C . SER A 1 383 ? 16.272 1.734 27.851 1.00 31.31 383 SER A C 1
ATOM 3107 O O . SER A 1 383 ? 17.028 0.847 28.238 1.00 31.31 383 SER A O 1
ATOM 3109 N N . ILE A 1 384 ? 15.766 1.763 26.620 1.00 31.02 384 ILE A N 1
ATOM 3110 C CA . ILE A 1 384 ? 16.179 0.888 25.507 1.00 31.02 384 ILE A CA 1
ATOM 3111 C C . ILE A 1 384 ? 17.710 0.975 25.264 1.00 31.02 384 ILE A C 1
ATOM 3113 O O . ILE A 1 384 ? 18.298 0.158 24.567 1.00 31.02 384 ILE A O 1
ATOM 3117 N N . LEU A 1 385 ? 18.390 1.929 25.908 1.00 26.45 385 LEU A N 1
ATOM 3118 C CA . LEU A 1 385 ? 19.838 2.121 25.898 1.00 26.45 385 LEU A CA 1
ATOM 3119 C C . LEU A 1 385 ? 20.662 1.109 26.722 1.00 26.45 385 LEU A C 1
ATOM 3121 O O . LEU A 1 385 ? 21.868 1.049 26.503 1.00 26.45 385 LEU A O 1
ATOM 3125 N N . GLU A 1 386 ? 20.085 0.317 27.634 1.00 26.72 386 GLU A N 1
ATOM 3126 C CA . GLU A 1 386 ? 20.894 -0.554 28.519 1.00 26.72 386 GLU A CA 1
ATOM 3127 C C . GLU A 1 386 ? 21.108 -1.996 28.017 1.00 26.72 386 GLU A C 1
ATOM 3129 O O . GLU A 1 386 ? 21.916 -2.720 28.593 1.00 26.72 386 GLU A O 1
ATOM 3134 N N . GLU A 1 387 ? 20.508 -2.405 26.892 1.00 27.39 387 GLU A N 1
ATOM 3135 C CA . GLU A 1 387 ? 20.803 -3.712 26.266 1.00 27.39 387 GLU A CA 1
ATOM 3136 C C . GLU A 1 387 ? 21.990 -3.681 25.281 1.00 27.39 387 GLU A C 1
ATOM 3138 O O . GLU A 1 387 ? 22.360 -4.698 24.696 1.00 27.39 387 GLU A O 1
ATOM 3143 N N . PHE A 1 388 ? 22.659 -2.532 25.133 1.00 29.00 388 PHE A N 1
ATOM 3144 C CA . PHE A 1 388 ? 23.745 -2.341 24.169 1.00 29.00 388 PHE A CA 1
ATOM 3145 C C . PHE A 1 388 ? 25.088 -2.052 24.834 1.00 29.00 388 PHE A C 1
ATOM 3147 O O . PHE A 1 388 ? 25.659 -0.986 24.648 1.00 29.00 388 PHE A O 1
ATOM 3154 N N . THR A 1 389 ? 25.645 -3.016 25.565 1.00 29.27 389 THR A N 1
ATOM 3155 C CA . THR A 1 389 ? 27.111 -3.118 25.715 1.00 29.27 389 THR A CA 1
ATOM 3156 C C . THR A 1 389 ? 27.549 -4.560 25.982 1.00 29.27 389 THR A C 1
ATOM 3158 O O . THR A 1 389 ? 27.808 -4.958 27.109 1.00 29.27 389 THR A O 1
ATOM 3161 N N . SER A 1 390 ? 27.707 -5.354 24.923 1.00 26.39 390 SER A N 1
ATOM 3162 C CA . SER A 1 390 ? 28.852 -6.271 24.830 1.00 26.39 390 SER A CA 1
ATOM 3163 C C . SER A 1 390 ? 29.105 -6.638 23.366 1.00 26.39 390 SER A C 1
ATOM 3165 O O . SER A 1 390 ? 28.353 -7.369 22.733 1.00 26.39 390 SER A O 1
ATOM 3167 N N . VAL A 1 391 ? 30.169 -6.067 22.808 1.00 27.77 391 VAL A N 1
ATOM 3168 C CA . VAL A 1 391 ? 30.805 -6.544 21.577 1.00 27.77 391 VAL A CA 1
ATOM 3169 C C . VAL A 1 391 ? 31.947 -7.441 22.047 1.00 27.77 391 VAL A C 1
ATOM 3171 O O . VAL A 1 391 ? 32.748 -6.995 22.869 1.00 27.77 391 VAL A O 1
ATOM 3174 N N . SER A 1 392 ? 32.017 -8.697 21.594 1.00 34.38 392 SER A N 1
ATOM 3175 C CA . SER A 1 392 ? 33.200 -9.525 21.853 1.00 34.38 392 SER A CA 1
ATOM 3176 C C . SER A 1 392 ? 34.399 -8.939 21.098 1.00 34.38 392 SER A C 1
ATOM 3178 O O . SER A 1 392 ? 34.295 -8.558 19.933 1.00 34.38 392 SER A O 1
ATOM 3180 N N . GLU A 1 393 ? 35.542 -8.829 21.776 1.00 35.75 393 GLU A N 1
ATOM 3181 C CA . GLU A 1 393 ? 36.757 -8.167 21.269 1.00 35.75 393 GLU A CA 1
ATOM 3182 C C . GLU A 1 393 ? 37.464 -8.916 20.121 1.00 35.75 393 GLU A C 1
ATOM 3184 O O . GLU A 1 393 ? 38.493 -8.455 19.632 1.00 35.75 393 GLU A O 1
ATOM 3189 N N . ASP A 1 394 ? 36.953 -10.060 19.666 1.00 34.62 394 ASP A N 1
ATOM 3190 C CA . ASP A 1 394 ? 37.687 -10.970 18.782 1.00 34.62 394 ASP A CA 1
ATOM 3191 C C . ASP A 1 394 ? 37.171 -11.053 17.337 1.00 34.62 394 ASP A C 1
ATOM 3193 O O . ASP A 1 394 ? 37.779 -11.736 16.514 1.00 34.62 394 ASP A O 1
ATOM 3197 N N . GLY A 1 395 ? 36.109 -10.321 16.983 1.00 31.72 395 GLY A N 1
ATOM 3198 C CA . GLY A 1 395 ? 35.736 -10.101 15.581 1.00 31.72 395 GLY A CA 1
ATOM 3199 C C . GLY A 1 395 ? 35.425 -11.370 14.775 1.00 31.72 395 GLY A C 1
ATOM 3200 O O . GLY A 1 395 ? 35.647 -11.383 13.563 1.00 31.72 395 GLY A O 1
ATOM 3201 N N . SER A 1 396 ? 34.910 -12.428 15.409 1.00 28.66 396 SER A N 1
ATOM 3202 C CA . SER A 1 396 ? 34.456 -13.629 14.701 1.00 28.66 396 SER A CA 1
ATOM 3203 C C . SER A 1 396 ? 32.930 -13.659 14.523 1.00 28.66 396 SER A C 1
ATOM 3205 O O . SER A 1 396 ? 32.163 -13.219 15.376 1.00 28.66 396 SER A O 1
ATOM 3207 N N . PHE A 1 397 ? 32.495 -14.126 13.348 1.00 28.08 397 PHE A N 1
ATOM 3208 C CA . PHE A 1 397 ? 31.094 -14.199 12.934 1.00 28.08 397 PHE A CA 1
ATOM 3209 C C . PHE A 1 397 ? 30.315 -15.197 13.802 1.00 28.08 397 PHE A C 1
ATOM 3211 O O . PHE A 1 397 ? 30.654 -16.379 13.837 1.00 28.08 397 PHE A O 1
ATOM 3218 N N . LEU A 1 398 ? 29.231 -14.743 14.434 1.00 29.28 398 LEU A N 1
ATOM 3219 C CA . LEU A 1 398 ? 28.222 -15.639 14.995 1.00 29.28 398 LEU A CA 1
ATOM 3220 C C . LEU A 1 398 ? 27.293 -16.115 13.872 1.00 29.28 398 LEU A C 1
ATOM 3222 O O . LEU A 1 398 ? 26.538 -15.336 13.291 1.00 29.28 398 LEU A O 1
ATOM 3226 N N . GLU A 1 399 ? 27.364 -17.413 13.577 1.00 28.09 399 GLU A N 1
ATOM 3227 C CA . GLU A 1 399 ? 26.288 -18.171 12.939 1.00 28.09 399 GLU A CA 1
ATOM 3228 C C . GLU A 1 399 ? 24.989 -17.933 13.723 1.00 28.09 399 GLU A C 1
ATOM 3230 O O . GLU A 1 399 ? 24.865 -18.348 14.877 1.00 28.09 399 GLU A O 1
ATOM 3235 N N . VAL A 1 400 ? 24.006 -17.283 13.100 1.00 28.12 400 VAL A N 1
ATOM 3236 C CA . VAL A 1 400 ? 22.647 -17.223 13.644 1.00 28.12 400 VAL A CA 1
ATOM 3237 C C . VAL A 1 400 ? 22.001 -18.582 13.398 1.00 28.12 400 VAL A C 1
ATOM 3239 O O . VAL A 1 400 ? 21.484 -18.862 12.317 1.00 28.12 400 VAL A O 1
ATOM 3242 N N . LYS A 1 401 ? 22.059 -19.457 14.403 1.00 27.95 401 LYS A N 1
ATOM 3243 C CA . LYS A 1 401 ? 21.135 -20.587 14.493 1.00 27.95 401 LYS A CA 1
ATOM 3244 C C . LYS A 1 401 ? 19.813 -20.068 15.041 1.00 27.95 401 LYS A C 1
ATOM 3246 O O . LYS A 1 401 ? 19.747 -19.644 16.190 1.00 27.95 401 LYS A O 1
ATOM 3251 N N . ASN A 1 402 ? 18.774 -20.126 14.212 1.00 33.69 402 ASN A N 1
ATOM 3252 C CA . ASN A 1 402 ? 17.393 -20.009 14.667 1.00 33.69 402 ASN A CA 1
ATOM 3253 C C . ASN A 1 402 ? 17.069 -21.232 15.531 1.00 33.69 402 ASN A C 1
ATOM 3255 O O . ASN A 1 402 ? 16.874 -22.330 15.004 1.00 33.69 402 ASN A O 1
ATOM 3259 N N . GLU A 1 403 ? 17.017 -21.050 16.846 1.00 29.92 403 GLU A N 1
ATOM 3260 C CA . GLU A 1 403 ? 16.298 -21.964 17.730 1.00 29.92 403 GLU A CA 1
ATOM 3261 C C . GLU A 1 403 ? 14.925 -21.363 18.056 1.00 29.92 403 GLU A C 1
ATOM 3263 O O . GLU A 1 403 ? 14.786 -20.149 18.197 1.00 29.92 403 GLU A O 1
ATOM 3268 N N . LYS A 1 404 ? 13.925 -22.249 18.027 1.00 36.03 404 LYS A N 1
ATOM 3269 C CA . LYS A 1 404 ? 12.478 -21.995 17.997 1.00 36.03 404 LYS A CA 1
ATOM 3270 C C . LYS A 1 404 ? 11.910 -21.356 19.254 1.00 36.03 404 LYS A C 1
ATOM 3272 O O . LYS A 1 404 ? 12.391 -21.707 20.354 1.00 36.03 404 LYS A O 1
#

Radius of gyration: 26.0 Å; Cα contacts (8 Å, |Δi|>4): 540; chains: 1; bounding box: 64×60×108 Å